Protein AF-A0A937R6Y2-F1 (afdb_monomer_lite)

pLDDT: mean 91.98, std 11.18, range [44.44, 98.88]

Radius of gyration: 22.95 Å; chains: 1; bounding box: 53×54×63 Å

Sequence (402 aa):
MEVAPDSDSGAVQAAIDEAAKLNGERPVVHLPMGGYSIDRTLVVPRNCDVQLVGDSAGETGTRLNWTGPDGGVVLRLEGPSRATLRDLYVHAPNARGLVVEDADQVGGQILADQLNANGPGGEQANGTAALRINGLDRTDVLCRALQGNGNAGRWVEVIGGPAADDAGNQVSVLTGATGSAAGQYDVHGGGRLVVRAVYHERSSGELTGLHLADRGTLSIDATRFSYATAADRPTVATDSFRGLFTLATCMLLPVETQETCRFALRGDGGQTSVLALNNQFWVHLPGTSADTVWRNLAAPPARGGLLGCNINTSNREAAPAGWEYLANVGEDPDPARSGSGAGPLEDRGTVPDDMVLAHLEPLRQARVWPSDEPVPPGATDLRIRRVMLLGGRDATVEVRAQ

Secondary structure (DSSP, 8-state):
-BPPTT-BHHHHHHHHHHHHTTTTS--EEEE-SEEEEE-S-EEE-TT---EEEES-SSTTSEEEEE-S-TT-EEEEEESS---EEEEEEEEETTSEEEEEES---TT-EEEEEEEEEE--SSGGGTT-EEEEEES-SSSEEEEEEEEEE-TTSEEEEEE--TTTTS----EEEEEEEE---SEEEEEETTEEEEEEEEEE---S----SEEE-SEEEEEEES-EEEE---SSS-SEEEES-EEEEEEES-EEEE-S--SPP-EEEES--TTEEEEEES-EEE--STT--HHHHEEE--SSPPEEEEES-EEEES-GGGSPTT------SSSS--GGG-S-EEEEPPPEEE--HHHHHHHHHHHHT---S--SSPPPTTS-EEEEEEEEEEE-SSEEEEEE--

Foldseek 3Di:
DEQDAQEEQVSQLVLLVVQQVVAPPQEEYEHEFHEYEYQAERENEERGRYEYEWPAQDPRTAEDAYPHDAAHEHYEYEPAYNYEYYRYHYHAQRYADYEYEQAADALFEAEAEQEAFEEHPDPQLDQEESEEEEAHQHYEYAYEQYHYESHAHEHYAFAHHPCLVVRPYAYEYEEHEYEAYLEDYHYANAGEYEYEHYEYDYDDQRAAHHEAEHEYYYAYENYEDEHAHDPVDANHEYANYAYAEEDEQYEYHHDPHQQWHAYAYEEAQPRAAYEYYQYETEHRDAPDALCRRYHQHYVVGHAYWYYNYKYKYLHPNRAPPPQQAPDDPDDDDDSVPDRMGMDTHDIDHDQDPVNVCVNCVSVVPDDNDDDPDDRDPRHHNYHYYNHYFDHYDNYNYYYYSD

Structure (mmCIF, N/CA/C/O backbone):
data_AF-A0A937R6Y2-F1
#
_entry.id   AF-A0A937R6Y2-F1
#
loop_
_atom_site.group_PDB
_atom_site.id
_atom_site.type_symbol
_atom_site.label_atom_id
_atom_site.label_alt_id
_atom_site.label_comp_id
_atom_site.label_asym_id
_atom_site.label_entity_id
_atom_site.label_seq_id
_atom_site.pdbx_PDB_ins_code
_atom_site.Cartn_x
_atom_site.Cartn_y
_atom_site.Cartn_z
_atom_site.occupancy
_atom_site.B_iso_or_equiv
_atom_site.auth_seq_id
_atom_site.auth_comp_id
_atom_site.auth_asym_id
_atom_site.auth_atom_id
_atom_site.pdbx_PDB_model_num
ATOM 1 N N . MET A 1 1 ? -18.280 6.638 26.357 1.00 94.94 1 MET A N 1
ATOM 2 C CA . MET A 1 1 ? -17.684 6.441 27.686 1.00 94.94 1 MET A CA 1
ATOM 3 C C . MET A 1 1 ? -16.313 7.064 27.700 1.00 94.94 1 MET A C 1
ATOM 5 O O . MET A 1 1 ? -15.629 7.018 26.685 1.00 94.94 1 MET A O 1
ATOM 9 N N . GLU A 1 2 ? -15.963 7.650 28.835 1.00 96.38 2 GLU A N 1
ATOM 10 C CA . GLU A 1 2 ? -14.678 8.302 29.060 1.00 96.38 2 GLU A CA 1
ATOM 11 C C . GLU A 1 2 ? -13.755 7.335 29.802 1.00 96.38 2 GLU A C 1
ATOM 13 O O . GLU A 1 2 ? -14.155 6.784 30.831 1.00 96.38 2 GLU A O 1
ATOM 18 N N . VAL A 1 3 ? -12.545 7.125 29.288 1.00 97.25 3 VAL A N 1
ATOM 19 C CA . VAL A 1 3 ? -11.484 6.404 30.001 1.00 97.25 3 VAL A CA 1
ATOM 20 C C . VAL A 1 3 ? -10.615 7.427 30.728 1.00 97.25 3 VAL A C 1
ATOM 22 O O . VAL A 1 3 ? -10.299 8.476 30.177 1.00 97.25 3 VAL A O 1
ATOM 25 N N . ALA A 1 4 ? -10.219 7.150 31.971 1.00 96.38 4 ALA A N 1
ATOM 26 C CA . ALA A 1 4 ? -9.303 8.045 32.673 1.00 96.38 4 ALA A CA 1
ATOM 27 C C . ALA A 1 4 ? -7.923 8.063 31.975 1.00 96.38 4 ALA A C 1
ATOM 29 O O . ALA A 1 4 ? -7.469 7.001 31.533 1.00 96.38 4 ALA A O 1
ATOM 30 N N . PRO A 1 5 ? -7.231 9.217 31.898 1.00 95.56 5 PRO A N 1
ATOM 31 C CA . PRO A 1 5 ? -5.874 9.283 31.358 1.00 95.56 5 PRO A CA 1
ATOM 32 C C . PRO A 1 5 ? -4.940 8.264 32.018 1.00 95.56 5 PRO A C 1
ATOM 34 O O . PRO A 1 5 ? -5.075 7.978 33.208 1.00 95.56 5 PRO A O 1
ATOM 37 N N . ASP A 1 6 ? -4.002 7.727 31.237 1.00 94.62 6 ASP A N 1
ATOM 38 C CA . ASP A 1 6 ? -2.965 6.787 31.694 1.00 94.62 6 ASP A CA 1
ATOM 39 C C . ASP A 1 6 ? -3.503 5.482 32.322 1.00 94.62 6 ASP A C 1
ATOM 41 O O . ASP A 1 6 ? -2.797 4.783 33.052 1.00 94.62 6 ASP A O 1
ATOM 45 N N . SER A 1 7 ? -4.761 5.134 32.030 1.00 96.94 7 SER A N 1
ATOM 46 C CA . SER A 1 7 ? -5.375 3.879 32.473 1.00 96.94 7 SER A CA 1
ATOM 47 C C . SER A 1 7 ? -4.670 2.642 31.904 1.00 96.94 7 SER A C 1
ATOM 49 O O . SER A 1 7 ? -4.033 2.679 30.847 1.00 96.94 7 SER A O 1
ATOM 51 N N . ASP A 1 8 ? -4.835 1.512 32.592 1.00 97.56 8 ASP A N 1
ATOM 52 C CA . ASP A 1 8 ? -4.337 0.215 32.136 1.00 97.56 8 ASP A CA 1
ATOM 53 C C . ASP A 1 8 ? -5.238 -0.440 31.070 1.00 97.56 8 ASP A C 1
ATOM 55 O O . ASP A 1 8 ? -6.346 0.014 30.758 1.00 97.56 8 ASP A O 1
ATOM 59 N N . SER A 1 9 ? -4.750 -1.547 30.510 1.00 98.12 9 SER A N 1
ATOM 60 C CA . SER A 1 9 ? -5.467 -2.363 29.526 1.00 98.12 9 SER A CA 1
ATOM 61 C C . SER A 1 9 ? -6.845 -2.840 30.002 1.00 98.12 9 SER A C 1
ATOM 63 O O . SER A 1 9 ? -7.761 -2.954 29.190 1.00 98.12 9 SER A O 1
ATOM 65 N N . GLY A 1 10 ? -7.019 -3.110 31.300 1.00 98.44 10 GLY A N 1
ATOM 66 C CA . GLY A 1 10 ? -8.266 -3.615 31.868 1.00 98.44 10 GLY A CA 1
ATOM 67 C C . GLY A 1 10 ? -9.361 -2.556 31.868 1.00 98.44 10 GLY A C 1
ATOM 68 O O . GLY A 1 10 ? -10.487 -2.836 31.460 1.00 98.44 10 GLY A O 1
ATOM 69 N N . ALA A 1 11 ? -9.023 -1.331 32.266 1.00 98.44 11 ALA A N 1
ATOM 70 C CA . ALA A 1 11 ? -9.942 -0.200 32.227 1.00 98.44 11 ALA A CA 1
ATOM 71 C C . ALA A 1 11 ? -10.337 0.177 30.789 1.00 98.44 11 ALA A C 1
ATOM 73 O O . ALA A 1 11 ? -11.515 0.425 30.520 1.00 98.44 11 ALA A O 1
ATOM 74 N N . VAL A 1 12 ? -9.381 0.162 29.851 1.00 98.69 12 VAL A N 1
ATOM 75 C CA . VAL A 1 12 ? -9.671 0.409 28.428 1.00 98.69 12 VAL A CA 1
ATOM 76 C C . VAL A 1 12 ? -10.578 -0.689 27.861 1.00 98.69 12 VAL A C 1
ATOM 78 O O . VAL A 1 12 ? -11.576 -0.375 27.211 1.00 98.69 12 VAL A O 1
ATOM 81 N N . GLN A 1 13 ? -10.290 -1.966 28.141 1.00 98.75 13 GLN A N 1
ATOM 82 C CA . GLN A 1 13 ? -11.125 -3.078 27.678 1.00 98.75 13 GLN A CA 1
ATOM 83 C C . GLN A 1 13 ? -12.536 -3.017 28.270 1.00 98.75 13 GLN A C 1
ATOM 85 O O . GLN A 1 13 ? -13.501 -3.169 27.531 1.00 98.75 13 GLN A O 1
ATOM 90 N N . ALA A 1 14 ? -12.677 -2.731 29.568 1.00 98.56 14 ALA A N 1
ATOM 91 C CA . ALA A 1 14 ? -13.987 -2.606 30.204 1.00 98.56 14 ALA A CA 1
ATOM 92 C C . ALA A 1 14 ? -14.836 -1.511 29.542 1.00 98.56 14 ALA A C 1
ATOM 94 O O . ALA A 1 14 ? -16.036 -1.693 29.341 1.00 98.56 14 ALA A O 1
ATOM 95 N N . ALA A 1 15 ? -14.219 -0.394 29.142 1.00 98.62 15 ALA A N 1
ATOM 96 C CA . ALA A 1 15 ? -14.912 0.608 28.347 1.00 98.62 15 ALA A CA 1
ATOM 97 C C . ALA A 1 15 ? -15.326 0.038 26.980 1.00 98.62 15 ALA A C 1
ATOM 99 O O . ALA A 1 15 ? -16.485 0.156 26.612 1.00 98.62 15 ALA A O 1
ATOM 100 N N . ILE A 1 16 ? -14.449 -0.638 26.239 1.00 98.56 16 ILE A N 1
ATOM 101 C CA . ILE A 1 16 ? -14.832 -1.261 24.956 1.00 98.56 16 ILE A CA 1
ATOM 102 C C . ILE A 1 16 ? -16.015 -2.231 25.127 1.00 98.56 16 ILE A C 1
ATOM 104 O O . ILE A 1 16 ? -16.979 -2.157 24.361 1.00 98.56 16 ILE A O 1
ATOM 108 N N . ASP A 1 17 ? -15.991 -3.067 26.164 1.00 98.31 17 ASP A N 1
ATOM 109 C CA . ASP A 1 17 ? -17.033 -4.056 26.450 1.00 98.31 17 ASP A CA 1
ATOM 110 C C . ASP A 1 17 ? -18.387 -3.406 26.767 1.00 98.31 17 ASP A C 1
ATOM 112 O O . ASP A 1 17 ? -19.427 -3.882 26.310 1.00 98.31 17 ASP A O 1
ATOM 116 N N . GLU A 1 18 ? -18.406 -2.297 27.513 1.00 98.06 18 GLU A N 1
ATOM 117 C CA . GLU A 1 18 ? -19.639 -1.543 27.761 1.00 98.06 18 GLU A CA 1
ATOM 118 C C . GLU A 1 18 ? -20.180 -0.884 26.479 1.00 98.06 18 GLU A C 1
ATOM 120 O O . GLU A 1 18 ? -21.393 -0.863 26.273 1.00 98.06 18 GLU A O 1
ATOM 125 N N . ALA A 1 19 ? -19.315 -0.397 25.577 1.00 97.94 19 ALA A N 1
ATOM 126 C CA . ALA A 1 19 ? -19.758 0.193 24.306 1.00 97.94 19 ALA A CA 1
ATOM 127 C C . ALA A 1 19 ? -20.323 -0.886 23.394 1.00 97.94 19 ALA A C 1
ATOM 129 O O . ALA A 1 19 ? -21.345 -0.672 22.751 1.00 97.94 19 ALA A O 1
ATOM 130 N N . ALA A 1 20 ? -19.701 -2.062 23.353 1.00 97.00 20 ALA A N 1
ATOM 131 C CA . ALA A 1 20 ? -20.154 -3.157 22.507 1.00 97.00 20 ALA A CA 1
ATOM 132 C C . ALA A 1 20 ? -21.620 -3.559 22.780 1.00 97.00 20 ALA A C 1
ATOM 134 O O . ALA A 1 20 ? -22.303 -4.027 21.868 1.00 97.00 20 ALA A O 1
ATOM 135 N N . LYS A 1 21 ? -22.137 -3.318 23.995 1.00 96.44 21 LYS A N 1
ATOM 136 C CA . LYS A 1 21 ? -23.546 -3.558 24.360 1.00 96.44 21 LYS A CA 1
ATOM 137 C C . LYS A 1 21 ? -24.532 -2.595 23.690 1.00 96.44 21 LYS A C 1
ATOM 139 O O . LYS A 1 21 ? -25.704 -2.936 23.572 1.00 96.44 21 LYS A O 1
ATOM 144 N N . LEU A 1 22 ? -24.074 -1.427 23.237 1.00 96.25 22 LEU A N 1
ATOM 145 C CA . LEU A 1 22 ? -24.875 -0.384 22.580 1.00 96.25 22 LEU A CA 1
ATOM 146 C C . LEU A 1 22 ? -24.770 -0.479 21.045 1.00 96.25 22 LEU A C 1
ATOM 148 O O . LEU A 1 22 ? -24.688 0.525 20.335 1.00 96.25 22 LEU A O 1
ATOM 152 N N . ASN A 1 23 ? -24.696 -1.703 20.518 1.00 92.44 23 ASN A N 1
ATOM 153 C CA . ASN A 1 23 ? -24.550 -1.953 19.087 1.00 92.44 23 ASN A CA 1
ATOM 154 C C . ASN A 1 23 ? -25.665 -1.270 18.268 1.00 92.44 23 ASN A C 1
ATOM 156 O O . ASN A 1 23 ? -26.846 -1.398 18.583 1.00 92.44 23 ASN A O 1
ATOM 160 N N . GLY A 1 24 ? -25.280 -0.576 17.196 1.00 90.81 24 GLY A N 1
ATOM 161 C CA . GLY A 1 24 ? -26.176 0.221 16.351 1.00 90.81 24 GLY A CA 1
ATOM 162 C C . GLY A 1 24 ? -26.389 1.665 16.820 1.00 90.81 24 GLY A C 1
ATOM 163 O O . GLY A 1 24 ? -26.942 2.464 16.066 1.00 90.81 24 GLY A O 1
ATOM 164 N N . GLU A 1 25 ? -25.925 2.034 18.018 1.00 95.31 25 GLU A N 1
ATOM 165 C CA . GLU A 1 25 ? -25.990 3.414 18.529 1.00 95.31 25 GLU A CA 1
ATOM 166 C C . GLU A 1 25 ? -24.701 4.214 18.267 1.00 95.31 25 GLU A C 1
ATOM 168 O O . GLU A 1 25 ? -24.609 5.390 18.623 1.00 95.31 25 GLU A O 1
ATOM 173 N N . ARG A 1 26 ? -23.694 3.594 17.635 1.00 95.31 26 ARG A N 1
ATOM 174 C CA . ARG A 1 26 ? -22.356 4.164 17.396 1.00 95.31 26 ARG A CA 1
ATOM 175 C C . ARG A 1 26 ? -21.673 4.746 18.652 1.00 95.31 26 ARG A C 1
ATOM 177 O O . ARG A 1 26 ? -21.109 5.847 18.564 1.00 95.31 26 ARG A O 1
ATOM 184 N N . PRO A 1 27 ? -21.687 4.069 19.818 1.00 97.88 27 PRO A N 1
ATOM 185 C CA . PRO A 1 27 ? -21.040 4.552 21.038 1.00 97.88 27 PRO A CA 1
ATOM 186 C C . PRO A 1 27 ? -19.561 4.896 20.832 1.00 97.88 27 PRO A C 1
ATOM 188 O O . PRO A 1 27 ? -18.817 4.203 20.135 1.00 97.88 27 PRO A O 1
ATOM 191 N N . VAL A 1 28 ? -19.128 5.968 21.495 1.00 98.56 28 VAL A N 1
ATOM 192 C CA . VAL A 1 28 ? -17.734 6.426 21.496 1.00 98.56 28 VAL A CA 1
ATOM 193 C C . VAL A 1 28 ? -17.059 5.993 22.789 1.00 98.56 28 VAL A C 1
ATOM 195 O O . VAL A 1 28 ? -17.534 6.345 23.865 1.00 98.56 28 VAL A O 1
ATOM 198 N N . VAL A 1 29 ? -15.941 5.283 22.694 1.00 98.62 29 VAL A N 1
ATOM 199 C CA . VAL A 1 29 ? -14.952 5.127 23.763 1.00 98.62 29 VAL A CA 1
ATOM 200 C C . VAL A 1 29 ? -13.876 6.178 23.529 1.00 98.62 29 VAL A C 1
ATOM 202 O O . VAL A 1 29 ? -13.130 6.104 22.551 1.00 98.62 29 VAL A O 1
ATOM 205 N N . HIS A 1 30 ? -13.847 7.179 24.402 1.00 98.62 30 HIS A N 1
ATOM 206 C CA . HIS A 1 30 ? -12.896 8.274 24.330 1.00 98.62 30 HIS A CA 1
ATOM 207 C C . HIS A 1 30 ? -11.705 8.003 25.253 1.00 98.62 30 HIS A C 1
ATOM 209 O O . HIS A 1 30 ? -11.884 7.671 26.428 1.00 98.62 30 HIS A O 1
ATOM 215 N N . LEU A 1 31 ? -10.503 8.118 24.690 1.00 98.50 31 LEU A N 1
ATOM 216 C CA . LEU A 1 31 ? -9.230 7.995 25.383 1.00 98.50 31 LEU A CA 1
ATOM 217 C C . LEU A 1 31 ? -8.530 9.352 25.316 1.00 98.50 31 LEU A C 1
ATOM 219 O O . LEU A 1 31 ? -7.902 9.644 24.293 1.00 98.50 31 LEU A O 1
ATOM 223 N N . PRO A 1 32 ? -8.592 10.168 26.377 1.00 97.81 32 PRO A N 1
ATOM 224 C CA . PRO A 1 32 ? -7.903 11.448 26.391 1.00 97.81 32 PRO A CA 1
ATOM 225 C C . PRO A 1 32 ? -6.392 11.270 26.198 1.00 97.81 32 PRO A C 1
ATOM 227 O O . PRO A 1 32 ? -5.843 10.171 26.365 1.00 97.81 32 PRO A O 1
ATOM 230 N N . MET A 1 33 ? -5.710 12.362 25.863 1.00 97.56 33 MET A N 1
ATOM 231 C CA . MET A 1 33 ? -4.251 12.436 25.807 1.00 97.56 33 MET A CA 1
ATOM 232 C C . MET A 1 33 ? -3.617 11.740 27.025 1.00 97.56 33 MET A C 1
ATOM 234 O O . MET A 1 33 ? -3.964 12.029 28.170 1.00 97.56 33 MET A O 1
ATOM 238 N N . GLY A 1 34 ? -2.670 10.836 26.772 1.00 96.56 34 GLY A N 1
ATOM 239 C CA . GLY A 1 34 ? -2.050 10.020 27.815 1.00 96.56 34 GLY A CA 1
ATOM 240 C C . GLY A 1 34 ? -1.301 8.810 27.261 1.00 96.56 34 GLY A C 1
ATOM 241 O O . GLY A 1 34 ? -1.426 8.457 26.083 1.00 96.56 34 GLY A O 1
ATOM 242 N N . GLY A 1 35 ? -0.503 8.181 28.121 1.00 97.00 35 GLY A N 1
ATOM 243 C CA . GLY A 1 35 ? 0.226 6.949 27.853 1.00 97.00 35 GLY A CA 1
ATOM 244 C C . GLY A 1 35 ? -0.444 5.752 28.516 1.00 97.00 35 GLY A C 1
ATOM 245 O O . GLY A 1 35 ? -0.286 5.526 29.709 1.00 97.00 35 GLY A O 1
ATOM 246 N N . TYR A 1 36 ? -1.128 4.934 27.724 1.00 98.31 36 TYR A N 1
ATOM 247 C CA . TYR A 1 36 ? -1.837 3.747 28.196 1.00 98.31 36 TYR A CA 1
ATOM 248 C C . TYR A 1 36 ? -0.913 2.531 28.105 1.00 98.31 36 TYR A C 1
ATOM 250 O O . TYR A 1 36 ? -0.389 2.224 27.029 1.00 98.31 36 TYR A O 1
ATOM 258 N N . SER A 1 37 ? -0.690 1.851 29.232 1.00 98.00 37 SER A N 1
ATOM 259 C CA . SER A 1 37 ? 0.110 0.620 29.291 1.00 98.00 37 SER A CA 1
ATOM 260 C C . SER A 1 37 ? -0.762 -0.578 28.924 1.00 98.00 37 SER A C 1
ATOM 262 O O . SER A 1 37 ? -1.667 -0.952 29.674 1.00 98.00 37 SER A O 1
ATOM 264 N N . ILE A 1 38 ? -0.498 -1.172 27.761 1.00 98.50 38 ILE A N 1
ATOM 265 C CA . ILE A 1 38 ? -1.292 -2.263 27.200 1.00 98.50 38 ILE A CA 1
ATOM 266 C C . ILE A 1 38 ? -0.530 -3.584 27.342 1.00 98.50 38 ILE A C 1
ATOM 268 O O . ILE A 1 38 ? 0.315 -3.921 26.513 1.00 98.50 38 ILE A O 1
ATOM 272 N N . ASP A 1 39 ? -0.837 -4.331 28.406 1.00 98.12 39 ASP A N 1
ATOM 273 C CA . ASP A 1 39 ? -0.194 -5.615 28.739 1.00 98.12 39 ASP A CA 1
ATOM 274 C C . ASP A 1 39 ? -0.879 -6.846 28.111 1.00 98.12 39 ASP A C 1
ATOM 276 O O . ASP A 1 39 ? -0.352 -7.961 28.155 1.00 98.12 39 ASP A O 1
ATOM 280 N N . ARG A 1 40 ? -2.059 -6.642 27.519 1.00 98.19 40 ARG A N 1
ATOM 281 C CA . ARG A 1 40 ? -2.901 -7.655 26.877 1.00 98.19 40 ARG A CA 1
ATOM 282 C C . ARG A 1 40 ? -3.648 -7.039 25.702 1.00 98.19 40 ARG A C 1
ATOM 284 O O . ARG A 1 40 ? -3.886 -5.835 25.683 1.00 98.19 40 ARG A O 1
ATOM 291 N N . THR A 1 41 ? -4.049 -7.868 24.746 1.00 98.56 41 THR A N 1
ATOM 292 C CA . THR A 1 41 ? -4.789 -7.419 23.563 1.00 98.56 41 THR A CA 1
ATOM 293 C C . THR A 1 41 ? -6.111 -6.765 23.939 1.00 98.56 41 THR A C 1
ATOM 295 O O . THR A 1 41 ? -6.910 -7.354 24.667 1.00 98.56 41 THR A O 1
ATOM 298 N N . LEU A 1 42 ? -6.341 -5.571 23.395 1.00 98.75 42 LEU A N 1
ATOM 299 C CA . LEU A 1 42 ? -7.632 -4.903 23.411 1.00 98.75 42 LEU A CA 1
ATOM 300 C C . LEU A 1 42 ? -8.474 -5.428 22.246 1.00 98.75 42 LEU A C 1
ATOM 302 O O . LEU A 1 42 ? -8.044 -5.377 21.091 1.00 98.75 42 LEU A O 1
ATOM 306 N N . VAL A 1 43 ? -9.662 -5.942 22.544 1.00 98.62 43 VAL A N 1
ATOM 307 C CA . VAL A 1 43 ? -10.528 -6.625 21.580 1.00 98.62 43 VAL A CA 1
ATOM 308 C C . VAL A 1 43 ? -11.785 -5.808 21.335 1.00 98.62 43 VAL A C 1
ATOM 310 O O . VAL A 1 43 ? -12.557 -5.548 22.255 1.00 98.62 43 VAL A O 1
ATOM 313 N N . VAL A 1 44 ? -12.009 -5.458 20.071 1.00 98.12 44 VAL A N 1
ATOM 314 C CA . VAL A 1 44 ? -13.299 -4.993 19.563 1.00 98.12 44 VAL A CA 1
ATOM 315 C C . VAL A 1 44 ? -14.039 -6.227 19.030 1.00 98.12 44 VAL A C 1
ATOM 317 O O . VAL A 1 44 ? -13.602 -6.802 18.026 1.00 98.12 44 VAL A O 1
ATOM 320 N N . PRO A 1 45 ? -15.101 -6.688 19.714 1.00 97.12 45 PRO A N 1
ATOM 321 C CA . PRO A 1 45 ? -15.735 -7.963 19.403 1.00 97.12 45 PRO A CA 1
ATOM 322 C C . PRO A 1 45 ? -16.514 -7.913 18.086 1.00 97.12 45 PRO A C 1
ATOM 324 O O . PRO A 1 45 ? -16.909 -6.852 17.599 1.00 97.12 45 PRO A O 1
ATOM 327 N N . ARG A 1 46 ? -16.809 -9.092 17.533 1.00 96.19 46 ARG A N 1
ATOM 328 C CA . ARG A 1 46 ? -17.705 -9.211 16.377 1.00 96.19 46 ARG A CA 1
ATOM 329 C C . ARG A 1 46 ? -19.086 -8.622 16.666 1.00 96.19 46 ARG A C 1
ATOM 331 O O . ARG A 1 46 ? -19.579 -8.657 17.792 1.00 96.19 46 ARG A O 1
ATOM 338 N N . ASN A 1 47 ? -19.754 -8.181 15.609 1.00 93.94 47 ASN A N 1
ATOM 339 C CA . ASN A 1 47 ? -21.108 -7.632 15.614 1.00 93.94 47 ASN A CA 1
ATOM 340 C C . ASN A 1 47 ? -21.284 -6.411 16.531 1.00 93.94 47 ASN A C 1
ATOM 342 O O . ASN A 1 47 ? -22.345 -6.251 17.130 1.00 93.94 47 ASN A O 1
ATOM 346 N N . CYS A 1 48 ? -20.270 -5.549 16.631 1.00 93.88 48 CYS A N 1
ATOM 347 C CA . CYS A 1 48 ? -20.368 -4.278 17.343 1.00 93.88 48 CYS A CA 1
ATOM 348 C C . CYS A 1 48 ? -20.242 -3.067 16.404 1.00 93.88 48 CYS A C 1
ATOM 350 O O . CYS A 1 48 ? -19.705 -3.176 15.300 1.00 93.88 48 CYS A O 1
ATOM 352 N N . ASP A 1 49 ? -20.644 -1.896 16.895 1.00 94.94 49 ASP A N 1
ATOM 353 C CA . ASP A 1 49 ? -20.565 -0.602 16.207 1.00 94.94 49 ASP A CA 1
ATOM 354 C C . ASP A 1 49 ? -19.914 0.432 17.136 1.00 94.94 49 ASP A C 1
ATOM 356 O O . ASP A 1 49 ? -20.580 1.286 17.711 1.00 94.94 49 ASP A O 1
ATOM 360 N N . VAL A 1 50 ? -18.610 0.281 17.379 1.00 97.50 50 VAL A N 1
ATOM 361 C CA . VAL A 1 50 ? -17.865 1.051 18.391 1.00 97.50 50 VAL A CA 1
ATOM 362 C C . VAL A 1 50 ? -16.894 2.023 17.733 1.00 97.50 50 VAL A C 1
ATOM 364 O O . VAL A 1 50 ? -16.209 1.691 16.766 1.00 97.50 50 VAL A O 1
ATOM 367 N N . GLN A 1 51 ? -16.781 3.224 18.296 1.00 98.44 51 GLN A N 1
ATOM 368 C CA . GLN A 1 51 ? -15.765 4.200 17.913 1.00 98.44 51 GLN A CA 1
ATOM 369 C C . GLN A 1 51 ? -14.718 4.316 19.023 1.00 98.44 51 GLN A C 1
ATOM 371 O O . GLN A 1 51 ? -15.051 4.720 20.132 1.00 98.44 51 GLN A O 1
ATOM 376 N N . LEU A 1 52 ? -13.462 3.994 18.725 1.00 98.44 52 LEU A N 1
ATOM 377 C CA . LEU A 1 52 ? -12.313 4.238 19.592 1.00 98.44 52 LEU A CA 1
ATOM 378 C C . LEU A 1 52 ? -11.639 5.541 19.154 1.00 98.44 52 LEU A C 1
ATOM 380 O O . LEU A 1 52 ? -11.088 5.617 18.051 1.00 98.44 52 LEU A O 1
ATOM 384 N N . VAL A 1 53 ? -11.724 6.570 19.995 1.00 98.62 53 VAL A N 1
ATOM 385 C CA . VAL A 1 53 ? -11.307 7.935 19.652 1.00 98.62 53 VAL A CA 1
ATOM 386 C C . VAL A 1 53 ? -10.293 8.436 20.669 1.00 98.62 53 VAL A C 1
ATOM 388 O O . VAL A 1 53 ? -10.587 8.464 21.861 1.00 98.62 53 VAL A O 1
ATOM 391 N N . GLY A 1 54 ? -9.118 8.831 20.189 1.00 98.25 54 GLY A N 1
ATOM 392 C CA . GLY A 1 54 ? -8.132 9.573 20.965 1.00 98.25 54 GLY A CA 1
ATOM 393 C C . GLY A 1 54 ? -8.128 11.070 20.656 1.00 98.25 54 GLY A C 1
ATOM 394 O O . GLY A 1 54 ? -8.909 11.556 19.837 1.00 98.25 54 GLY A O 1
ATOM 395 N N . ASP A 1 55 ? -7.201 11.791 21.281 1.00 97.12 55 ASP A N 1
ATOM 396 C CA . ASP A 1 55 ? -7.034 13.238 21.118 1.00 97.12 55 ASP A CA 1
ATOM 397 C C . ASP A 1 55 ? -6.047 13.617 19.997 1.00 97.12 55 ASP A C 1
ATOM 399 O O . ASP A 1 55 ? -6.049 14.758 19.529 1.00 97.12 55 ASP A O 1
ATOM 403 N N . SER A 1 56 ? -5.179 12.696 19.552 1.00 94.50 56 SER A N 1
ATOM 404 C CA . SER A 1 56 ? -4.255 12.902 18.424 1.00 94.50 56 SER A CA 1
ATOM 405 C C . SER A 1 56 ? -3.461 11.635 18.088 1.00 94.50 56 SER A C 1
ATOM 407 O O . SER A 1 56 ? -3.047 10.894 18.977 1.00 94.50 56 SER A O 1
ATOM 409 N N . ALA A 1 57 ? -3.147 11.459 16.799 1.00 88.88 57 ALA A N 1
ATOM 410 C CA . ALA A 1 57 ? -2.263 10.410 16.275 1.00 88.88 57 ALA A CA 1
ATOM 411 C C . ALA A 1 57 ? -0.757 10.679 16.471 1.00 88.88 57 ALA A C 1
ATOM 413 O O . ALA A 1 57 ? 0.076 9.891 16.026 1.00 88.88 57 ALA A O 1
ATOM 414 N N . GLY A 1 58 ? -0.400 11.834 17.038 1.00 87.56 58 GLY A N 1
ATOM 415 C CA . GLY A 1 58 ? 0.989 12.227 17.270 1.00 87.56 58 GLY A CA 1
ATOM 416 C C . GLY A 1 58 ? 1.580 11.618 18.542 1.00 87.56 58 GLY A C 1
ATOM 417 O O . GLY A 1 58 ? 0.863 11.190 19.443 1.00 87.56 58 GLY A O 1
ATOM 418 N N . GLU A 1 59 ? 2.906 11.670 18.663 1.00 78.56 59 GLU A N 1
ATOM 419 C CA . GLU A 1 59 ? 3.656 11.133 19.812 1.00 78.56 59 GLU A CA 1
ATOM 420 C C . GLU A 1 59 ? 3.325 11.792 21.162 1.00 78.56 59 GLU A C 1
ATOM 422 O O . GLU A 1 59 ? 3.739 11.293 22.208 1.00 78.56 59 GLU A O 1
ATOM 427 N N . THR A 1 60 ? 2.603 12.913 21.162 1.00 87.38 60 THR A N 1
ATOM 428 C CA . THR A 1 60 ? 2.142 13.623 22.366 1.00 87.38 60 THR A CA 1
ATOM 429 C C . THR A 1 60 ? 0.632 13.499 22.590 1.00 87.38 60 THR A C 1
ATOM 431 O O . THR A 1 60 ? 0.102 14.195 23.447 1.00 87.38 60 THR A O 1
ATOM 434 N N . GLY A 1 61 ? -0.067 12.691 21.785 1.00 93.62 61 GLY A N 1
ATOM 435 C CA . GLY A 1 61 ? -1.513 12.479 21.855 1.00 93.62 61 GLY A CA 1
ATOM 436 C C . GLY A 1 61 ? -1.912 11.284 22.719 1.00 93.62 61 GLY A C 1
ATOM 437 O O . GLY A 1 61 ? -1.345 11.040 23.784 1.00 93.62 61 GLY A O 1
ATOM 438 N N . THR A 1 62 ? -2.893 10.521 22.240 1.00 97.75 62 THR A N 1
ATOM 439 C CA . THR A 1 62 ? -3.340 9.272 22.871 1.00 97.75 62 THR A CA 1
ATOM 440 C C . THR A 1 62 ? -2.439 8.128 22.422 1.00 97.75 62 THR A C 1
ATOM 442 O O . THR A 1 62 ? -2.448 7.753 21.247 1.00 97.75 62 THR A O 1
ATOM 445 N N . ARG A 1 63 ? -1.662 7.559 23.350 1.00 97.75 63 ARG A N 1
ATOM 446 C CA . ARG A 1 63 ? -0.666 6.523 23.049 1.00 97.75 63 ARG A CA 1
ATOM 447 C C . ARG A 1 63 ? -1.029 5.186 23.673 1.00 97.75 63 ARG A C 1
ATOM 449 O O . ARG A 1 63 ? -0.998 5.045 24.892 1.00 97.75 63 ARG A O 1
ATOM 456 N N . LEU A 1 64 ? -1.268 4.185 22.836 1.00 98.12 64 LEU A N 1
ATOM 457 C CA . LEU A 1 64 ? -1.368 2.791 23.255 1.00 98.12 64 LEU A CA 1
ATOM 458 C C . LEU A 1 64 ? 0.027 2.168 23.188 1.00 98.12 64 LEU A C 1
ATOM 460 O O . LEU A 1 64 ? 0.536 1.906 22.097 1.00 98.12 64 LEU A O 1
ATOM 464 N N . ASN A 1 65 ? 0.663 1.972 24.341 1.00 97.38 65 ASN A N 1
ATOM 465 C CA . ASN A 1 65 ? 2.014 1.426 24.421 1.00 97.38 65 ASN A CA 1
ATOM 466 C C . ASN A 1 65 ? 1.947 -0.047 24.815 1.00 97.38 65 ASN A C 1
ATOM 468 O O . ASN A 1 65 ? 1.510 -0.376 25.916 1.00 97.38 65 ASN A O 1
ATOM 472 N N . TRP A 1 66 ? 2.399 -0.929 23.928 1.00 97.38 66 TRP A N 1
ATOM 473 C CA . TRP A 1 66 ? 2.487 -2.350 24.229 1.00 97.38 66 TRP A CA 1
ATOM 474 C C . TRP A 1 66 ? 3.529 -2.610 25.320 1.00 97.38 66 TRP A C 1
ATOM 476 O O . TRP A 1 66 ? 4.694 -2.234 25.186 1.00 97.38 66 TRP A O 1
ATOM 486 N N . THR A 1 67 ? 3.098 -3.271 26.388 1.00 97.12 67 THR A N 1
ATOM 487 C CA . THR A 1 67 ? 3.932 -3.734 27.509 1.00 97.12 67 THR A CA 1
ATOM 488 C C . THR A 1 67 ? 3.760 -5.231 27.771 1.00 97.12 67 THR A C 1
ATOM 490 O O . THR A 1 67 ? 4.348 -5.772 28.708 1.00 97.12 67 THR A O 1
ATOM 493 N N . GLY A 1 68 ? 2.959 -5.904 26.941 1.00 96.06 68 GLY A N 1
ATOM 494 C CA . GLY A 1 68 ? 2.719 -7.337 27.010 1.00 96.06 68 GLY A CA 1
ATOM 495 C C . GLY A 1 68 ? 3.831 -8.181 26.370 1.00 96.06 68 GLY A C 1
ATOM 496 O O . GLY A 1 68 ? 4.887 -7.671 25.983 1.00 96.06 68 GLY A O 1
ATOM 497 N N . PRO A 1 69 ? 3.599 -9.499 26.238 1.00 94.62 69 PRO A N 1
ATOM 498 C CA . PRO A 1 69 ? 4.580 -10.429 25.686 1.00 94.62 69 PRO A CA 1
ATOM 499 C C . PRO A 1 69 ? 4.975 -10.138 24.230 1.00 94.62 69 PRO A C 1
ATOM 501 O O . PRO A 1 69 ? 4.203 -9.579 23.447 1.00 94.62 69 PRO A O 1
ATOM 504 N N . ASP A 1 70 ? 6.167 -10.600 23.856 1.00 92.50 70 ASP A N 1
ATOM 505 C CA . ASP A 1 70 ? 6.653 -10.636 22.475 1.00 92.50 70 ASP A CA 1
ATOM 506 C C . ASP A 1 70 ? 5.676 -11.352 21.529 1.00 92.50 70 ASP A C 1
ATOM 508 O O . ASP A 1 70 ? 5.179 -12.437 21.831 1.00 92.50 70 ASP A O 1
ATOM 512 N N . GLY A 1 71 ? 5.457 -10.781 20.343 1.00 90.38 71 GLY A N 1
ATOM 513 C CA . GLY A 1 71 ? 4.558 -11.329 19.324 1.00 90.38 71 GLY A CA 1
ATOM 514 C C . GLY A 1 71 ? 3.070 -11.162 19.634 1.00 90.38 71 GLY A C 1
ATOM 515 O O . GLY A 1 71 ? 2.246 -11.774 18.959 1.00 90.38 71 GLY A O 1
ATOM 516 N N . GLY A 1 72 ? 2.718 -10.359 20.643 1.00 94.88 72 GLY A N 1
ATOM 517 C CA . GLY A 1 72 ? 1.331 -10.021 20.945 1.00 94.88 72 GLY A CA 1
ATOM 518 C C . GLY A 1 72 ? 0.675 -9.107 19.906 1.00 94.88 72 GLY A C 1
ATOM 519 O O . GLY A 1 72 ? 1.236 -8.798 18.854 1.00 94.88 72 GLY A O 1
ATOM 520 N N . VAL A 1 73 ? -0.536 -8.654 20.229 1.00 96.56 73 VAL A N 1
ATOM 521 C CA . VAL A 1 73 ? -1.334 -7.733 19.411 1.00 96.56 73 VAL A CA 1
ATOM 522 C C . VAL A 1 73 ? -1.886 -6.642 20.319 1.00 96.56 73 VAL A C 1
ATOM 524 O O . VAL A 1 73 ? -2.493 -6.975 21.337 1.00 96.56 73 VAL A O 1
ATOM 527 N N . VAL A 1 74 ? -1.722 -5.366 19.959 1.00 98.00 74 VAL A N 1
ATOM 528 C CA . VAL A 1 74 ? -2.298 -4.257 20.741 1.00 98.00 74 VAL A CA 1
ATOM 529 C C . VAL A 1 74 ? -3.808 -4.190 20.542 1.00 98.00 74 VAL A C 1
ATOM 531 O O . VAL A 1 74 ? -4.553 -4.314 21.510 1.00 98.00 74 VAL A O 1
ATOM 534 N N . LEU A 1 75 ? -4.255 -4.024 19.294 1.00 98.19 75 LEU A N 1
ATOM 535 C CA . LEU A 1 75 ? -5.667 -3.934 18.926 1.00 98.19 75 LEU A CA 1
ATOM 536 C C . LEU A 1 75 ? -6.064 -5.103 18.026 1.00 98.19 75 LEU A C 1
ATOM 538 O O . LEU A 1 75 ? -5.465 -5.310 16.969 1.00 98.19 75 LEU A O 1
ATOM 542 N N . ARG A 1 76 ? -7.114 -5.826 18.415 1.00 98.38 76 ARG A N 1
ATOM 543 C CA . ARG A 1 76 ? -7.753 -6.852 17.590 1.00 98.38 76 ARG A CA 1
ATOM 544 C C . ARG A 1 76 ? -9.200 -6.478 17.312 1.00 98.38 76 ARG A C 1
ATOM 546 O O . ARG A 1 76 ? -9.964 -6.230 18.241 1.00 98.38 76 ARG A O 1
ATOM 553 N N . LEU A 1 77 ? -9.572 -6.459 16.039 1.00 98.25 77 LEU A N 1
ATOM 554 C CA . LEU A 1 77 ? -10.941 -6.247 15.584 1.00 98.25 77 LEU A CA 1
ATOM 555 C C . LEU A 1 77 ? -11.444 -7.551 14.978 1.00 98.25 77 LEU A C 1
ATOM 557 O O . LEU A 1 77 ? -10.879 -8.046 14.005 1.00 98.25 77 LEU A O 1
ATOM 561 N N . GLU A 1 78 ? -12.501 -8.103 15.558 1.00 97.69 78 GLU A N 1
ATOM 562 C CA . GLU A 1 78 ? -13.108 -9.338 15.073 1.00 97.69 78 GLU A CA 1
ATOM 563 C C . GLU A 1 78 ? -14.199 -9.009 14.049 1.00 97.69 78 GLU A C 1
ATOM 565 O O . GLU A 1 78 ? -15.144 -8.264 14.328 1.00 97.69 78 GLU A O 1
ATOM 570 N N . GLY A 1 79 ? -14.056 -9.539 12.838 1.00 95.19 79 GLY A N 1
ATOM 571 C CA . GLY A 1 79 ? -15.043 -9.419 11.779 1.00 95.19 79 GLY A CA 1
ATOM 572 C C . GLY A 1 79 ? -16.222 -10.392 11.957 1.00 95.19 79 GLY A C 1
ATOM 573 O O . GLY A 1 79 ? -16.082 -11.474 12.539 1.00 95.19 79 GLY A O 1
ATOM 574 N N . PRO A 1 80 ? -17.427 -10.030 11.483 1.00 95.56 80 PRO A N 1
ATOM 575 C CA . PRO A 1 80 ? -17.800 -8.710 10.979 1.00 95.56 80 PRO A CA 1
ATOM 576 C C . PRO A 1 80 ? -17.977 -7.702 12.126 1.00 95.56 80 PRO A C 1
ATOM 578 O O . PRO A 1 80 ? -18.645 -7.996 13.113 1.00 95.56 80 PRO A O 1
ATOM 581 N N . SER A 1 81 ? -17.439 -6.489 11.993 1.00 93.62 81 SER A N 1
ATOM 582 C CA . SER A 1 81 ? -17.661 -5.381 12.939 1.00 93.62 81 SER A CA 1
ATOM 583 C C . SER A 1 81 ? -17.710 -4.032 12.219 1.00 93.62 81 SER A C 1
ATOM 585 O O . SER A 1 81 ? -17.193 -3.886 11.112 1.00 93.62 81 SER A O 1
ATOM 587 N N . ARG A 1 82 ? -18.362 -3.039 12.837 1.00 95.31 82 ARG A N 1
ATOM 588 C CA . ARG A 1 82 ? -18.540 -1.674 12.313 1.00 95.31 82 ARG A CA 1
ATOM 589 C C . ARG A 1 82 ? -17.733 -0.656 13.115 1.00 95.31 82 ARG A C 1
ATOM 591 O O . ARG A 1 82 ? -18.272 0.285 13.689 1.00 95.31 82 ARG A O 1
ATOM 598 N N . ALA A 1 83 ? -16.433 -0.895 13.239 1.00 96.62 83 ALA A N 1
ATOM 599 C CA . ALA A 1 83 ? -15.586 -0.113 14.129 1.00 96.62 83 ALA A CA 1
ATOM 600 C C . ALA A 1 83 ? -15.039 1.168 13.475 1.00 96.62 83 ALA A C 1
ATOM 602 O O . ALA A 1 83 ? -14.783 1.233 12.272 1.00 96.62 83 ALA A O 1
ATOM 603 N N . THR A 1 84 ? -14.801 2.200 14.285 1.00 98.06 84 THR A N 1
ATOM 604 C CA . THR A 1 84 ? -14.000 3.367 13.888 1.00 98.06 84 THR A CA 1
ATOM 605 C C . THR A 1 84 ? -12.801 3.520 14.814 1.00 98.06 84 THR A C 1
ATOM 607 O O . THR A 1 84 ? -12.982 3.596 16.022 1.00 98.06 84 THR A O 1
ATOM 610 N N . LEU A 1 85 ? -11.594 3.609 14.256 1.00 98.56 85 LEU A N 1
ATOM 611 C CA . LEU A 1 85 ? -10.372 3.971 14.977 1.00 98.56 85 LEU A CA 1
ATOM 612 C C . LEU A 1 85 ? -9.967 5.382 14.565 1.00 98.56 85 LEU A C 1
ATOM 614 O O . LEU A 1 85 ? -9.845 5.654 13.365 1.00 98.56 85 LEU A O 1
ATOM 618 N N . ARG A 1 86 ? -9.766 6.282 15.529 1.00 98.38 86 ARG A N 1
ATOM 619 C CA . ARG A 1 86 ? -9.469 7.679 15.218 1.00 98.38 86 ARG A CA 1
ATOM 620 C C . ARG A 1 86 ? -8.517 8.347 16.199 1.00 98.38 86 ARG A C 1
ATOM 622 O O . ARG A 1 86 ? -8.737 8.263 17.398 1.00 98.38 86 ARG A O 1
ATOM 629 N N . ASP A 1 87 ? -7.555 9.101 15.662 1.00 98.38 87 ASP A N 1
ATOM 630 C CA . ASP A 1 87 ? -6.675 9.992 16.432 1.00 98.38 87 ASP A CA 1
ATOM 631 C C . ASP A 1 87 ? -5.877 9.233 17.518 1.00 98.38 87 ASP A C 1
ATOM 633 O O . ASP A 1 87 ? -5.825 9.634 18.678 1.00 98.38 87 ASP A O 1
ATOM 637 N N . LEU A 1 88 ? -5.250 8.117 17.119 1.00 97.88 88 LEU A N 1
ATOM 638 C CA . LEU A 1 88 ? -4.496 7.209 17.995 1.00 97.88 88 LEU A CA 1
ATOM 639 C C . LEU A 1 88 ? -3.051 7.027 17.521 1.00 97.88 88 LEU A C 1
ATOM 641 O O . LEU A 1 88 ? -2.793 6.889 16.322 1.00 97.88 88 LEU A O 1
ATOM 645 N N . TYR A 1 89 ? -2.128 6.943 18.474 1.00 98.00 89 TYR A N 1
ATOM 646 C CA . TYR A 1 89 ? -0.770 6.451 18.268 1.00 98.00 89 TYR A CA 1
ATOM 647 C C . TYR A 1 89 ? -0.623 5.071 18.922 1.00 98.00 89 TYR A C 1
ATOM 649 O O . TYR A 1 89 ? -0.844 4.917 20.122 1.00 98.00 89 TYR A O 1
ATOM 657 N N . VAL A 1 90 ? -0.244 4.058 18.147 1.00 97.31 90 VAL A N 1
ATOM 658 C CA . VAL A 1 90 ? -0.028 2.683 18.612 1.00 97.31 90 VAL A CA 1
ATOM 659 C C . VAL A 1 90 ? 1.454 2.353 18.526 1.00 97.31 90 VAL A C 1
ATOM 661 O O . VAL A 1 90 ? 2.037 2.336 17.442 1.00 97.31 90 VAL A O 1
ATOM 664 N N . HIS A 1 91 ? 2.054 2.070 19.677 1.00 95.56 91 HIS A N 1
ATOM 665 C CA . HIS A 1 91 ? 3.463 1.727 19.815 1.00 95.56 91 HIS A CA 1
ATOM 666 C C . HIS A 1 91 ? 3.616 0.265 20.225 1.00 95.56 91 HIS A C 1
ATOM 668 O O . HIS A 1 91 ? 3.397 -0.089 21.383 1.00 95.56 91 HIS A O 1
ATOM 674 N N . ALA A 1 92 ? 4.002 -0.581 19.277 1.00 93.44 92 ALA A N 1
ATOM 675 C CA . ALA A 1 92 ? 4.074 -2.029 19.417 1.00 93.44 92 ALA A CA 1
ATOM 676 C C . ALA A 1 92 ? 5.445 -2.572 18.956 1.00 93.44 92 ALA A C 1
ATOM 678 O O . ALA A 1 92 ? 5.512 -3.360 18.023 1.00 93.44 92 ALA A O 1
ATOM 679 N N . PRO A 1 93 ? 6.573 -2.170 19.568 1.00 88.31 93 PRO A N 1
ATOM 680 C CA . PRO A 1 93 ? 7.918 -2.446 19.034 1.00 88.31 93 PRO A CA 1
ATOM 681 C C . PRO A 1 93 ? 8.243 -3.941 18.846 1.00 88.31 93 PRO A C 1
ATOM 683 O O . PRO A 1 93 ? 9.066 -4.297 18.007 1.00 88.31 93 PRO A O 1
ATOM 686 N N . ASN A 1 94 ? 7.596 -4.815 19.614 1.00 89.25 94 ASN A N 1
ATOM 687 C CA . ASN A 1 94 ? 7.748 -6.272 19.613 1.00 89.25 94 ASN A CA 1
ATOM 688 C C . ASN A 1 94 ? 6.413 -7.010 19.378 1.00 89.25 94 ASN A C 1
ATOM 690 O O . ASN A 1 94 ? 6.325 -8.205 19.663 1.00 89.25 94 ASN A O 1
ATOM 694 N N . ALA A 1 95 ? 5.378 -6.312 18.905 1.00 92.94 95 ALA A N 1
ATOM 695 C CA . ALA A 1 95 ? 4.026 -6.833 18.705 1.00 92.94 95 ALA A CA 1
ATOM 696 C C . ALA A 1 95 ? 3.372 -6.261 17.436 1.00 92.94 95 ALA A C 1
ATOM 698 O O . ALA A 1 95 ? 3.828 -5.273 16.857 1.00 92.94 95 ALA A O 1
ATOM 699 N N . ARG A 1 96 ? 2.242 -6.838 17.021 1.00 94.56 96 ARG A N 1
ATOM 700 C CA . ARG A 1 96 ? 1.413 -6.241 15.965 1.00 94.56 96 ARG A CA 1
ATOM 701 C C . ARG A 1 96 ? 0.595 -5.095 16.549 1.00 94.56 96 ARG A C 1
ATOM 703 O O . ARG A 1 96 ? 0.019 -5.216 17.631 1.00 94.56 96 ARG A O 1
ATOM 710 N N . GLY A 1 97 ? 0.519 -3.980 15.832 1.00 95.94 97 GLY A N 1
ATOM 711 C CA . GLY A 1 97 ? -0.267 -2.825 16.259 1.00 95.94 97 GLY A CA 1
ATOM 712 C C . GLY A 1 97 ? -1.768 -3.059 16.085 1.00 95.94 97 GLY A C 1
ATOM 713 O O . GLY A 1 97 ? -2.546 -2.787 16.998 1.00 95.94 97 GLY A O 1
ATOM 714 N N . LEU A 1 98 ? -2.168 -3.591 14.929 1.00 97.69 98 LEU A N 1
ATOM 715 C CA . LEU A 1 98 ? -3.568 -3.832 14.583 1.00 97.69 98 LEU A CA 1
ATOM 716 C C . LEU A 1 98 ? -3.722 -5.141 13.810 1.00 97.69 98 LEU A C 1
ATOM 718 O O . LEU A 1 98 ? -3.050 -5.341 12.800 1.00 97.69 98 LEU A O 1
ATOM 722 N N . VAL A 1 99 ? -4.654 -5.985 14.248 1.00 97.81 99 VAL A N 1
ATOM 723 C CA . VAL A 1 99 ? -5.121 -7.150 13.491 1.00 97.81 99 VAL A CA 1
ATOM 724 C C . VAL A 1 99 ? -6.632 -7.058 13.287 1.00 97.81 99 VAL A C 1
ATOM 726 O O . VAL A 1 99 ? -7.377 -6.853 14.244 1.00 97.81 99 VAL A O 1
ATOM 729 N N . VAL A 1 100 ? -7.078 -7.226 12.044 1.00 98.25 100 VAL A N 1
ATOM 730 C CA . VAL A 1 100 ? -8.489 -7.389 11.676 1.00 98.25 100 VAL A CA 1
ATOM 731 C C . VAL A 1 100 ? -8.675 -8.824 11.192 1.00 98.25 100 VAL A C 1
ATOM 733 O O . VAL A 1 100 ? -8.098 -9.205 10.173 1.00 98.25 100 VAL A O 1
ATOM 736 N N . GLU A 1 101 ? -9.426 -9.615 11.949 1.00 97.81 101 GLU A N 1
ATOM 737 C CA . GLU A 1 101 ? -9.665 -11.043 11.692 1.00 97.81 101 GLU A CA 1
ATOM 738 C C . GLU A 1 101 ? -11.047 -11.259 11.086 1.00 97.81 101 GLU A C 1
ATOM 740 O O . GLU A 1 101 ? -11.921 -10.403 11.235 1.00 97.81 101 GLU A O 1
ATOM 745 N N . ASP A 1 102 ? -11.257 -12.409 10.440 1.00 97.12 102 ASP A N 1
ATOM 746 C CA . ASP A 1 102 ? -12.545 -12.772 9.840 1.00 97.12 102 ASP A CA 1
ATOM 747 C C . ASP A 1 102 ? -13.099 -11.631 8.963 1.00 97.12 102 ASP A C 1
ATOM 749 O O . ASP A 1 102 ? -14.266 -11.267 9.085 1.00 97.12 102 ASP A O 1
ATOM 753 N N . ALA A 1 103 ? -12.272 -10.986 8.131 1.00 96.69 103 ALA A N 1
ATOM 754 C CA . ALA A 1 103 ? -12.649 -9.731 7.471 1.00 96.69 103 ALA A CA 1
ATOM 755 C C . ALA A 1 103 ? -13.225 -9.894 6.053 1.00 96.69 103 ALA A C 1
ATOM 757 O O . ALA A 1 103 ? -13.654 -8.900 5.471 1.00 96.69 103 ALA A O 1
ATOM 758 N N . ASP A 1 104 ? -13.242 -11.102 5.474 1.00 97.12 104 ASP A N 1
ATOM 759 C CA . ASP A 1 104 ? -13.690 -11.333 4.090 1.00 97.12 104 ASP A CA 1
ATOM 760 C C . ASP A 1 104 ? -15.192 -11.659 3.989 1.00 97.12 104 ASP A C 1
ATOM 762 O O . ASP A 1 104 ? -15.611 -12.820 4.035 1.00 97.12 104 ASP A O 1
ATOM 766 N N . GLN A 1 105 ? -16.028 -10.631 3.832 1.00 95.50 105 GLN A N 1
ATOM 767 C CA . GLN A 1 105 ? -17.469 -10.761 3.604 1.00 95.50 105 GLN A CA 1
ATOM 768 C C . GLN A 1 105 ? -17.870 -10.038 2.327 1.00 95.50 105 GLN A C 1
ATOM 770 O O . GLN A 1 105 ? -17.297 -9.014 1.975 1.00 95.50 105 GLN A O 1
ATOM 775 N N . VAL A 1 106 ? -18.918 -10.528 1.664 1.00 94.25 106 VAL A N 1
ATOM 776 C CA . VAL A 1 106 ? -19.501 -9.843 0.503 1.00 94.25 106 VAL A CA 1
ATOM 777 C C . VAL A 1 106 ? -19.924 -8.426 0.891 1.00 94.25 106 VAL A C 1
ATOM 779 O O . VAL A 1 106 ? -20.739 -8.242 1.795 1.00 94.25 106 VAL A O 1
ATOM 782 N N . GLY A 1 107 ? -19.377 -7.434 0.186 1.00 92.88 107 GLY A N 1
ATOM 783 C CA . GLY A 1 107 ? -19.676 -6.020 0.413 1.00 92.88 107 GLY A CA 1
ATOM 784 C C . GLY A 1 107 ? -18.982 -5.420 1.638 1.00 92.88 107 GLY A C 1
ATOM 785 O O . GLY A 1 107 ? -19.302 -4.290 2.004 1.00 92.88 107 GLY A O 1
ATOM 786 N N . GLY A 1 108 ? -18.058 -6.149 2.275 1.00 95.44 108 GLY A N 1
ATOM 787 C CA . GLY A 1 108 ? -17.238 -5.621 3.360 1.00 95.44 108 GLY A CA 1
ATOM 788 C C . GLY A 1 108 ? -16.345 -4.475 2.888 1.00 95.44 108 GLY A C 1
ATOM 789 O O . GLY A 1 108 ? -15.900 -4.437 1.739 1.00 95.44 108 GLY A O 1
ATOM 790 N N . GLN A 1 109 ? -16.069 -3.534 3.787 1.00 95.88 109 GLN A N 1
ATOM 791 C CA . GLN A 1 109 ? -15.227 -2.376 3.523 1.00 95.88 109 GLN A CA 1
ATOM 792 C C . GLN A 1 109 ? -14.316 -2.055 4.705 1.00 95.88 109 GLN A C 1
ATOM 794 O O . GLN A 1 109 ? -14.749 -1.929 5.852 1.00 95.88 109 GLN A O 1
ATOM 799 N N . ILE A 1 110 ? -13.050 -1.809 4.392 1.00 96.81 110 ILE A N 1
ATOM 800 C CA . ILE A 1 110 ? -12.051 -1.258 5.298 1.00 96.81 110 ILE A CA 1
ATOM 801 C C . ILE A 1 110 ? -11.501 0.005 4.649 1.00 96.81 110 ILE A C 1
ATOM 803 O O . ILE A 1 110 ? -10.865 -0.042 3.597 1.00 96.81 110 ILE A O 1
ATOM 807 N N . LEU A 1 111 ? -11.748 1.153 5.273 1.00 96.56 111 LEU A N 1
ATOM 808 C CA . LEU A 1 111 ? -11.250 2.438 4.797 1.00 96.56 111 LEU A CA 1
ATOM 809 C C . LEU A 1 111 ? -10.218 2.980 5.753 1.00 96.56 111 LEU A C 1
ATOM 811 O O . LEU A 1 111 ? -10.501 3.149 6.937 1.00 96.56 111 LEU A O 1
ATOM 815 N N . ALA A 1 112 ? -9.062 3.336 5.220 1.00 97.50 112 ALA A N 1
ATOM 816 C CA . ALA A 1 112 ? -7.999 3.954 5.985 1.00 97.50 112 ALA A CA 1
ATOM 817 C C . ALA A 1 112 ? -7.682 5.333 5.409 1.00 97.50 112 ALA A C 1
ATOM 819 O O . ALA A 1 112 ? -7.133 5.430 4.321 1.00 97.50 112 ALA A O 1
ATOM 820 N N . ASP A 1 113 ? -8.023 6.396 6.131 1.00 96.62 113 ASP A N 1
ATOM 821 C CA . ASP A 1 113 ? -7.677 7.776 5.789 1.00 96.62 113 ASP A CA 1
ATOM 822 C C . ASP A 1 113 ? -6.580 8.276 6.725 1.00 96.62 113 ASP A C 1
ATOM 824 O O . ASP A 1 113 ? -6.766 8.308 7.944 1.00 96.62 113 ASP A O 1
ATOM 828 N N . GLN A 1 114 ? -5.438 8.682 6.174 1.00 96.56 114 GLN A N 1
ATOM 829 C CA . GLN A 1 114 ? -4.291 9.135 6.969 1.00 96.56 114 GLN A CA 1
ATOM 830 C C . GLN A 1 114 ? -3.816 8.071 7.979 1.00 96.56 114 GLN A C 1
ATOM 832 O O . GLN A 1 114 ? -3.449 8.384 9.114 1.00 96.56 114 GLN A O 1
ATOM 837 N N . LEU A 1 115 ? -3.846 6.798 7.574 1.00 97.62 115 LEU A N 1
ATOM 838 C CA . LEU A 1 115 ? -3.146 5.726 8.276 1.00 97.62 115 LEU A CA 1
ATOM 839 C C . LEU A 1 115 ? -1.642 5.891 8.040 1.00 97.62 115 LEU A C 1
ATOM 841 O O . LEU A 1 115 ? -1.206 5.992 6.897 1.00 97.62 115 LEU A O 1
ATOM 845 N N . ASN A 1 116 ? -0.852 5.903 9.106 1.00 97.50 116 ASN A N 1
ATOM 846 C CA . ASN A 1 116 ? 0.601 5.860 9.043 1.00 97.50 116 ASN A CA 1
ATOM 847 C C . ASN A 1 116 ? 1.075 4.523 9.629 1.00 97.50 116 ASN A C 1
ATOM 849 O O . ASN A 1 116 ? 0.965 4.318 10.834 1.00 97.50 116 ASN A O 1
ATOM 853 N N . ALA A 1 117 ? 1.547 3.607 8.785 1.00 96.12 117 ALA A N 1
ATOM 854 C CA . ALA A 1 117 ? 1.982 2.272 9.187 1.00 96.12 117 ALA A CA 1
ATOM 855 C C . ALA A 1 117 ? 3.474 2.093 8.893 1.00 96.12 117 ALA A C 1
ATOM 857 O O . ALA A 1 117 ? 3.906 2.204 7.744 1.00 96.12 117 ALA A O 1
ATOM 858 N N . ASN A 1 118 ? 4.255 1.799 9.933 1.00 93.19 118 ASN A N 1
ATOM 859 C CA . ASN A 1 118 ? 5.698 1.592 9.827 1.00 93.19 118 ASN A CA 1
ATOM 860 C C . ASN A 1 118 ? 6.059 0.165 10.232 1.00 93.19 118 ASN A C 1
ATOM 862 O O . ASN A 1 118 ? 5.619 -0.301 11.286 1.00 93.19 118 ASN A O 1
ATOM 866 N N . GLY A 1 119 ? 6.859 -0.515 9.408 1.00 85.88 119 GLY A N 1
ATOM 867 C CA . GLY A 1 119 ? 7.451 -1.812 9.750 1.00 85.88 119 GLY A CA 1
ATOM 868 C C . GLY A 1 119 ? 8.477 -1.703 10.894 1.00 85.88 119 GLY A C 1
ATOM 869 O O . GLY A 1 119 ? 8.811 -0.594 11.316 1.00 85.88 119 GLY A O 1
ATOM 870 N N . PRO A 1 120 ? 9.030 -2.820 11.393 1.00 79.75 120 PRO A N 1
ATOM 871 C CA . PRO A 1 120 ? 10.030 -2.802 12.458 1.00 79.75 120 PRO A CA 1
ATOM 872 C C . PRO A 1 120 ? 11.360 -2.199 11.996 1.00 79.75 120 PRO A C 1
ATOM 874 O O . PRO A 1 120 ? 11.794 -2.413 10.864 1.00 79.75 120 PRO A O 1
ATOM 877 N N . GLY A 1 121 ? 12.057 -1.509 12.901 1.00 66.19 121 GLY A N 1
ATOM 878 C CA . GLY A 1 121 ? 13.473 -1.178 12.725 1.00 66.19 121 GLY A CA 1
ATOM 879 C C . GLY A 1 121 ? 14.364 -2.316 13.238 1.00 66.19 121 GLY A C 1
ATOM 880 O O . GLY A 1 121 ? 14.265 -2.672 14.408 1.00 66.19 121 GLY A O 1
ATOM 881 N N . GLY A 1 122 ? 15.233 -2.894 12.397 1.00 62.69 122 GLY A N 1
ATOM 882 C CA . GLY A 1 122 ? 16.246 -3.889 12.807 1.00 62.69 122 GLY A CA 1
ATOM 883 C C . GLY A 1 122 ? 16.309 -5.166 11.951 1.00 62.69 122 GLY A C 1
ATOM 884 O O . GLY A 1 122 ? 15.582 -5.310 10.976 1.00 62.69 122 GLY A O 1
ATOM 885 N N . GLU A 1 123 ? 17.183 -6.112 12.322 1.00 53.19 123 GLU A N 1
ATOM 886 C CA . GLU A 1 123 ? 17.508 -7.340 11.555 1.00 53.19 123 GLU A CA 1
ATOM 887 C C . GLU A 1 123 ? 16.351 -8.354 11.409 1.00 53.19 123 GLU A C 1
ATOM 889 O O . GLU A 1 123 ? 16.424 -9.265 10.588 1.00 53.19 123 GLU A O 1
ATOM 894 N N . GLN A 1 124 ? 15.249 -8.193 12.153 1.00 56.47 124 GLN A N 1
ATOM 895 C CA . GLN A 1 124 ? 14.044 -9.042 12.052 1.00 56.47 124 GLN A CA 1
ATOM 896 C C . GLN A 1 124 ? 13.172 -8.737 10.814 1.00 56.47 124 GLN A C 1
ATOM 898 O O . GLN A 1 124 ? 12.047 -9.222 10.698 1.00 56.47 124 GLN A O 1
ATOM 903 N N . ALA A 1 125 ? 13.657 -7.904 9.895 1.00 58.22 125 ALA A N 1
ATOM 904 C CA . ALA A 1 125 ? 12.839 -7.305 8.850 1.00 58.22 125 ALA A CA 1
ATOM 905 C C . ALA A 1 125 ? 12.546 -8.206 7.638 1.00 58.22 125 ALA A C 1
ATOM 907 O O . ALA A 1 125 ? 11.586 -7.943 6.909 1.00 58.22 125 ALA A O 1
ATOM 908 N N . ASN A 1 126 ? 13.297 -9.296 7.448 1.00 62.62 126 ASN A N 1
ATOM 909 C CA . ASN A 1 126 ? 13.040 -10.237 6.357 1.00 62.62 126 ASN A CA 1
ATOM 910 C C . ASN A 1 126 ? 11.671 -10.911 6.544 1.00 62.62 126 ASN A C 1
ATOM 912 O O . ASN A 1 126 ? 11.504 -11.783 7.392 1.00 62.62 126 ASN A O 1
ATOM 916 N N . GLY A 1 127 ? 10.694 -10.505 5.732 1.00 74.69 127 GLY A N 1
ATOM 917 C CA . GLY A 1 127 ? 9.339 -11.063 5.723 1.00 74.69 127 GLY A CA 1
ATOM 918 C C . GLY A 1 127 ? 8.295 -10.284 6.531 1.00 74.69 127 GLY A C 1
ATOM 919 O O . GLY A 1 127 ? 7.121 -10.658 6.499 1.00 74.69 127 GLY A O 1
ATOM 920 N N . THR A 1 128 ? 8.681 -9.200 7.216 1.00 88.00 128 THR A N 1
ATOM 921 C CA . THR A 1 128 ? 7.720 -8.350 7.937 1.00 88.00 128 THR A CA 1
ATOM 922 C C . THR A 1 128 ? 7.104 -7.300 7.008 1.00 88.00 128 THR A C 1
ATOM 924 O O . THR A 1 128 ? 7.818 -6.727 6.188 1.00 88.00 128 THR A O 1
ATOM 927 N N . ALA A 1 129 ? 5.804 -7.020 7.139 1.00 93.25 129 ALA A N 1
ATOM 928 C CA . ALA A 1 129 ? 5.109 -5.971 6.384 1.00 93.25 129 ALA A CA 1
ATOM 929 C C . ALA A 1 129 ? 4.602 -4.828 7.282 1.00 93.25 129 ALA A C 1
ATOM 931 O O . ALA A 1 129 ? 4.139 -5.058 8.394 1.00 93.25 129 ALA A O 1
ATOM 932 N N . ALA A 1 130 ? 4.624 -3.580 6.819 1.00 95.44 130 ALA A N 1
ATOM 933 C CA . ALA A 1 130 ? 3.964 -2.499 7.552 1.00 95.44 130 ALA A CA 1
ATOM 934 C C . ALA A 1 130 ? 2.433 -2.645 7.482 1.00 95.44 130 ALA A C 1
ATOM 936 O O . ALA A 1 130 ? 1.750 -2.556 8.502 1.00 95.44 130 ALA A O 1
ATOM 937 N N . LEU A 1 131 ? 1.909 -2.934 6.291 1.00 97.62 131 LEU A N 1
ATOM 938 C CA . LEU A 1 131 ? 0.512 -3.269 6.042 1.00 97.62 131 LEU A CA 1
ATOM 939 C C . LEU A 1 131 ? 0.433 -4.571 5.241 1.00 97.62 131 LEU A C 1
ATOM 941 O O . LEU A 1 131 ? 0.889 -4.629 4.101 1.00 97.62 131 LEU A O 1
ATOM 945 N N . ARG A 1 132 ? -0.180 -5.598 5.828 1.00 97.75 132 ARG A N 1
ATOM 946 C CA . ARG A 1 132 ? -0.485 -6.872 5.175 1.00 97.75 132 ARG A CA 1
ATOM 947 C C . ARG A 1 132 ? -1.990 -7.018 4.985 1.00 97.75 132 ARG A C 1
ATOM 949 O O . ARG A 1 132 ? -2.739 -6.964 5.956 1.00 97.75 132 ARG A O 1
ATOM 956 N N . ILE A 1 133 ? -2.415 -7.259 3.750 1.00 98.44 133 ILE A N 1
ATOM 957 C CA . ILE A 1 133 ? -3.775 -7.676 3.402 1.00 98.44 133 ILE A CA 1
ATOM 958 C C . ILE A 1 133 ? -3.712 -9.118 2.912 1.00 98.44 133 ILE A C 1
ATOM 960 O O . ILE A 1 133 ? -3.044 -9.405 1.922 1.00 98.44 133 ILE A O 1
ATOM 964 N N . ASN A 1 134 ? -4.382 -10.027 3.616 1.00 97.94 134 ASN A N 1
ATOM 965 C CA . ASN A 1 134 ? -4.232 -11.460 3.420 1.00 97.94 134 ASN A CA 1
ATOM 966 C C . ASN A 1 134 ? -5.575 -12.166 3.208 1.00 97.94 134 ASN A C 1
ATOM 968 O O . ASN A 1 134 ? -6.381 -12.314 4.127 1.00 97.94 134 ASN A O 1
ATOM 972 N N . GLY A 1 135 ? -5.786 -12.646 1.987 1.00 97.75 135 GLY A N 1
ATOM 973 C CA . GLY A 1 135 ? -6.878 -13.549 1.656 1.00 97.75 135 GLY A CA 1
ATOM 974 C C . GLY A 1 135 ? -8.235 -12.885 1.439 1.00 97.75 135 GLY A C 1
ATOM 975 O O . GLY A 1 135 ? -9.245 -13.582 1.450 1.00 97.75 135 GLY A O 1
ATOM 976 N N . LEU A 1 136 ? -8.281 -11.559 1.281 1.00 97.25 136 LEU A N 1
ATOM 977 C CA . LEU A 1 136 ? -9.528 -10.850 1.005 1.00 97.25 136 LEU A CA 1
ATOM 978 C C . LEU A 1 136 ? -9.835 -10.887 -0.494 1.00 97.25 136 LEU A C 1
ATOM 980 O O . LEU A 1 136 ? -9.085 -10.306 -1.277 1.00 97.25 136 LEU A O 1
ATOM 984 N N . ASP A 1 137 ? -10.957 -11.503 -0.859 1.00 96.69 137 ASP A N 1
ATOM 985 C CA . ASP A 1 137 ? -11.456 -11.600 -2.241 1.00 96.69 137 ASP A CA 1
ATOM 986 C C . ASP A 1 137 ? -12.795 -10.854 -2.426 1.00 96.69 137 ASP A C 1
ATOM 988 O O . ASP A 1 137 ? -13.244 -10.603 -3.550 1.00 96.69 137 ASP A O 1
ATOM 992 N N . ARG A 1 138 ? -13.466 -10.502 -1.319 1.00 96.25 138 ARG A N 1
ATOM 993 C CA . ARG A 1 138 ? -14.839 -9.962 -1.282 1.00 96.25 138 ARG A CA 1
ATOM 994 C C . ARG A 1 138 ? -14.990 -8.686 -0.449 1.00 96.25 138 ARG A C 1
ATOM 996 O O . ARG A 1 138 ? -16.024 -8.026 -0.564 1.00 96.25 138 ARG A O 1
ATOM 1003 N N . THR A 1 139 ? -13.968 -8.336 0.333 1.00 96.25 139 THR A N 1
ATOM 1004 C CA . THR A 1 139 ? -13.890 -7.098 1.124 1.00 96.25 139 THR A CA 1
ATOM 1005 C C . THR A 1 139 ? -12.913 -6.101 0.511 1.00 96.25 139 THR A C 1
ATOM 1007 O O . THR A 1 139 ? -11.746 -6.424 0.268 1.00 96.25 139 THR A O 1
ATOM 1010 N N . ASP A 1 140 ? -13.375 -4.867 0.323 1.00 96.69 140 ASP A N 1
ATOM 1011 C CA . ASP A 1 140 ? -12.545 -3.758 -0.144 1.00 96.69 140 ASP A CA 1
ATOM 1012 C C . ASP A 1 140 ? -11.624 -3.234 0.959 1.00 96.69 140 ASP A C 1
ATOM 1014 O O . ASP A 1 140 ? -12.048 -3.040 2.099 1.00 96.69 140 ASP A O 1
ATOM 1018 N N . VAL A 1 141 ? -10.380 -2.915 0.596 1.00 97.62 141 VAL A N 1
ATOM 1019 C CA . VAL A 1 141 ? -9.426 -2.195 1.447 1.00 97.62 141 VAL A CA 1
ATOM 1020 C C . VAL A 1 141 ? -8.949 -0.949 0.710 1.00 97.62 141 VAL A C 1
ATOM 1022 O O . VAL A 1 141 ? -8.104 -1.014 -0.184 1.00 97.62 141 VAL A O 1
ATOM 1025 N N . LEU A 1 142 ? -9.498 0.209 1.075 1.00 97.50 142 LEU A N 1
ATOM 1026 C CA . LEU A 1 142 ? -9.215 1.477 0.404 1.00 97.50 142 LEU A CA 1
ATOM 1027 C C . LEU A 1 142 ? -8.434 2.401 1.341 1.00 97.50 142 LEU A C 1
ATOM 1029 O O . LEU A 1 142 ? -8.964 2.925 2.323 1.00 97.50 142 LEU A O 1
ATOM 1033 N N . CYS A 1 143 ? -7.162 2.616 1.027 1.00 98.06 143 CYS A N 1
ATOM 1034 C CA . CYS A 1 143 ? -6.284 3.511 1.762 1.00 98.06 143 CYS A CA 1
ATOM 1035 C C . CYS A 1 143 ? -6.145 4.847 1.025 1.00 98.06 143 CYS A C 1
ATOM 1037 O O . CYS A 1 143 ? -5.767 4.882 -0.145 1.00 98.06 143 CYS A O 1
ATOM 1039 N N . ARG A 1 144 ? -6.385 5.956 1.726 1.00 96.56 144 ARG A N 1
ATOM 1040 C CA . ARG A 1 144 ? -6.135 7.320 1.261 1.00 96.56 144 ARG A CA 1
ATOM 1041 C C . ARG A 1 144 ? -5.134 8.015 2.164 1.00 96.56 144 ARG A C 1
ATOM 1043 O O . ARG A 1 144 ? -5.206 7.902 3.387 1.00 96.56 144 ARG A O 1
ATOM 1050 N N . ALA A 1 145 ? -4.216 8.755 1.549 1.00 96.94 145 ALA A N 1
ATOM 1051 C CA . ALA A 1 145 ? -3.146 9.453 2.251 1.00 96.94 145 ALA A CA 1
ATOM 1052 C C . ALA A 1 145 ? -2.366 8.503 3.181 1.00 96.94 145 ALA A C 1
ATOM 1054 O O . ALA A 1 145 ? -2.031 8.869 4.310 1.00 96.94 145 ALA A O 1
ATOM 1055 N N . LEU A 1 146 ? -2.117 7.274 2.704 1.00 97.94 146 LEU A N 1
ATOM 1056 C CA . LEU A 1 146 ? -1.364 6.262 3.440 1.00 97.94 146 LEU A CA 1
ATOM 1057 C C . LEU A 1 146 ? 0.075 6.743 3.612 1.00 97.94 146 LEU A C 1
ATOM 1059 O O . LEU A 1 146 ? 0.712 7.191 2.657 1.00 97.94 146 LEU A O 1
ATOM 1063 N N . GLN A 1 147 ? 0.582 6.650 4.832 1.00 96.81 147 GLN A N 1
ATOM 1064 C CA . GLN A 1 147 ? 1.931 7.060 5.175 1.00 96.81 147 GLN A CA 1
ATOM 1065 C C . GLN A 1 147 ? 2.725 5.934 5.830 1.00 96.81 147 GLN A C 1
ATOM 1067 O O . GLN A 1 147 ? 2.163 4.934 6.278 1.00 96.81 147 GLN A O 1
ATOM 1072 N N . GLY A 1 148 ? 4.038 6.119 5.893 1.00 94.56 148 GLY A N 1
ATOM 1073 C CA . GLY A 1 148 ? 4.952 5.261 6.640 1.00 94.56 148 GLY A CA 1
ATOM 1074 C C . GLY A 1 148 ? 5.989 4.601 5.744 1.00 94.56 148 GLY A C 1
ATOM 1075 O O . GLY A 1 148 ? 6.313 5.102 4.670 1.00 94.56 148 GLY A O 1
ATOM 1076 N N . ASN A 1 149 ? 6.564 3.492 6.178 1.00 91.31 149 ASN A N 1
ATOM 1077 C CA . ASN A 1 149 ? 7.611 2.801 5.432 1.00 91.31 149 ASN A CA 1
ATOM 1078 C C . ASN A 1 149 ? 7.654 1.316 5.806 1.00 91.31 149 ASN A C 1
ATOM 1080 O O . ASN A 1 149 ? 7.117 0.900 6.834 1.00 91.31 149 ASN A O 1
ATOM 1084 N N . GLY A 1 150 ? 8.303 0.510 4.969 1.00 88.19 150 GLY A N 1
ATOM 1085 C CA . GLY A 1 150 ? 8.566 -0.896 5.279 1.00 88.19 150 GLY A CA 1
ATOM 1086 C C . GLY A 1 150 ? 9.812 -1.115 6.137 1.00 88.19 150 GLY A C 1
ATOM 1087 O O . GLY A 1 150 ? 10.049 -2.241 6.568 1.00 88.19 150 GLY A O 1
ATOM 1088 N N . ASN A 1 151 ? 10.611 -0.070 6.386 1.00 84.50 151 ASN A N 1
ATOM 1089 C CA . ASN A 1 151 ? 11.977 -0.169 6.898 1.00 84.50 151 ASN A CA 1
ATOM 1090 C C . ASN A 1 151 ? 12.780 -1.198 6.076 1.00 84.50 151 ASN A C 1
ATOM 1092 O O . ASN A 1 151 ? 12.867 -1.069 4.858 1.00 84.50 151 ASN A O 1
ATOM 1096 N N . ALA A 1 152 ? 13.348 -2.227 6.702 1.00 79.62 152 ALA A N 1
ATOM 1097 C CA . ALA A 1 152 ? 14.059 -3.296 5.993 1.00 79.62 152 ALA A CA 1
ATOM 1098 C C . ALA A 1 152 ? 13.126 -4.430 5.496 1.00 79.62 152 ALA A C 1
ATOM 1100 O O . ALA A 1 152 ? 13.594 -5.450 5.002 1.00 79.62 152 ALA A O 1
ATOM 1101 N N . GLY A 1 153 ? 11.808 -4.279 5.663 1.00 88.25 153 GLY A N 1
ATOM 1102 C CA . GLY A 1 153 ? 10.783 -5.231 5.239 1.00 88.25 153 GLY A CA 1
ATOM 1103 C C . GLY A 1 153 ? 9.934 -4.698 4.086 1.00 88.25 153 GLY A C 1
ATOM 1104 O O . GLY A 1 153 ? 10.392 -3.917 3.250 1.00 88.25 153 GLY A O 1
ATOM 1105 N N . ARG A 1 154 ? 8.672 -5.127 4.036 1.00 92.25 154 ARG A N 1
ATOM 1106 C CA . ARG A 1 154 ? 7.681 -4.687 3.047 1.00 92.25 154 ARG A CA 1
ATOM 1107 C C . ARG A 1 154 ? 6.884 -3.504 3.570 1.00 92.25 154 ARG A C 1
ATOM 1109 O O . ARG A 1 154 ? 6.558 -3.462 4.755 1.00 92.25 154 ARG A O 1
ATOM 1116 N N . TRP A 1 155 ? 6.513 -2.565 2.706 1.00 94.81 155 TRP A N 1
ATOM 1117 C CA . TRP A 1 155 ? 5.562 -1.526 3.100 1.00 94.81 155 TRP A CA 1
ATOM 1118 C C . TRP A 1 155 ? 4.126 -2.028 2.959 1.00 94.81 155 TRP A C 1
ATOM 1120 O O . TRP A 1 155 ? 3.448 -2.193 3.972 1.00 94.81 155 TRP A O 1
ATOM 1130 N N . VAL A 1 156 ? 3.687 -2.350 1.740 1.00 97.69 156 VAL A N 1
ATOM 1131 C CA . VAL A 1 156 ? 2.360 -2.931 1.491 1.00 97.69 156 VAL A CA 1
ATOM 1132 C C . VAL A 1 156 ? 2.512 -4.318 0.884 1.00 97.69 156 VAL A C 1
ATOM 1134 O O . VAL A 1 156 ? 3.146 -4.470 -0.156 1.00 97.69 156 VAL A O 1
ATOM 1137 N N . GLU A 1 157 ? 1.910 -5.317 1.521 1.00 97.56 157 GLU A N 1
ATOM 1138 C CA . GLU A 1 157 ? 1.848 -6.698 1.043 1.00 97.56 157 GLU A CA 1
ATOM 1139 C C . GLU A 1 157 ? 0.389 -7.108 0.823 1.00 97.56 157 GLU A C 1
ATOM 1141 O O . GLU A 1 157 ? -0.439 -6.973 1.727 1.00 97.56 157 GLU A O 1
ATOM 1146 N N . VAL A 1 158 ? 0.078 -7.621 -0.369 1.00 98.50 158 VAL A N 1
ATOM 1147 C CA . VAL A 1 158 ? -1.261 -8.095 -0.737 1.00 98.50 158 VAL A CA 1
ATOM 1148 C C . VAL A 1 158 ? -1.194 -9.543 -1.206 1.00 98.50 158 VAL A C 1
ATOM 1150 O O . VAL A 1 158 ? -0.557 -9.857 -2.212 1.00 98.50 158 VAL A O 1
ATOM 1153 N N . ILE A 1 159 ? -1.902 -10.410 -0.486 1.00 98.19 159 ILE A N 1
ATOM 1154 C CA . ILE A 1 159 ? -1.974 -11.851 -0.724 1.00 98.19 159 ILE A CA 1
ATOM 1155 C C . ILE A 1 159 ? -3.405 -12.193 -1.133 1.00 98.19 159 ILE A C 1
ATOM 1157 O O . ILE A 1 159 ? -4.342 -11.920 -0.378 1.00 98.19 159 ILE A O 1
ATOM 1161 N N . GLY A 1 160 ? -3.574 -12.764 -2.327 1.00 97.88 160 GLY A N 1
ATOM 1162 C CA . GLY A 1 160 ? -4.883 -13.211 -2.818 1.00 97.88 160 GLY A CA 1
ATOM 1163 C C . GLY A 1 160 ? -5.478 -14.331 -1.960 1.00 97.88 160 GLY A C 1
ATOM 1164 O O . GLY A 1 160 ? -4.741 -15.106 -1.345 1.00 97.88 160 GLY A O 1
ATOM 1165 N N . GLY A 1 161 ? -6.807 -14.408 -1.897 1.00 97.00 161 GLY A N 1
ATOM 1166 C CA . GLY A 1 161 ? -7.508 -15.459 -1.171 1.00 97.00 161 GLY A CA 1
ATOM 1167 C C . GLY A 1 161 ? -7.817 -16.697 -2.014 1.00 97.00 161 GLY A C 1
ATOM 1168 O O . GLY A 1 161 ? -7.345 -16.846 -3.147 1.00 97.00 161 GLY A O 1
ATOM 1169 N N . PRO A 1 162 ? -8.594 -17.641 -1.454 1.00 95.50 162 PRO A N 1
ATOM 1170 C CA . PRO A 1 162 ? -8.962 -18.882 -2.133 1.00 95.50 162 PRO A CA 1
ATOM 1171 C C . PRO A 1 162 ? -9.727 -18.682 -3.450 1.00 95.50 162 PRO A C 1
ATOM 1173 O O . PRO A 1 162 ? -9.729 -19.586 -4.282 1.00 95.50 162 PRO A O 1
ATOM 1176 N N . ALA A 1 163 ? -10.370 -17.528 -3.636 1.00 95.88 163 ALA A N 1
ATOM 1177 C CA . ALA A 1 163 ? -11.141 -17.154 -4.817 1.00 95.88 163 ALA A CA 1
ATOM 1178 C C . ALA A 1 163 ? -10.493 -15.987 -5.592 1.00 95.88 163 ALA A C 1
ATOM 1180 O O . ALA A 1 163 ? -11.191 -15.260 -6.294 1.00 95.88 163 ALA A O 1
ATOM 1181 N N . ALA A 1 164 ? -9.167 -15.812 -5.498 1.00 95.75 164 ALA A N 1
ATOM 1182 C CA . ALA A 1 164 ? -8.434 -14.684 -6.089 1.00 95.75 164 ALA A CA 1
ATOM 1183 C C . ALA A 1 164 ? -8.678 -14.458 -7.597 1.00 95.75 164 ALA A C 1
ATOM 1185 O O . ALA A 1 164 ? -8.603 -13.323 -8.077 1.00 95.75 164 ALA A O 1
ATOM 1186 N N . ASP A 1 165 ? -8.972 -15.511 -8.361 1.00 93.19 165 ASP A N 1
ATOM 1187 C CA . ASP A 1 165 ? -9.251 -15.403 -9.800 1.00 93.19 165 ASP A CA 1
ATOM 1188 C C . ASP A 1 165 ? -10.618 -14.739 -10.065 1.00 93.19 165 ASP A C 1
ATOM 1190 O O . ASP A 1 165 ? -10.738 -13.906 -10.967 1.00 93.19 165 ASP A O 1
ATOM 1194 N N . ASP A 1 166 ? -11.598 -14.994 -9.194 1.00 94.44 166 ASP A N 1
ATOM 1195 C CA . ASP A 1 166 ? -12.963 -14.452 -9.241 1.00 94.44 166 ASP A CA 1
ATOM 1196 C C . ASP A 1 166 ? -13.174 -13.278 -8.265 1.00 94.44 166 ASP A C 1
ATOM 1198 O O . ASP A 1 166 ? -14.304 -12.835 -8.037 1.00 94.44 166 ASP A O 1
ATOM 1202 N N . ALA A 1 167 ? -12.090 -12.774 -7.666 1.00 93.75 167 ALA A N 1
ATOM 1203 C CA . ALA A 1 167 ? -12.140 -11.727 -6.658 1.00 93.75 167 ALA A CA 1
ATOM 1204 C C . ALA A 1 167 ? -12.816 -10.456 -7.197 1.00 93.75 167 ALA A C 1
ATOM 1206 O O . ALA A 1 167 ? -12.440 -9.918 -8.246 1.00 93.75 167 ALA A O 1
ATOM 1207 N N . GLY A 1 168 ? -13.817 -9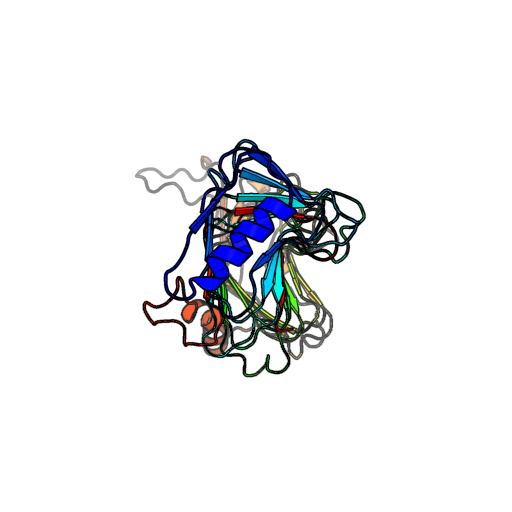.980 -6.451 1.00 90.00 168 GLY A N 1
ATOM 1208 C CA . GLY A 1 168 ? -14.578 -8.763 -6.750 1.00 90.00 168 GLY A CA 1
ATOM 1209 C C . GLY A 1 168 ? -14.138 -7.553 -5.924 1.00 90.00 168 GLY A C 1
ATOM 1210 O O . GLY A 1 168 ? -14.619 -6.437 -6.145 1.00 90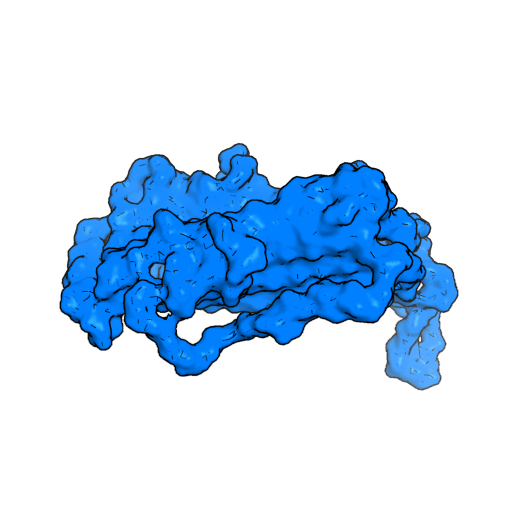.00 168 GLY A O 1
ATOM 1211 N N . ASN A 1 169 ? -13.238 -7.761 -4.965 1.00 93.69 169 ASN A N 1
ATOM 1212 C CA . ASN A 1 169 ? -12.730 -6.695 -4.123 1.00 93.69 169 ASN A CA 1
ATOM 1213 C C . ASN A 1 169 ? -11.701 -5.803 -4.829 1.00 93.69 169 ASN A C 1
ATOM 1215 O O . ASN A 1 169 ? -11.167 -6.104 -5.897 1.00 93.69 169 ASN A O 1
ATOM 1219 N N . GLN A 1 170 ? -11.402 -4.687 -4.177 1.00 95.25 170 GLN A N 1
ATOM 1220 C CA . GLN A 1 170 ? -10.306 -3.798 -4.505 1.00 95.25 170 GLN A CA 1
ATOM 1221 C C . GLN A 1 170 ? -9.436 -3.572 -3.277 1.00 95.25 170 GLN A C 1
ATOM 1223 O O . GLN A 1 170 ? -9.924 -3.214 -2.206 1.00 95.25 170 GLN A O 1
ATOM 1228 N N . VAL A 1 171 ? -8.126 -3.667 -3.481 1.00 98.12 171 VAL A N 1
ATOM 1229 C CA . VAL A 1 171 ? -7.132 -3.104 -2.572 1.00 98.12 171 VAL A CA 1
ATOM 1230 C C . VAL A 1 171 ? -6.467 -1.927 -3.273 1.00 98.12 171 VAL A C 1
ATOM 1232 O O . VAL A 1 171 ? -5.964 -2.066 -4.393 1.00 98.12 171 VAL A O 1
ATOM 1235 N N . SER A 1 172 ? -6.475 -0.750 -2.645 1.00 97.94 172 SER A N 1
ATOM 1236 C CA . SER A 1 172 ? -5.860 0.435 -3.247 1.00 97.94 172 SER A CA 1
ATOM 1237 C C . SER A 1 172 ? -5.198 1.382 -2.261 1.00 97.94 172 SER A C 1
ATOM 1239 O O . SER A 1 172 ? -5.712 1.603 -1.168 1.00 97.94 172 SER A O 1
ATOM 1241 N N . VAL A 1 173 ? -4.122 2.026 -2.712 1.00 98.31 173 VAL A N 1
ATOM 1242 C CA . VAL A 1 173 ? -3.442 3.132 -2.032 1.00 98.31 173 VAL A CA 1
ATOM 1243 C C . VAL A 1 173 ? -3.522 4.380 -2.902 1.00 98.31 173 VAL A C 1
ATOM 1245 O O . VAL A 1 173 ? -2.982 4.413 -4.005 1.00 98.31 173 VAL A O 1
ATOM 1248 N N . LEU A 1 174 ? -4.192 5.418 -2.411 1.00 97.06 174 LEU A N 1
ATOM 1249 C CA . LEU A 1 174 ? -4.449 6.647 -3.155 1.00 97.06 174 LEU A CA 1
ATOM 1250 C C . LEU A 1 174 ? -3.899 7.847 -2.401 1.00 97.06 174 LEU A C 1
ATOM 1252 O O . LEU A 1 174 ? -4.405 8.215 -1.341 1.00 97.06 174 LEU A O 1
ATOM 1256 N N . THR A 1 175 ? -2.910 8.511 -2.986 1.00 97.12 175 THR A N 1
ATOM 1257 C CA . THR A 1 175 ? -2.120 9.575 -2.358 1.00 97.12 175 THR A CA 1
ATOM 1258 C C . THR A 1 175 ? -1.376 9.105 -1.104 1.00 97.12 175 THR A C 1
ATOM 1260 O O . THR A 1 175 ? -1.574 7.994 -0.607 1.00 97.12 175 THR A O 1
ATOM 1263 N N . GLY A 1 176 ? -0.521 9.970 -0.568 1.00 97.00 176 GLY A N 1
ATOM 1264 C CA . GLY A 1 176 ? 0.262 9.690 0.630 1.00 97.00 176 GLY A CA 1
ATOM 1265 C C . GLY A 1 176 ? 1.755 9.778 0.368 1.00 97.00 176 GLY A C 1
ATOM 1266 O O . GLY A 1 176 ? 2.187 10.258 -0.682 1.00 97.00 176 GLY A O 1
ATOM 1267 N N . ALA A 1 177 ? 2.539 9.347 1.349 1.00 97.06 177 ALA A N 1
ATOM 1268 C CA . ALA A 1 177 ? 3.986 9.479 1.306 1.00 97.06 177 ALA A CA 1
ATOM 1269 C C . ALA A 1 177 ? 4.666 8.315 2.010 1.00 97.06 177 ALA A C 1
ATOM 1271 O O . ALA A 1 177 ? 4.198 7.849 3.045 1.00 97.06 177 ALA A O 1
ATOM 1272 N N . THR A 1 178 ? 5.788 7.863 1.474 1.00 96.06 178 THR A N 1
ATOM 1273 C CA . THR A 1 178 ? 6.463 6.692 2.009 1.00 96.06 178 THR A CA 1
ATOM 1274 C C . THR A 1 178 ? 7.973 6.788 1.931 1.00 96.06 178 THR A C 1
ATOM 1276 O O . THR A 1 178 ? 8.517 7.443 1.044 1.00 96.06 178 THR A O 1
ATOM 1279 N N . GLY A 1 179 ? 8.632 6.154 2.897 1.00 93.25 179 GLY A N 1
ATOM 1280 C CA . GLY A 1 179 ? 10.055 5.854 2.830 1.00 93.25 179 GLY A CA 1
ATOM 1281 C C . GLY A 1 179 ? 10.325 4.546 2.085 1.00 93.25 179 GLY A C 1
ATOM 1282 O O . GLY A 1 179 ? 9.407 3.811 1.718 1.00 93.25 179 GLY A O 1
ATOM 1283 N N . SER A 1 180 ? 11.603 4.231 1.926 1.00 89.56 180 SER A N 1
ATOM 1284 C CA . SER A 1 180 ? 12.058 3.010 1.267 1.00 89.56 180 SER A CA 1
ATOM 1285 C C . SER A 1 180 ? 11.723 1.744 2.050 1.00 89.56 180 SER A C 1
ATOM 1287 O O . SER A 1 180 ? 11.707 1.727 3.282 1.00 89.56 180 SER A O 1
ATOM 1289 N N . ALA A 1 181 ? 11.480 0.679 1.294 1.00 90.12 181 ALA A N 1
ATOM 1290 C CA . ALA A 1 181 ? 11.215 -0.670 1.765 1.00 90.12 181 ALA A CA 1
ATOM 1291 C C . ALA A 1 181 ? 11.897 -1.680 0.832 1.00 90.12 181 ALA A C 1
ATOM 1293 O O . ALA A 1 181 ? 12.047 -1.407 -0.360 1.00 90.12 181 ALA A O 1
ATOM 1294 N N . ALA A 1 182 ? 12.260 -2.854 1.355 1.00 85.44 182 ALA A N 1
ATOM 1295 C CA . ALA A 1 182 ? 12.787 -3.961 0.551 1.00 85.44 182 ALA A CA 1
ATOM 1296 C C . ALA A 1 182 ? 11.720 -4.529 -0.406 1.00 85.44 182 ALA A C 1
ATOM 1298 O O . ALA A 1 182 ? 12.038 -5.058 -1.468 1.00 85.44 182 ALA A O 1
ATOM 1299 N N . GLY A 1 183 ? 10.442 -4.388 -0.039 1.00 89.75 183 GLY A N 1
ATOM 1300 C CA . GLY A 1 183 ? 9.300 -4.580 -0.931 1.00 89.75 183 GLY A CA 1
ATOM 1301 C C . GLY A 1 183 ? 8.323 -3.420 -0.790 1.00 89.75 183 GLY A C 1
ATOM 1302 O O . GLY A 1 183 ? 7.527 -3.394 0.149 1.00 89.75 183 GLY A O 1
ATOM 1303 N N . GLN A 1 184 ? 8.382 -2.440 -1.695 1.00 94.44 184 GLN A N 1
ATOM 1304 C CA . GLN A 1 184 ? 7.514 -1.260 -1.605 1.00 94.44 184 GLN A CA 1
ATOM 1305 C C . GLN A 1 184 ? 6.038 -1.628 -1.743 1.00 94.44 184 GLN A C 1
ATOM 1307 O O . GLN A 1 184 ? 5.204 -1.233 -0.929 1.00 94.44 184 GLN A O 1
ATOM 1312 N N . TYR A 1 185 ? 5.748 -2.424 -2.767 1.00 97.19 185 TYR A N 1
ATOM 1313 C CA . TYR A 1 185 ? 4.447 -3.008 -3.036 1.00 97.19 185 TYR A CA 1
ATOM 1314 C C . TYR A 1 185 ? 4.690 -4.455 -3.442 1.00 97.19 185 TYR A C 1
ATOM 1316 O O . TYR A 1 185 ? 5.216 -4.708 -4.526 1.00 97.19 185 TYR A O 1
ATOM 1324 N N . ASP A 1 186 ? 4.360 -5.386 -2.555 1.00 95.88 186 ASP A N 1
ATOM 1325 C CA . ASP A 1 186 ? 4.492 -6.817 -2.803 1.00 95.88 186 ASP A CA 1
ATOM 1326 C C . ASP A 1 186 ? 3.110 -7.426 -3.047 1.00 95.88 186 ASP A C 1
ATOM 1328 O O . ASP A 1 186 ? 2.167 -7.200 -2.285 1.00 95.88 186 ASP A O 1
ATOM 1332 N N . VAL A 1 187 ? 2.986 -8.170 -4.141 1.00 97.69 187 VAL A N 1
ATOM 1333 C CA . VAL A 1 187 ? 1.736 -8.782 -4.588 1.00 97.69 187 VAL A CA 1
ATOM 1334 C C . VAL A 1 187 ? 2.010 -10.228 -4.967 1.00 97.69 187 VAL A C 1
ATOM 1336 O O . VAL A 1 187 ? 2.791 -10.507 -5.880 1.00 97.69 187 VAL A O 1
ATOM 1339 N N . HIS A 1 188 ? 1.326 -11.151 -4.295 1.00 96.56 188 HIS A N 1
ATOM 1340 C CA . HIS A 1 188 ? 1.453 -12.584 -4.552 1.00 96.56 188 HIS A CA 1
ATOM 1341 C C . HIS A 1 188 ? 0.156 -13.343 -4.249 1.00 96.56 188 HIS A C 1
ATOM 1343 O O . HIS A 1 188 ? -0.854 -12.763 -3.844 1.00 96.56 188 HIS A O 1
ATOM 1349 N N . GLY A 1 189 ? 0.124 -14.641 -4.553 1.00 97.25 189 GLY A N 1
ATOM 1350 C CA . GLY A 1 189 ? -1.051 -15.484 -4.332 1.00 97.25 189 GLY A CA 1
ATOM 1351 C C . GLY A 1 189 ? -2.275 -15.116 -5.179 1.00 97.25 189 GLY A C 1
ATOM 1352 O O . GLY A 1 189 ? -3.366 -15.593 -4.892 1.00 97.25 189 GLY A O 1
ATOM 1353 N N . GLY A 1 190 ? -2.124 -14.292 -6.222 1.00 97.75 190 GLY A N 1
ATOM 1354 C CA . GLY A 1 190 ? -3.246 -13.752 -7.001 1.00 97.75 190 GLY A CA 1
ATOM 1355 C C . GLY A 1 190 ? -3.784 -12.423 -6.466 1.00 97.75 190 GLY A C 1
ATOM 1356 O O . GLY A 1 190 ? -4.823 -11.960 -6.930 1.00 97.75 190 GLY A O 1
ATOM 1357 N N . GLY A 1 191 ? -3.078 -11.797 -5.518 1.00 98.00 191 GLY A N 1
ATOM 1358 C CA . GLY A 1 191 ? -3.426 -10.486 -4.982 1.00 98.00 191 GLY A CA 1
ATOM 1359 C C . GLY A 1 191 ? -3.531 -9.410 -6.066 1.00 98.00 191 GLY A C 1
ATOM 1360 O O . GLY A 1 191 ? -2.958 -9.521 -7.157 1.00 98.00 191 GLY A O 1
ATOM 1361 N N . ARG A 1 192 ? -4.281 -8.348 -5.765 1.00 97.88 192 ARG A N 1
ATOM 1362 C CA . ARG A 1 192 ? -4.539 -7.235 -6.686 1.00 97.88 192 ARG A CA 1
ATOM 1363 C C . ARG A 1 192 ? -4.351 -5.920 -5.950 1.00 97.88 192 ARG A C 1
ATOM 1365 O O . ARG A 1 192 ? -4.983 -5.720 -4.921 1.00 97.88 192 ARG A O 1
ATOM 1372 N N . LEU A 1 193 ? -3.510 -5.031 -6.469 1.00 98.75 193 LEU A N 1
ATOM 1373 C CA . LEU A 1 193 ? -3.221 -3.741 -5.849 1.00 98.75 193 LEU A CA 1
ATOM 1374 C C . LEU A 1 193 ? -3.204 -2.614 -6.884 1.00 98.75 193 LEU A C 1
ATOM 1376 O O . LEU A 1 193 ? -2.499 -2.684 -7.893 1.00 98.75 193 LEU A O 1
ATOM 1380 N N . VAL A 1 194 ? -3.941 -1.545 -6.581 1.00 98.56 194 VAL A N 1
ATOM 1381 C CA . VAL A 1 194 ? -3.882 -0.271 -7.304 1.00 98.56 194 VAL A CA 1
ATOM 1382 C C . VAL A 1 194 ? -3.196 0.790 -6.446 1.00 98.56 194 VAL A C 1
ATOM 1384 O O . VAL A 1 194 ? -3.599 1.033 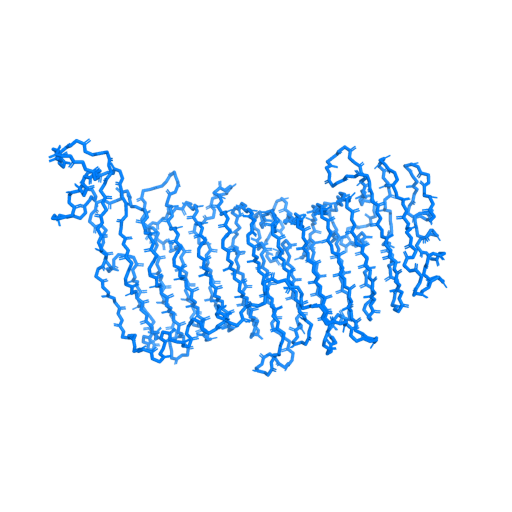-5.314 1.00 98.56 194 VAL A O 1
ATOM 1387 N N . VAL A 1 195 ? -2.198 1.477 -6.989 1.00 98.69 195 VAL A N 1
ATOM 1388 C CA . VAL A 1 195 ? -1.492 2.572 -6.312 1.00 98.69 195 VAL A CA 1
ATOM 1389 C C . VAL A 1 195 ? -1.567 3.831 -7.162 1.00 98.69 195 VAL A C 1
ATOM 1391 O O . VAL A 1 195 ? -1.326 3.773 -8.366 1.00 98.69 195 VAL A O 1
ATOM 1394 N N . ARG A 1 196 ? -1.873 4.980 -6.553 1.00 97.81 196 ARG A N 1
ATOM 1395 C CA . ARG A 1 196 ? -1.870 6.272 -7.247 1.00 97.81 196 ARG A CA 1
ATOM 1396 C C . ARG A 1 196 ? -1.293 7.407 -6.439 1.00 97.81 196 ARG A C 1
ATOM 1398 O O . ARG A 1 196 ? -1.626 7.543 -5.266 1.00 97.81 196 ARG A O 1
ATOM 1405 N N . ALA A 1 197 ? -0.580 8.302 -7.118 1.00 97.19 197 ALA A N 1
ATOM 1406 C CA . ALA A 1 197 ? -0.218 9.617 -6.592 1.00 97.19 197 ALA A CA 1
ATOM 1407 C C . ALA A 1 197 ? 0.561 9.566 -5.265 1.00 97.19 197 ALA A C 1
ATOM 1409 O O . ALA A 1 197 ? 0.405 10.445 -4.416 1.00 97.19 197 ALA A O 1
ATOM 1410 N N . VAL A 1 198 ? 1.374 8.525 -5.061 1.00 98.06 198 VAL A N 1
ATOM 1411 C CA . VAL A 1 198 ? 2.188 8.380 -3.849 1.00 98.06 198 VAL A CA 1
ATOM 1412 C C . VAL A 1 198 ? 3.537 9.075 -4.039 1.00 98.06 198 VAL A C 1
ATOM 1414 O O . VAL A 1 198 ? 4.183 8.964 -5.083 1.00 98.06 198 VAL A O 1
ATOM 1417 N N . TYR A 1 199 ? 3.974 9.790 -3.006 1.00 97.81 199 TYR A N 1
ATOM 1418 C CA . TYR A 1 199 ? 5.320 10.341 -2.922 1.00 97.81 199 TYR A CA 1
ATOM 1419 C C . TYR A 1 199 ? 6.251 9.348 -2.209 1.00 97.81 199 TYR A C 1
ATOM 1421 O O . TYR A 1 199 ? 6.190 9.238 -0.987 1.00 97.81 199 TYR A O 1
ATOM 1429 N N . HIS A 1 200 ? 7.103 8.613 -2.931 1.00 96.00 200 HIS A N 1
ATOM 1430 C CA . HIS A 1 200 ? 8.161 7.812 -2.302 1.00 96.00 200 HIS A CA 1
ATOM 1431 C C . HIS A 1 200 ? 9.483 8.587 -2.253 1.00 96.00 200 HIS A C 1
ATOM 1433 O O . HIS A 1 200 ? 10.006 9.012 -3.290 1.00 96.00 200 HIS A O 1
ATOM 1439 N N . GLU A 1 201 ? 10.038 8.714 -1.047 1.00 92.56 201 GLU A N 1
ATOM 1440 C CA . GLU A 1 201 ? 11.351 9.294 -0.778 1.00 92.56 201 GLU A CA 1
ATOM 1441 C C . GLU A 1 201 ? 12.346 8.217 -0.352 1.00 92.56 201 GLU A C 1
ATOM 1443 O O . GLU A 1 201 ? 12.013 7.308 0.413 1.00 92.56 201 GLU A O 1
ATOM 1448 N N . ARG A 1 202 ? 13.601 8.351 -0.792 1.00 89.94 202 ARG A N 1
ATOM 1449 C CA . ARG A 1 202 ? 14.650 7.441 -0.342 1.00 89.94 202 ARG A CA 1
ATOM 1450 C C . ARG A 1 202 ? 14.897 7.631 1.155 1.00 89.94 202 ARG A C 1
ATOM 1452 O O . ARG A 1 202 ? 15.282 8.716 1.581 1.00 89.94 202 ARG A O 1
ATOM 1459 N N . SER A 1 203 ? 14.776 6.556 1.930 1.00 84.19 203 SER A N 1
ATOM 1460 C CA . SER A 1 203 ? 15.101 6.550 3.367 1.00 84.19 203 SER A CA 1
ATOM 1461 C C . SER A 1 203 ? 15.976 5.372 3.805 1.00 84.19 203 SER A C 1
ATOM 1463 O O . SER A 1 203 ? 16.297 5.256 4.985 1.00 84.19 203 SER A O 1
ATOM 1465 N N . SER A 1 204 ? 16.364 4.489 2.881 1.00 81.25 204 SER A N 1
ATOM 1466 C CA . SER A 1 204 ? 17.255 3.356 3.147 1.00 81.25 204 SER A CA 1
ATOM 1467 C C . SER A 1 204 ? 18.159 3.051 1.942 1.00 81.25 204 SER A C 1
ATOM 1469 O O . SER A 1 204 ? 18.113 3.731 0.912 1.00 81.25 204 SER A O 1
ATOM 1471 N N . GLY A 1 205 ? 19.022 2.042 2.089 1.00 79.94 205 GLY A N 1
ATOM 1472 C CA . GLY A 1 205 ? 19.914 1.552 1.034 1.00 79.94 205 GLY A CA 1
ATOM 1473 C C . GLY A 1 205 ? 19.269 0.554 0.069 1.00 79.94 205 GLY A C 1
ATOM 1474 O O . GLY A 1 205 ? 19.997 -0.067 -0.700 1.00 79.94 205 GLY A O 1
ATOM 1475 N N . GLU A 1 206 ? 17.948 0.362 0.118 1.00 81.81 206 GLU A N 1
ATOM 1476 C CA . GLU A 1 206 ? 17.258 -0.572 -0.774 1.00 81.81 206 GLU A CA 1
ATOM 1477 C C . GLU A 1 206 ? 17.389 -0.145 -2.240 1.00 81.81 206 GLU A C 1
ATOM 1479 O O . GLU A 1 206 ? 17.176 1.016 -2.598 1.00 81.81 206 GLU A O 1
ATOM 1484 N N . LEU A 1 207 ? 17.774 -1.108 -3.082 1.00 81.62 207 LEU A N 1
ATOM 1485 C CA . LEU A 1 207 ? 18.125 -0.879 -4.491 1.00 81.62 207 LEU A CA 1
ATOM 1486 C C . LEU A 1 207 ? 17.044 -1.364 -5.460 1.00 81.62 207 LEU A C 1
ATOM 1488 O O . LEU A 1 207 ? 16.931 -0.868 -6.580 1.00 81.62 207 LEU A O 1
ATOM 1492 N N . THR A 1 208 ? 16.262 -2.357 -5.038 1.00 83.50 208 THR A N 1
ATOM 1493 C CA . THR A 1 208 ? 15.142 -2.898 -5.807 1.00 83.50 208 THR A CA 1
ATOM 1494 C C . THR A 1 208 ? 13.864 -2.431 -5.136 1.00 83.50 208 THR A C 1
ATOM 1496 O O . THR A 1 208 ? 13.506 -2.941 -4.084 1.00 83.50 208 THR A O 1
ATOM 1499 N N . GLY A 1 209 ? 13.199 -1.440 -5.727 1.00 84.81 209 GLY A N 1
ATOM 1500 C CA . GLY A 1 209 ? 11.962 -0.893 -5.174 1.00 84.81 209 GLY A CA 1
ATOM 1501 C C . GLY A 1 209 ? 10.762 -1.808 -5.393 1.00 84.81 209 GLY A C 1
ATOM 1502 O O . GLY A 1 209 ? 9.930 -1.976 -4.503 1.00 84.81 209 GLY A O 1
ATOM 1503 N N . LEU A 1 210 ? 10.687 -2.421 -6.578 1.00 95.31 210 LEU A N 1
ATOM 1504 C CA . LEU A 1 210 ? 9.604 -3.323 -6.963 1.00 95.31 210 LEU A CA 1
ATOM 1505 C C . LEU A 1 210 ? 10.180 -4.667 -7.391 1.00 95.31 210 LEU A C 1
ATOM 1507 O O . LEU A 1 210 ? 10.976 -4.737 -8.330 1.00 95.31 210 LEU A O 1
ATOM 1511 N N . HIS A 1 211 ? 9.740 -5.734 -6.732 1.00 95.56 211 HIS A N 1
ATOM 1512 C CA . HIS A 1 211 ? 10.091 -7.103 -7.086 1.00 95.56 211 HIS A CA 1
ATOM 1513 C C . HIS A 1 211 ? 8.829 -7.953 -7.154 1.00 95.56 211 HIS A C 1
ATOM 1515 O O . HIS A 1 211 ? 8.135 -8.110 -6.158 1.00 95.56 211 HIS A O 1
ATOM 1521 N N . LEU A 1 212 ? 8.532 -8.486 -8.338 1.00 97.44 212 LEU A N 1
ATOM 1522 C CA . LEU A 1 212 ? 7.380 -9.348 -8.570 1.00 97.44 212 LEU A CA 1
ATOM 1523 C C . LEU A 1 212 ? 7.866 -10.750 -8.956 1.00 97.44 212 LEU A C 1
ATOM 1525 O O . LEU A 1 212 ? 8.528 -10.906 -9.982 1.00 97.44 212 LEU A O 1
ATOM 1529 N N . ALA A 1 213 ? 7.543 -11.768 -8.156 1.00 95.88 213 ALA A N 1
ATOM 1530 C CA . ALA A 1 213 ? 8.092 -13.121 -8.341 1.00 95.88 213 ALA A CA 1
ATOM 1531 C C . ALA A 1 213 ? 7.057 -14.265 -8.342 1.00 95.88 213 ALA A C 1
ATOM 1533 O O . ALA A 1 213 ? 7.398 -15.401 -8.662 1.00 95.88 213 ALA A O 1
ATOM 1534 N N . ASP A 1 214 ? 5.796 -13.997 -7.988 1.00 97.44 214 ASP A N 1
ATOM 1535 C CA . ASP A 1 214 ? 4.731 -15.011 -7.979 1.00 97.44 214 ASP A CA 1
ATOM 1536 C C . ASP A 1 214 ? 3.636 -14.691 -9.001 1.00 97.44 214 ASP A C 1
ATOM 1538 O O . ASP A 1 214 ? 3.869 -14.807 -10.204 1.00 97.44 214 ASP A O 1
ATOM 1542 N N . ARG A 1 215 ? 2.433 -14.314 -8.555 1.00 98.19 215 ARG A N 1
ATOM 1543 C CA . ARG A 1 215 ? 1.298 -14.046 -9.429 1.00 98.19 215 ARG A CA 1
ATOM 1544 C C . ARG A 1 215 ? 0.370 -12.993 -8.846 1.00 98.19 215 ARG A C 1
ATOM 1546 O O . ARG A 1 215 ? 0.164 -12.962 -7.633 1.00 98.19 215 ARG A O 1
ATOM 1553 N N . GLY A 1 216 ? -0.246 -12.195 -9.710 1.00 98.06 216 GLY A N 1
ATOM 1554 C CA . GLY A 1 216 ? -1.238 -11.204 -9.304 1.00 98.06 216 GLY A CA 1
ATOM 1555 C C . GLY A 1 216 ? -1.379 -10.041 -10.279 1.00 98.06 216 GLY A C 1
ATOM 1556 O O . GLY A 1 216 ? -1.000 -10.131 -11.448 1.00 98.06 216 GLY A O 1
ATOM 1557 N N . THR A 1 217 ? -1.942 -8.942 -9.782 1.00 98.38 217 THR A N 1
ATOM 1558 C CA . THR A 1 217 ? -2.081 -7.681 -10.519 1.00 98.38 217 THR A CA 1
ATOM 1559 C C . THR A 1 217 ? -1.552 -6.518 -9.691 1.00 98.38 217 THR A C 1
ATOM 1561 O O . THR A 1 217 ? -2.054 -6.255 -8.602 1.00 98.38 217 THR A O 1
ATOM 1564 N N . LEU A 1 218 ? -0.579 -5.782 -10.222 1.00 98.75 218 LEU A N 1
ATOM 1565 C CA . LEU A 1 218 ? -0.085 -4.540 -9.629 1.00 98.75 218 LEU A CA 1
ATOM 1566 C C . LEU A 1 218 ? -0.206 -3.416 -10.655 1.00 98.75 218 LEU A C 1
ATOM 1568 O O . LEU A 1 218 ? 0.349 -3.501 -11.745 1.00 98.75 218 LEU A O 1
ATOM 1572 N N . SER A 1 219 ? -0.945 -2.361 -10.334 1.00 98.69 219 SER A N 1
ATOM 1573 C CA . SER A 1 219 ? -1.110 -1.203 -11.217 1.00 98.69 219 SER A CA 1
ATOM 1574 C C . SER A 1 219 ? -0.805 0.080 -10.467 1.00 98.69 219 SER A C 1
ATOM 1576 O O . SER A 1 219 ? -1.494 0.422 -9.511 1.00 98.69 219 SER A O 1
ATOM 1578 N N . ILE A 1 220 ? 0.230 0.787 -10.902 1.00 98.75 220 ILE A N 1
ATOM 1579 C CA . ILE A 1 220 ? 0.751 1.980 -10.242 1.00 98.75 220 ILE A CA 1
ATOM 1580 C C . ILE A 1 220 ? 0.691 3.151 -11.220 1.00 98.75 220 ILE A C 1
ATOM 1582 O O . ILE A 1 220 ? 1.136 3.026 -12.359 1.00 98.75 220 ILE A O 1
ATOM 1586 N N . ASP A 1 221 ? 0.157 4.280 -10.764 1.00 98.19 221 ASP A N 1
ATOM 1587 C CA . ASP A 1 221 ? 0.006 5.500 -11.554 1.00 98.19 221 ASP A CA 1
ATOM 1588 C C . ASP A 1 221 ? 0.460 6.753 -10.786 1.00 98.19 221 ASP A C 1
ATOM 1590 O O . ASP A 1 221 ? 0.369 6.811 -9.554 1.00 98.19 221 ASP A O 1
ATOM 1594 N N . ALA A 1 222 ? 0.967 7.760 -11.502 1.00 97.62 222 ALA A N 1
ATOM 1595 C CA . ALA A 1 222 ? 1.303 9.091 -10.985 1.00 97.62 222 ALA A CA 1
ATOM 1596 C C . ALA A 1 222 ? 2.196 9.089 -9.726 1.00 97.62 222 ALA A C 1
ATOM 1598 O O . ALA A 1 222 ? 2.111 9.980 -8.882 1.00 97.62 222 ALA A O 1
ATOM 1599 N N . THR A 1 223 ? 3.025 8.059 -9.558 1.00 97.19 223 THR A N 1
ATOM 1600 C CA . THR A 1 223 ? 3.821 7.836 -8.347 1.00 97.19 223 THR A CA 1
ATOM 1601 C C . THR A 1 223 ? 5.275 8.217 -8.596 1.00 97.19 223 THR A C 1
ATOM 1603 O O . THR A 1 223 ? 5.858 7.899 -9.635 1.00 97.19 223 THR A O 1
ATOM 1606 N N . ARG A 1 224 ? 5.883 8.920 -7.642 1.00 96.25 224 ARG A N 1
ATOM 1607 C CA . ARG A 1 224 ? 7.321 9.212 -7.669 1.00 96.25 224 ARG A CA 1
ATOM 1608 C C . ARG A 1 224 ? 8.058 8.124 -6.909 1.00 96.25 224 ARG A C 1
ATOM 1610 O O . ARG A 1 224 ? 7.685 7.855 -5.778 1.00 96.25 224 ARG A O 1
ATOM 1617 N N . PHE A 1 225 ? 9.139 7.603 -7.482 1.00 95.88 225 PHE A N 1
ATOM 1618 C CA . PHE A 1 225 ? 10.069 6.662 -6.867 1.00 95.88 225 PHE A CA 1
ATOM 1619 C C . PHE A 1 225 ? 11.484 7.248 -6.795 1.00 95.88 225 PHE A C 1
ATOM 1621 O O . PHE A 1 225 ? 12.234 7.179 -7.767 1.00 95.88 225 PHE A O 1
ATOM 1628 N N . SER A 1 226 ? 11.857 7.796 -5.637 1.00 93.75 226 SER A N 1
ATOM 1629 C CA . SER A 1 226 ? 13.247 8.143 -5.298 1.00 93.75 226 SER A CA 1
ATOM 1630 C C . SER A 1 226 ? 14.013 6.927 -4.734 1.00 93.75 226 SER A C 1
ATOM 1632 O O . SER A 1 226 ? 13.772 6.582 -3.585 1.00 93.75 226 SER A O 1
ATOM 1634 N N . TYR A 1 227 ? 14.946 6.291 -5.453 1.00 91.31 227 TYR A N 1
ATOM 1635 C CA . TYR A 1 227 ? 15.732 5.143 -4.934 1.00 91.31 227 TYR A CA 1
ATOM 1636 C C . TYR A 1 227 ? 17.240 5.312 -5.099 1.00 91.31 227 TYR A C 1
ATOM 1638 O O . TYR A 1 227 ? 17.706 6.024 -5.986 1.00 91.31 227 TYR A O 1
ATOM 1646 N N . ALA A 1 228 ? 18.013 4.590 -4.284 1.00 91.00 228 ALA A N 1
ATOM 1647 C CA . ALA A 1 228 ? 19.395 4.295 -4.637 1.00 91.00 228 ALA A CA 1
ATOM 1648 C C . ALA A 1 228 ? 19.404 3.246 -5.758 1.00 91.00 228 ALA A C 1
ATOM 1650 O O . ALA A 1 228 ? 18.558 2.357 -5.808 1.00 91.00 228 ALA A O 1
ATOM 1651 N N . THR A 1 229 ? 20.360 3.350 -6.670 1.00 93.12 229 THR A N 1
ATOM 1652 C CA . THR A 1 229 ? 20.463 2.501 -7.862 1.00 93.12 229 THR A CA 1
ATOM 1653 C C . THR A 1 229 ? 21.848 1.869 -7.962 1.00 93.12 229 THR A C 1
ATOM 1655 O O . THR A 1 229 ? 22.818 2.380 -7.398 1.00 93.12 229 THR A O 1
ATOM 1658 N N . ALA A 1 230 ? 21.948 0.738 -8.667 1.00 93.19 230 ALA A N 1
ATOM 1659 C CA . ALA A 1 230 ? 23.202 0.010 -8.849 1.00 93.19 230 ALA A CA 1
ATOM 1660 C C . ALA A 1 230 ? 23.281 -0.689 -10.216 1.00 93.19 230 ALA A C 1
ATOM 1662 O O . ALA A 1 230 ? 22.270 -1.062 -10.815 1.00 93.19 230 ALA A O 1
ATOM 1663 N N . ALA A 1 231 ? 24.498 -0.916 -10.713 1.00 91.81 231 ALA A N 1
ATOM 1664 C CA . ALA A 1 231 ? 24.737 -1.514 -12.028 1.00 91.81 231 ALA A CA 1
ATOM 1665 C C . ALA A 1 231 ? 24.310 -2.993 -12.108 1.00 91.81 231 ALA A C 1
ATOM 1667 O O . ALA A 1 231 ? 23.922 -3.480 -13.169 1.00 91.81 231 ALA A O 1
ATOM 1668 N N . ASP A 1 232 ? 24.320 -3.707 -10.983 1.00 92.06 232 ASP A N 1
ATOM 1669 C CA . ASP A 1 232 ? 24.032 -5.142 -10.868 1.00 92.06 232 ASP A CA 1
ATOM 1670 C C . ASP A 1 232 ? 22.589 -5.440 -10.418 1.00 92.06 232 ASP A C 1
ATOM 1672 O O . ASP A 1 232 ? 22.026 -6.478 -10.774 1.00 92.06 232 ASP A O 1
ATOM 1676 N N . ARG A 1 233 ? 21.927 -4.496 -9.735 1.00 92.50 233 ARG A N 1
ATOM 1677 C CA . ARG A 1 233 ? 20.538 -4.637 -9.267 1.00 92.50 233 ARG A CA 1
ATOM 1678 C C . ARG A 1 233 ? 19.556 -3.688 -9.967 1.00 92.50 233 ARG A C 1
ATOM 1680 O O . ARG A 1 233 ? 19.795 -2.486 -10.005 1.00 92.50 233 ARG A O 1
ATOM 1687 N N . PRO A 1 234 ? 18.458 -4.201 -10.551 1.00 95.56 234 PRO A N 1
ATOM 1688 C CA . PRO A 1 234 ? 17.427 -3.362 -11.150 1.00 95.56 234 PRO A CA 1
ATOM 1689 C C . PRO A 1 234 ? 16.555 -2.710 -10.069 1.00 95.56 234 PRO A C 1
ATOM 1691 O O . PRO A 1 234 ? 16.369 -3.271 -8.986 1.00 95.56 234 PRO A O 1
ATOM 1694 N N . THR A 1 235 ? 15.966 -1.565 -10.409 1.00 95.38 235 THR A N 1
ATOM 1695 C CA . THR A 1 235 ? 14.971 -0.877 -9.570 1.00 95.38 235 THR A CA 1
ATOM 1696 C C . THR A 1 235 ? 13.631 -1.599 -9.605 1.00 95.38 235 THR A C 1
ATOM 1698 O O . THR A 1 235 ? 12.937 -1.667 -8.593 1.00 95.38 235 THR A O 1
ATOM 1701 N N . VAL A 1 236 ? 13.286 -2.151 -10.769 1.00 97.38 236 VAL A N 1
ATOM 1702 C CA . VAL A 1 236 ? 12.057 -2.903 -11.001 1.00 97.38 236 VAL A CA 1
ATOM 1703 C C . VAL A 1 236 ? 12.418 -4.264 -11.584 1.00 97.38 236 VAL A C 1
ATOM 1705 O O . VAL A 1 236 ? 13.060 -4.348 -12.633 1.00 97.38 236 VAL A O 1
ATOM 1708 N N . ALA A 1 237 ? 12.019 -5.333 -10.906 1.00 97.31 237 ALA A N 1
ATOM 1709 C CA . ALA A 1 237 ? 12.294 -6.703 -11.312 1.00 97.31 237 ALA A CA 1
ATOM 1710 C C . ALA A 1 237 ? 11.009 -7.519 -11.425 1.00 97.31 237 ALA A C 1
ATOM 1712 O O . ALA A 1 237 ? 10.149 -7.460 -10.546 1.00 97.31 237 ALA A O 1
ATOM 1713 N N . THR A 1 238 ? 10.930 -8.336 -12.474 1.00 97.94 238 THR A N 1
ATOM 1714 C CA . THR A 1 238 ? 10.030 -9.493 -12.496 1.00 97.94 238 THR A CA 1
ATOM 1715 C C . THR A 1 238 ? 10.855 -10.761 -12.665 1.00 97.94 238 THR A C 1
ATOM 1717 O O . THR A 1 238 ? 11.764 -10.787 -13.495 1.00 97.94 238 THR A O 1
ATOM 1720 N N . ASP A 1 239 ? 10.556 -11.794 -11.883 1.00 97.62 239 ASP A N 1
ATOM 1721 C CA . ASP A 1 239 ? 11.231 -13.092 -11.937 1.00 97.62 239 ASP A CA 1
ATOM 1722 C C . ASP A 1 239 ? 10.171 -14.199 -12.032 1.00 97.62 239 ASP A C 1
ATOM 1724 O O . ASP A 1 239 ? 9.595 -14.602 -11.027 1.00 97.62 239 ASP A O 1
ATOM 1728 N N . SER A 1 240 ? 9.877 -14.668 -13.250 1.00 98.25 240 SER A N 1
ATOM 1729 C CA . SER A 1 240 ? 8.813 -15.657 -13.521 1.00 98.25 240 SER A CA 1
ATOM 1730 C C . SER A 1 240 ? 7.417 -15.256 -13.002 1.00 98.25 240 SER A C 1
ATOM 1732 O O . SER A 1 240 ? 6.600 -16.115 -12.647 1.00 98.25 240 SER A O 1
ATOM 1734 N N . PHE A 1 241 ? 7.138 -13.949 -12.950 1.00 98.50 241 PHE A N 1
ATOM 1735 C CA . PHE A 1 241 ? 5.859 -13.408 -12.494 1.00 98.50 241 PHE A CA 1
ATOM 1736 C C . PHE A 1 241 ? 4.712 -13.777 -13.444 1.00 98.50 241 PHE A C 1
ATOM 1738 O O . PHE A 1 241 ? 4.839 -13.662 -14.660 1.00 98.50 241 PHE A O 1
ATOM 1745 N N . ARG A 1 242 ? 3.554 -14.155 -12.908 1.00 98.44 242 ARG A N 1
ATOM 1746 C CA . ARG A 1 242 ? 2.360 -14.508 -13.688 1.00 98.44 242 ARG A CA 1
ATOM 1747 C C . ARG A 1 242 ? 1.257 -13.484 -13.454 1.00 98.44 242 ARG A C 1
ATOM 1749 O O . ARG A 1 242 ? 0.720 -13.383 -12.356 1.00 98.44 242 ARG A O 1
ATOM 1756 N N . GLY A 1 243 ? 0.884 -12.746 -14.489 1.00 97.94 243 GLY A N 1
ATOM 1757 C CA . GLY A 1 243 ? -0.168 -11.740 -14.398 1.00 97.94 243 GLY A CA 1
ATOM 1758 C C . GLY A 1 243 ? 0.264 -10.392 -14.946 1.00 97.94 243 GLY A C 1
ATOM 1759 O O . GLY A 1 243 ? 1.049 -10.321 -15.895 1.00 97.94 243 GLY A O 1
ATOM 1760 N N . LEU A 1 244 ? -0.299 -9.330 -14.374 1.00 98.25 244 LEU A N 1
ATOM 1761 C CA . LEU A 1 244 ? -0.272 -7.992 -14.950 1.00 98.25 244 LEU A CA 1
ATOM 1762 C C . LEU A 1 244 ? 0.454 -7.009 -14.034 1.00 98.25 244 LEU A C 1
ATOM 1764 O O . LEU A 1 244 ? 0.092 -6.840 -12.871 1.00 98.25 244 LEU A O 1
ATOM 1768 N N . PHE A 1 245 ? 1.453 -6.324 -14.581 1.00 98.81 245 PHE A N 1
ATOM 1769 C CA . PHE A 1 245 ? 2.122 -5.218 -13.911 1.00 98.81 245 PHE A CA 1
ATOM 1770 C C . PHE A 1 245 ? 2.116 -3.964 -14.790 1.00 98.81 245 PHE A C 1
ATOM 1772 O O . PHE A 1 245 ? 2.648 -3.965 -15.899 1.00 98.81 245 PHE A O 1
ATOM 1779 N N . THR A 1 246 ? 1.511 -2.889 -14.291 1.00 98.88 246 THR A N 1
ATOM 1780 C CA . THR A 1 246 ? 1.480 -1.577 -14.946 1.00 98.88 246 THR A CA 1
ATOM 1781 C C . THR A 1 246 ? 2.211 -0.560 -14.084 1.00 98.88 246 THR A C 1
ATOM 1783 O O . THR A 1 246 ? 1.871 -0.381 -12.915 1.00 98.88 246 THR A O 1
ATOM 1786 N N . LEU A 1 247 ? 3.168 0.146 -14.680 1.00 98.75 247 LEU A N 1
ATOM 1787 C CA . LEU A 1 247 ? 3.748 1.371 -14.140 1.00 98.75 247 LEU A CA 1
ATOM 1788 C C . LEU A 1 247 ? 3.447 2.496 -15.131 1.00 98.75 247 LEU A C 1
ATOM 1790 O O . LEU A 1 247 ? 3.995 2.493 -16.233 1.00 98.75 247 LEU A O 1
ATOM 1794 N N . ALA A 1 248 ? 2.560 3.417 -14.771 1.00 98.56 248 ALA A N 1
ATOM 1795 C CA . ALA A 1 248 ? 2.097 4.483 -15.651 1.00 98.56 248 ALA A CA 1
ATOM 1796 C C . ALA A 1 248 ? 2.371 5.868 -15.059 1.00 98.56 248 ALA A C 1
ATOM 1798 O O . ALA A 1 248 ? 2.216 6.069 -13.860 1.00 98.56 248 ALA A O 1
ATOM 1799 N N . THR A 1 249 ? 2.775 6.828 -15.892 1.00 98.06 249 THR A N 1
ATOM 1800 C CA . THR A 1 249 ? 2.957 8.248 -15.522 1.00 98.06 249 THR A CA 1
ATOM 1801 C C . THR A 1 249 ? 3.819 8.490 -14.271 1.00 98.06 249 THR A C 1
ATOM 1803 O O . THR A 1 249 ? 3.724 9.520 -13.601 1.00 98.06 249 THR A O 1
ATOM 1806 N N . CYS A 1 250 ? 4.686 7.535 -13.936 1.00 98.31 250 CYS A N 1
ATOM 1807 C CA . CYS A 1 250 ? 5.528 7.584 -12.754 1.00 98.31 250 CYS A CA 1
ATOM 1808 C C . CYS A 1 250 ? 6.830 8.330 -13.039 1.00 98.31 250 CYS A C 1
ATOM 1810 O O . CYS A 1 250 ? 7.330 8.350 -14.163 1.00 98.31 250 CYS A O 1
ATOM 1812 N N . MET A 1 251 ? 7.419 8.893 -11.987 1.00 97.19 251 MET A N 1
ATOM 1813 C CA . MET A 1 251 ? 8.767 9.455 -12.026 1.00 97.19 251 MET A CA 1
ATOM 1814 C C . MET A 1 251 ? 9.724 8.488 -11.337 1.00 97.19 251 MET A C 1
ATOM 1816 O O . MET A 1 251 ? 9.567 8.225 -10.148 1.00 97.19 251 MET A O 1
ATOM 1820 N N . LEU A 1 252 ? 10.726 7.986 -12.053 1.00 97.25 252 LEU A N 1
ATOM 1821 C CA . LEU A 1 252 ? 11.790 7.157 -11.493 1.00 97.25 252 LEU A CA 1
ATOM 1822 C C . LEU A 1 252 ? 13.049 8.006 -11.338 1.00 97.25 252 LEU A C 1
ATOM 1824 O O . LEU A 1 252 ? 13.616 8.455 -12.331 1.00 97.25 252 LEU A O 1
ATOM 1828 N N . LEU A 1 253 ? 13.477 8.223 -10.098 1.00 95.19 253 LEU A N 1
ATOM 1829 C CA . LEU A 1 253 ? 14.560 9.134 -9.749 1.00 95.19 253 LEU A CA 1
ATOM 1830 C C . LEU A 1 253 ? 15.659 8.406 -8.962 1.00 95.19 253 LEU A C 1
ATOM 1832 O O . LEU A 1 253 ? 15.436 8.042 -7.804 1.00 95.19 253 LEU A O 1
ATOM 1836 N N . PRO A 1 254 ? 16.857 8.234 -9.541 1.00 93.94 254 PRO A N 1
ATOM 1837 C CA . PRO A 1 254 ? 18.043 7.885 -8.777 1.00 93.94 254 PRO A CA 1
ATOM 1838 C C . PRO A 1 254 ? 18.376 8.997 -7.773 1.00 93.94 254 PRO A C 1
ATOM 1840 O O . PRO A 1 254 ? 18.409 10.176 -8.120 1.00 93.94 254 PRO A O 1
ATOM 1843 N N . VAL A 1 255 ? 18.630 8.628 -6.521 1.00 93.06 255 VAL A N 1
ATOM 1844 C CA . VAL A 1 255 ? 19.047 9.540 -5.447 1.00 93.06 255 VAL A CA 1
ATOM 1845 C C . VAL A 1 255 ? 20.373 9.050 -4.880 1.00 93.06 255 VAL A C 1
ATOM 1847 O O . VAL A 1 255 ? 20.544 7.854 -4.641 1.00 93.06 255 VAL A O 1
ATOM 1850 N N . GLU A 1 256 ? 21.329 9.971 -4.711 1.00 91.88 256 GLU A N 1
ATOM 1851 C CA . GLU A 1 256 ? 22.706 9.714 -4.231 1.00 91.88 256 GLU A CA 1
ATOM 1852 C C . GLU A 1 256 ? 23.512 8.683 -5.043 1.00 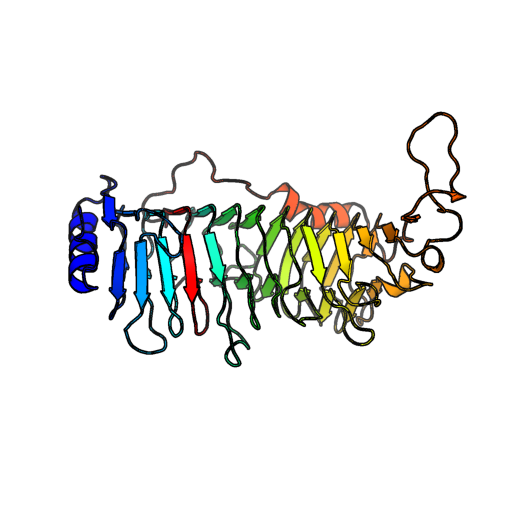91.88 256 GLU A C 1
ATOM 1854 O O . GLU A 1 256 ? 24.608 8.281 -4.659 1.00 91.88 256 GLU A O 1
ATOM 1859 N N . THR A 1 257 ? 22.993 8.265 -6.191 1.00 92.31 257 THR A N 1
ATOM 1860 C CA . THR A 1 257 ? 23.570 7.248 -7.068 1.00 92.31 257 THR A CA 1
ATOM 1861 C C . THR A 1 257 ? 23.450 7.720 -8.510 1.00 92.31 257 THR A C 1
ATOM 1863 O O . THR A 1 257 ? 22.630 8.581 -8.823 1.00 92.31 257 THR A O 1
ATOM 1866 N N . GLN A 1 258 ? 24.325 7.217 -9.377 1.00 92.06 258 GLN A N 1
ATOM 1867 C CA . GLN A 1 258 ? 24.403 7.670 -10.770 1.00 92.06 258 GLN A CA 1
ATOM 1868 C C . GLN A 1 258 ? 23.722 6.707 -11.743 1.00 92.06 258 GLN A C 1
ATOM 1870 O O . GLN A 1 258 ? 23.351 7.116 -12.841 1.00 92.06 258 GLN A O 1
ATOM 1875 N N . GLU A 1 259 ? 23.576 5.442 -11.347 1.00 94.56 259 GLU A N 1
ATOM 1876 C CA . GLU A 1 259 ? 22.986 4.400 -12.178 1.00 94.56 259 GLU A CA 1
ATOM 1877 C C . GLU A 1 259 ? 21.530 4.728 -12.523 1.00 94.56 259 GLU A C 1
ATOM 1879 O O . GLU A 1 259 ? 20.799 5.380 -11.779 1.00 94.56 259 GLU A O 1
ATOM 1884 N N . THR A 1 260 ? 21.095 4.287 -13.697 1.00 94.06 260 THR A N 1
ATOM 1885 C CA . THR A 1 260 ? 19.739 4.579 -14.157 1.00 94.06 260 THR A CA 1
ATOM 1886 C C . THR A 1 260 ? 18.748 3.577 -13.569 1.00 94.06 260 THR A C 1
ATOM 1888 O O . THR A 1 260 ? 18.990 2.364 -13.574 1.00 94.06 260 THR A O 1
ATOM 1891 N N . CYS A 1 261 ? 17.588 4.072 -13.126 1.00 96.00 261 CYS A N 1
ATOM 1892 C CA . CYS A 1 261 ? 16.461 3.216 -12.777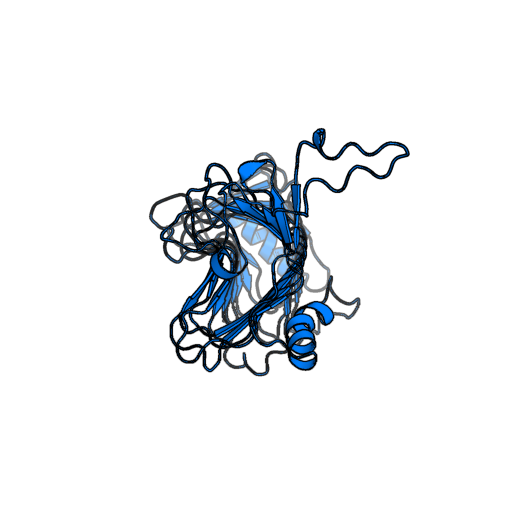 1.00 96.00 261 CYS A CA 1
ATOM 1893 C C . CYS A 1 261 ? 16.068 2.339 -13.971 1.00 96.00 261 CYS A C 1
ATOM 1895 O O . CYS A 1 261 ? 15.775 2.848 -15.052 1.00 96.00 261 CYS A O 1
ATOM 1897 N N . ARG A 1 262 ? 16.032 1.019 -13.783 1.00 96.69 262 ARG A N 1
ATOM 1898 C CA . ARG A 1 262 ? 15.762 0.078 -14.878 1.00 96.69 262 ARG A CA 1
ATOM 1899 C C . ARG A 1 262 ? 14.807 -1.037 -14.496 1.00 96.69 262 ARG A C 1
ATOM 1901 O O . ARG A 1 262 ? 14.761 -1.470 -13.342 1.00 96.69 262 ARG A O 1
ATOM 1908 N N . PHE A 1 263 ? 14.128 -1.532 -15.519 1.00 98.19 263 PHE A N 1
ATOM 1909 C CA . PHE A 1 263 ? 13.342 -2.750 -15.532 1.00 98.19 263 PHE A CA 1
ATOM 1910 C C . PHE A 1 263 ? 14.223 -3.922 -15.957 1.00 98.19 263 PHE A C 1
ATOM 1912 O O . PHE A 1 263 ? 14.942 -3.845 -16.956 1.00 98.19 263 PHE A O 1
ATOM 1919 N N . ALA A 1 264 ? 14.129 -5.028 -15.225 1.00 98.06 264 ALA A N 1
ATOM 1920 C CA . ALA A 1 264 ? 14.647 -6.318 -15.653 1.00 98.06 264 ALA A CA 1
ATOM 1921 C C . ALA A 1 264 ? 13.549 -7.377 -15.533 1.00 98.06 264 ALA A C 1
ATOM 1923 O O . ALA A 1 264 ? 13.091 -7.683 -14.434 1.00 98.06 264 ALA A O 1
ATOM 1924 N N . LEU A 1 265 ? 13.136 -7.933 -16.668 1.00 98.38 265 LEU A N 1
ATOM 1925 C CA . LEU A 1 265 ? 12.177 -9.033 -16.737 1.00 98.38 265 LEU A CA 1
ATOM 1926 C C . LEU A 1 265 ? 12.957 -10.322 -16.953 1.00 98.38 265 LEU A C 1
ATOM 1928 O O . LEU A 1 265 ? 13.776 -10.378 -17.865 1.00 98.38 265 LEU A O 1
ATOM 1932 N N . ARG A 1 266 ? 12.780 -11.320 -16.094 1.00 98.19 266 ARG A N 1
ATOM 1933 C CA . ARG A 1 266 ? 13.636 -12.512 -16.023 1.00 98.19 266 ARG A CA 1
ATOM 1934 C C . ARG A 1 266 ? 12.799 -13.768 -15.802 1.00 98.19 266 ARG A C 1
ATOM 1936 O O . ARG A 1 266 ? 11.635 -13.696 -15.413 1.00 98.19 266 ARG A O 1
ATOM 1943 N N . GLY A 1 267 ? 13.428 -14.926 -15.994 1.00 98.19 267 GLY A N 1
ATOM 1944 C CA . GLY A 1 267 ? 12.780 -16.222 -15.793 1.00 98.19 267 GLY A CA 1
ATOM 1945 C C . GLY A 1 267 ? 11.815 -16.561 -16.926 1.00 98.19 267 GLY A C 1
ATOM 1946 O O . GLY A 1 267 ? 12.102 -16.258 -18.082 1.00 98.19 267 GLY A O 1
ATOM 1947 N N . ASP A 1 268 ? 10.697 -17.201 -16.601 1.00 98.31 268 ASP A N 1
ATOM 1948 C CA . ASP A 1 268 ? 9.659 -17.559 -17.574 1.00 98.31 268 ASP A CA 1
ATOM 1949 C C . ASP A 1 268 ? 8.683 -16.393 -17.784 1.00 98.31 268 ASP A C 1
ATOM 1951 O O . ASP A 1 268 ? 7.922 -16.038 -16.884 1.00 98.31 268 ASP A O 1
ATOM 1955 N N . GLY A 1 269 ? 8.701 -15.803 -18.982 1.00 97.94 269 GLY A N 1
ATOM 1956 C CA . GLY A 1 269 ? 7.836 -14.686 -19.357 1.00 97.94 269 GLY A CA 1
ATOM 1957 C C . GLY A 1 269 ? 6.487 -15.095 -19.953 1.00 97.94 269 GLY A C 1
ATOM 1958 O O . GLY A 1 269 ? 5.682 -14.223 -20.281 1.00 97.94 269 GLY A O 1
ATOM 1959 N N . GLY A 1 270 ? 6.203 -16.393 -20.107 1.00 98.06 270 GLY A N 1
ATOM 1960 C CA . GLY A 1 270 ? 5.052 -16.893 -20.871 1.00 98.06 270 GLY A CA 1
ATOM 1961 C C . GLY A 1 270 ? 3.686 -16.438 -20.348 1.00 98.06 270 GLY A C 1
ATOM 1962 O O . GLY A 1 270 ? 2.717 -16.373 -21.105 1.00 98.06 270 GLY A O 1
ATOM 1963 N N . GLN A 1 271 ? 3.607 -16.075 -19.066 1.00 97.94 271 GLN A N 1
ATOM 1964 C CA . GLN A 1 271 ? 2.402 -15.536 -18.426 1.00 97.94 271 GLN A CA 1
ATOM 1965 C C . GLN A 1 271 ? 2.610 -14.140 -17.825 1.00 97.94 271 GLN A C 1
ATOM 1967 O O . GLN A 1 271 ? 1.713 -13.611 -17.169 1.00 97.94 271 GLN A O 1
ATOM 1972 N N . THR A 1 272 ? 3.764 -13.521 -18.059 1.00 98.50 272 THR A N 1
ATOM 1973 C CA . THR A 1 272 ? 4.073 -12.173 -17.580 1.00 98.50 272 THR A CA 1
ATOM 1974 C C . THR A 1 272 ? 3.577 -11.139 -18.589 1.00 98.50 272 THR A C 1
ATOM 1976 O O . THR A 1 272 ? 3.845 -11.259 -19.787 1.00 98.50 272 THR A O 1
ATOM 1979 N N . SER A 1 273 ? 2.882 -10.103 -18.119 1.00 98.50 273 SER A N 1
ATOM 1980 C CA . SER A 1 273 ? 2.570 -8.902 -18.900 1.00 98.50 273 SER A CA 1
ATOM 1981 C C . SER A 1 273 ? 3.010 -7.663 -18.127 1.00 98.50 273 SER A C 1
ATOM 1983 O O . SER A 1 273 ? 2.505 -7.416 -17.030 1.00 98.50 273 SER A O 1
ATOM 1985 N N . VAL A 1 274 ? 3.953 -6.890 -18.673 1.00 98.69 274 VAL A N 1
ATOM 1986 C CA . VAL A 1 274 ? 4.485 -5.673 -18.038 1.00 98.69 274 VAL A CA 1
ATOM 1987 C C . VAL A 1 274 ? 4.369 -4.482 -18.975 1.00 98.69 274 VAL A C 1
ATOM 1989 O O . VAL A 1 274 ? 4.893 -4.520 -20.083 1.00 98.69 274 VAL A O 1
ATOM 1992 N N . LEU A 1 275 ? 3.750 -3.399 -18.511 1.00 98.81 275 LEU A N 1
ATOM 1993 C CA . LEU A 1 275 ? 3.660 -2.144 -19.250 1.00 98.81 275 LEU A CA 1
ATOM 1994 C C . LEU A 1 275 ? 4.278 -1.004 -18.443 1.00 98.81 275 LEU A C 1
ATOM 1996 O O . LEU A 1 275 ? 3.802 -0.670 -17.358 1.00 98.81 275 LEU A O 1
ATOM 2000 N N . ALA A 1 276 ? 5.310 -0.382 -19.006 1.00 98.69 276 ALA A N 1
ATOM 2001 C CA . ALA A 1 276 ? 5.823 0.908 -18.576 1.00 98.69 276 ALA A CA 1
ATOM 2002 C C . ALA A 1 276 ? 5.283 1.983 -19.533 1.00 98.69 276 ALA A C 1
ATOM 2004 O O . ALA A 1 276 ? 5.718 2.056 -20.680 1.00 98.69 276 ALA A O 1
ATOM 2005 N N . LEU A 1 277 ? 4.323 2.790 -19.078 1.00 98.56 277 LEU A N 1
ATOM 2006 C CA . LEU A 1 277 ? 3.582 3.740 -19.912 1.00 98.56 277 LEU A CA 1
ATOM 2007 C C . LEU A 1 277 ? 3.823 5.185 -19.471 1.00 98.56 277 LEU A C 1
ATOM 2009 O O . LEU A 1 277 ? 3.493 5.548 -18.347 1.00 98.56 277 LEU A O 1
ATOM 2013 N N . ASN A 1 278 ? 4.325 6.038 -20.362 1.00 97.94 278 ASN A N 1
ATOM 2014 C CA . ASN A 1 278 ? 4.513 7.474 -20.113 1.00 97.94 278 ASN A CA 1
ATOM 2015 C C . ASN A 1 278 ? 5.283 7.792 -18.819 1.00 97.94 278 ASN A C 1
ATOM 2017 O O . ASN A 1 278 ? 5.028 8.800 -18.162 1.00 97.94 278 ASN A O 1
ATOM 2021 N N . ASN A 1 279 ? 6.203 6.913 -18.423 1.00 98.31 279 ASN A N 1
ATOM 2022 C CA . ASN A 1 279 ? 7.048 7.143 -17.263 1.00 98.31 279 ASN A CA 1
ATOM 2023 C C . ASN A 1 279 ? 8.187 8.097 -17.616 1.00 98.31 279 ASN A C 1
ATOM 2025 O O . ASN A 1 279 ? 8.771 8.034 -18.701 1.00 98.31 279 ASN A O 1
ATOM 2029 N N . GLN A 1 280 ? 8.548 8.920 -16.643 1.00 96.38 280 GLN A N 1
ATOM 2030 C CA . GLN A 1 280 ? 9.707 9.786 -16.698 1.00 96.38 280 GLN A CA 1
ATOM 2031 C C . GLN A 1 280 ? 10.865 9.146 -15.933 1.00 96.38 280 GLN A C 1
ATOM 2033 O O . GLN A 1 280 ? 10.767 8.893 -14.733 1.00 96.38 280 GLN A O 1
ATOM 2038 N N . PHE A 1 281 ? 11.984 8.937 -16.614 1.00 96.25 281 PHE A N 1
ATOM 2039 C CA . PHE A 1 281 ? 13.229 8.456 -16.027 1.00 96.25 281 PHE A CA 1
ATOM 2040 C C . PHE A 1 281 ? 14.166 9.638 -15.818 1.00 96.25 281 PHE A C 1
ATOM 2042 O O . PHE A 1 281 ? 14.624 10.252 -16.780 1.00 96.25 281 PHE A O 1
ATOM 2049 N N . TRP A 1 282 ? 14.472 9.965 -14.567 1.00 94.69 282 TRP A N 1
ATOM 2050 C CA . TRP A 1 282 ? 15.561 10.885 -14.286 1.00 94.69 282 TRP A CA 1
ATOM 2051 C C . TRP A 1 282 ? 16.894 10.154 -14.446 1.00 94.69 282 TRP A C 1
ATOM 2053 O O . TRP A 1 282 ? 17.082 9.063 -13.908 1.00 94.69 282 TRP A O 1
ATOM 2063 N N . VAL A 1 283 ? 17.818 10.742 -15.193 1.00 93.25 283 VAL A N 1
ATOM 2064 C CA . VAL A 1 283 ? 19.083 10.113 -15.572 1.00 93.25 283 VAL A CA 1
ATOM 2065 C C . VAL A 1 283 ? 20.242 10.996 -15.151 1.00 93.25 283 VAL A C 1
ATOM 2067 O O . VAL A 1 283 ? 20.220 12.207 -15.347 1.00 93.25 283 VAL A O 1
ATOM 2070 N N . HIS A 1 284 ? 21.287 10.370 -14.619 1.00 92.00 284 HIS A N 1
ATOM 2071 C CA . HIS A 1 284 ? 22.580 11.018 -14.414 1.00 92.00 284 HIS A CA 1
ATOM 2072 C C . HIS A 1 284 ? 23.679 10.426 -15.301 1.00 92.00 284 HIS A C 1
ATOM 2074 O O . HIS A 1 284 ? 24.578 11.159 -15.714 1.00 92.00 284 HIS A O 1
ATOM 2080 N N . LEU A 1 285 ? 23.584 9.131 -15.624 1.00 91.38 285 LEU A N 1
ATOM 2081 C CA . LEU A 1 285 ? 24.570 8.386 -16.402 1.00 91.38 285 LEU A CA 1
ATOM 2082 C C . LEU A 1 285 ? 24.469 8.669 -17.916 1.00 91.38 285 LEU A C 1
ATOM 2084 O O . LEU A 1 285 ? 23.430 8.365 -18.524 1.00 91.38 285 LEU A O 1
ATOM 2088 N N . PRO A 1 286 ? 25.543 9.183 -18.552 1.00 88.94 286 PRO A N 1
ATOM 2089 C CA . PRO A 1 286 ? 25.608 9.329 -20.002 1.00 88.94 286 PRO A CA 1
ATOM 2090 C C . PRO A 1 286 ? 25.396 8.017 -20.758 1.00 88.94 286 PRO A C 1
ATOM 2092 O O . PRO A 1 286 ? 25.797 6.948 -20.305 1.00 88.94 286 PRO A O 1
ATOM 2095 N N . GLY A 1 287 ? 24.769 8.100 -21.934 1.00 88.12 287 GLY A N 1
ATOM 2096 C CA . GLY A 1 287 ? 24.501 6.932 -22.782 1.00 88.12 287 GLY A CA 1
ATOM 2097 C C . GLY A 1 287 ? 23.304 6.077 -22.351 1.00 88.12 287 GLY A C 1
ATOM 2098 O O . GLY A 1 287 ? 23.108 4.985 -22.883 1.00 88.12 287 GLY A O 1
ATOM 2099 N N . THR A 1 288 ? 22.481 6.548 -21.410 1.00 91.38 288 THR A N 1
ATOM 2100 C CA . THR A 1 288 ? 21.211 5.883 -21.094 1.00 91.38 288 THR A CA 1
ATOM 2101 C C . THR A 1 288 ? 20.287 5.887 -22.314 1.00 91.38 288 THR A C 1
ATOM 2103 O O . THR A 1 288 ? 19.986 6.939 -22.871 1.00 91.38 288 THR A O 1
ATOM 2106 N N . SER A 1 289 ? 19.803 4.705 -22.693 1.00 92.81 289 SER A N 1
ATOM 2107 C CA . SER A 1 289 ? 18.867 4.488 -23.797 1.00 92.81 289 SER A CA 1
ATOM 2108 C C . SER A 1 289 ? 17.687 3.615 -23.358 1.00 92.81 289 SER A C 1
ATOM 2110 O O . SER A 1 289 ? 17.653 3.112 -22.230 1.00 92.81 289 SER A O 1
ATOM 2112 N N . ALA A 1 290 ? 16.745 3.382 -24.276 1.00 95.00 290 ALA A N 1
ATOM 2113 C CA . ALA A 1 290 ? 15.638 2.449 -24.077 1.00 95.00 290 ALA A CA 1
ATOM 2114 C C . ALA A 1 290 ? 16.120 1.035 -23.688 1.00 95.00 290 ALA A C 1
ATOM 2116 O O . ALA A 1 290 ? 15.554 0.418 -22.791 1.00 95.00 290 ALA A O 1
ATOM 2117 N N . ASP A 1 291 ? 17.224 0.558 -24.273 1.00 95.25 291 ASP A N 1
ATOM 2118 C CA . ASP A 1 291 ? 17.802 -0.764 -23.975 1.00 95.25 291 ASP A CA 1
ATOM 2119 C C . ASP A 1 291 ? 18.502 -0.818 -22.604 1.00 95.25 291 ASP A C 1
ATOM 2121 O O . ASP A 1 291 ? 18.653 -1.882 -21.992 1.00 95.25 291 ASP A O 1
ATOM 2125 N N . THR A 1 292 ? 18.914 0.339 -22.079 1.00 94.38 292 THR A N 1
ATOM 2126 C CA . THR A 1 292 ? 19.440 0.448 -20.714 1.00 94.38 292 THR A CA 1
ATOM 2127 C C . THR A 1 292 ? 18.316 0.359 -19.685 1.00 94.38 292 THR A C 1
ATOM 2129 O O . THR A 1 292 ? 18.466 -0.355 -18.690 1.00 94.38 292 THR A O 1
ATOM 2132 N N . VAL A 1 293 ? 17.198 1.059 -19.922 1.00 96.25 293 VAL A N 1
ATOM 2133 C CA . VAL A 1 293 ? 16.069 1.130 -18.978 1.00 96.25 293 VAL A CA 1
ATOM 2134 C C . VAL A 1 293 ? 15.144 -0.081 -19.051 1.00 96.25 293 VAL A C 1
ATOM 2136 O O . VAL A 1 293 ? 14.549 -0.434 -18.037 1.00 96.25 293 VAL A O 1
ATOM 2139 N N . TRP A 1 294 ? 15.020 -0.730 -20.211 1.00 98.12 294 TRP A N 1
ATOM 2140 C CA . TRP A 1 294 ? 14.094 -1.837 -20.436 1.00 98.12 294 TRP A CA 1
ATOM 2141 C C . TRP A 1 294 ? 14.833 -3.094 -20.887 1.00 98.12 294 TRP A C 1
ATOM 2143 O O . TRP A 1 294 ? 15.237 -3.225 -22.041 1.00 98.12 294 TRP A O 1
ATOM 2153 N N . ARG A 1 295 ? 14.982 -4.059 -19.972 1.00 97.75 295 ARG A N 1
ATOM 2154 C CA . ARG A 1 295 ? 15.652 -5.335 -20.251 1.00 97.75 295 ARG A CA 1
ATOM 2155 C C . ARG A 1 295 ? 14.682 -6.498 -20.104 1.00 97.75 295 ARG A C 1
ATOM 2157 O O . ARG A 1 295 ? 14.451 -6.977 -18.996 1.00 97.75 295 ARG A O 1
ATOM 2164 N N . ASN A 1 296 ? 14.143 -6.978 -21.221 1.00 98.06 296 ASN A N 1
ATOM 2165 C CA . ASN A 1 296 ? 13.364 -8.215 -21.258 1.00 98.06 296 ASN A CA 1
ATOM 2166 C C . ASN A 1 296 ? 14.302 -9.406 -21.499 1.00 98.06 296 ASN A C 1
ATOM 2168 O O . ASN A 1 296 ? 14.676 -9.698 -22.630 1.00 98.06 296 ASN A O 1
ATOM 2172 N N . LEU A 1 297 ? 14.732 -10.035 -20.409 1.00 97.81 297 LEU A N 1
ATOM 2173 C CA . LEU A 1 297 ? 15.655 -11.173 -20.368 1.00 97.81 297 LEU A CA 1
ATOM 2174 C C . LEU A 1 297 ? 14.921 -12.504 -20.132 1.00 97.81 297 LEU A C 1
ATOM 2176 O O . LEU A 1 297 ? 15.566 -13.529 -19.912 1.00 97.81 297 LEU A O 1
ATOM 2180 N N . ALA A 1 298 ? 13.588 -12.485 -20.105 1.00 98.25 298 ALA A N 1
ATOM 2181 C CA . ALA A 1 298 ? 12.775 -13.664 -19.866 1.00 98.25 298 ALA A CA 1
ATOM 2182 C C . ALA A 1 298 ? 12.781 -14.607 -21.082 1.00 98.25 298 ALA A C 1
ATOM 2184 O O . ALA A 1 298 ? 12.949 -14.179 -22.227 1.00 98.25 298 ALA A O 1
ATOM 2185 N N . ALA A 1 299 ? 12.582 -15.899 -20.828 1.00 97.88 299 ALA A N 1
ATOM 2186 C CA . ALA A 1 299 ? 12.532 -16.948 -21.837 1.00 97.88 299 ALA A CA 1
ATOM 2187 C C . ALA A 1 299 ? 11.325 -17.883 -21.588 1.00 97.88 299 ALA A C 1
ATOM 2189 O O . ALA A 1 299 ? 11.367 -18.658 -20.632 1.00 97.88 299 ALA A O 1
ATOM 2190 N N . PRO A 1 300 ? 10.275 -17.852 -22.442 1.00 97.56 300 PRO A N 1
ATOM 2191 C CA . PRO A 1 300 ? 10.064 -16.896 -23.537 1.00 97.56 300 PRO A CA 1
ATOM 2192 C C . PRO A 1 300 ? 9.958 -15.443 -23.029 1.00 97.56 300 PRO A C 1
ATOM 2194 O O . PRO A 1 300 ? 9.715 -15.241 -21.838 1.00 97.56 300 PRO A O 1
ATOM 2197 N N . PRO A 1 301 ? 10.134 -14.429 -23.900 1.00 97.75 301 PRO A N 1
ATOM 2198 C CA . PRO A 1 301 ? 10.028 -13.030 -23.496 1.00 97.75 301 PRO A CA 1
ATOM 2199 C C . PRO A 1 301 ? 8.675 -12.708 -22.857 1.00 97.75 301 PRO A C 1
ATOM 2201 O O . PRO A 1 301 ? 7.633 -13.155 -23.338 1.00 97.75 301 PRO A O 1
ATOM 2204 N N . ALA A 1 302 ? 8.692 -11.882 -21.809 1.00 97.94 302 ALA A N 1
ATOM 2205 C CA . ALA A 1 302 ? 7.472 -11.340 -21.217 1.00 97.94 302 ALA A CA 1
ATOM 2206 C C . ALA A 1 302 ? 6.713 -10.470 -22.231 1.00 97.94 302 ALA A C 1
ATOM 2208 O O . ALA A 1 302 ? 7.330 -9.826 -23.086 1.00 97.94 302 ALA A O 1
ATOM 2209 N N . ARG A 1 303 ? 5.383 -10.423 -22.122 1.00 98.19 303 ARG A N 1
ATOM 2210 C CA . ARG A 1 303 ? 4.533 -9.551 -22.946 1.00 98.19 303 ARG A CA 1
ATOM 2211 C C . ARG A 1 303 ? 4.546 -8.114 -22.422 1.00 98.19 303 ARG A C 1
ATOM 2213 O O . ARG A 1 303 ? 4.828 -7.878 -21.247 1.00 98.19 303 ARG A O 1
ATOM 2220 N N . GLY A 1 304 ? 4.197 -7.171 -23.293 1.00 97.00 304 GLY A N 1
ATOM 2221 C CA . GLY A 1 304 ? 4.169 -5.746 -22.980 1.00 97.00 304 GLY A CA 1
ATOM 2222 C C . GLY A 1 304 ? 5.439 -5.017 -23.408 1.00 97.00 304 GLY A C 1
ATOM 2223 O O . GLY A 1 304 ? 6.124 -5.444 -24.344 1.00 97.00 304 GLY A O 1
ATOM 2224 N N . GLY A 1 305 ? 5.716 -3.875 -22.784 1.00 97.75 305 GLY A N 1
ATOM 2225 C CA . GLY A 1 305 ? 6.706 -2.950 -23.315 1.00 97.75 305 GLY A CA 1
ATOM 2226 C C . GLY A 1 305 ? 6.899 -1.647 -22.550 1.00 97.75 305 GLY A C 1
ATOM 2227 O O . GLY A 1 305 ? 6.232 -1.366 -21.554 1.00 97.75 305 GLY A O 1
ATOM 2228 N N . LEU A 1 306 ? 7.830 -0.857 -23.080 1.00 98.31 306 LEU A N 1
ATOM 2229 C CA . LEU A 1 306 ? 8.070 0.543 -22.754 1.00 98.31 306 LEU A CA 1
ATOM 2230 C C . LEU A 1 306 ? 7.379 1.384 -23.832 1.00 98.31 306 LEU A C 1
ATOM 2232 O O . LEU A 1 306 ? 7.711 1.226 -25.005 1.00 98.31 306 LEU A O 1
ATOM 2236 N N . LEU A 1 307 ? 6.430 2.237 -23.446 1.00 98.00 307 LEU A N 1
ATOM 2237 C CA . LEU A 1 307 ? 5.630 3.038 -24.375 1.00 98.00 307 LEU A CA 1
ATOM 2238 C C . LEU A 1 307 ? 5.554 4.499 -23.918 1.00 98.00 307 LEU A C 1
ATOM 2240 O O . LEU A 1 307 ? 5.178 4.771 -22.775 1.00 98.00 307 LEU A O 1
ATOM 2244 N N . GLY A 1 308 ? 5.913 5.436 -24.798 1.00 95.62 308 GLY A N 1
ATOM 2245 C CA . GLY A 1 308 ? 5.764 6.883 -24.586 1.00 95.62 308 GLY A CA 1
ATOM 2246 C C . GLY A 1 308 ? 6.573 7.447 -23.412 1.00 95.62 308 GLY A C 1
ATOM 2247 O O . GLY A 1 308 ? 6.263 8.515 -22.888 1.00 95.62 308 GLY A O 1
ATOM 2248 N N . CYS A 1 309 ? 7.586 6.716 -22.951 1.00 97.00 309 CYS A N 1
ATOM 2249 C CA . CYS A 1 309 ? 8.416 7.116 -21.818 1.00 97.00 309 CYS A CA 1
ATOM 2250 C C . CYS A 1 309 ? 9.474 8.142 -22.237 1.00 97.00 309 CYS A C 1
ATOM 2252 O O . CYS A 1 309 ? 9.830 8.255 -23.408 1.00 97.00 309 CYS A O 1
ATOM 2254 N N . ASN A 1 310 ? 10.013 8.883 -21.272 1.00 93.25 310 ASN A N 1
ATOM 2255 C CA . ASN A 1 310 ? 11.001 9.921 -21.544 1.00 93.25 310 ASN A CA 1
ATOM 2256 C C . ASN A 1 310 ? 12.131 9.927 -20.510 1.00 93.25 310 ASN A C 1
ATOM 2258 O O . ASN A 1 310 ? 11.972 9.462 -19.383 1.00 93.25 310 ASN A O 1
ATOM 2262 N N . ILE A 1 311 ? 13.269 10.490 -20.899 1.00 91.69 311 ILE A N 1
ATOM 2263 C CA . ILE A 1 311 ? 14.378 10.834 -20.011 1.00 91.69 311 ILE A CA 1
ATOM 2264 C C . ILE A 1 311 ? 14.257 12.305 -19.615 1.00 91.69 311 ILE A C 1
ATOM 2266 O O . ILE A 1 311 ? 13.941 13.141 -20.461 1.00 91.69 311 ILE A O 1
ATOM 2270 N N . ASN A 1 312 ? 14.585 12.609 -18.360 1.00 90.19 312 ASN A N 1
ATOM 2271 C CA . ASN A 1 312 ? 14.932 13.939 -17.866 1.00 90.19 312 ASN A CA 1
ATOM 2272 C C . ASN A 1 312 ? 16.319 13.902 -17.218 1.00 90.19 312 ASN A C 1
ATOM 2274 O O . ASN A 1 312 ? 16.692 12.913 -16.596 1.00 90.19 312 ASN A O 1
ATOM 2278 N N . THR A 1 313 ? 17.089 14.979 -17.324 1.00 87.19 313 THR A N 1
ATOM 2279 C CA . THR A 1 313 ? 18.426 15.051 -16.723 1.00 87.19 313 THR A CA 1
ATOM 2280 C C . THR A 1 313 ? 18.865 16.492 -16.498 1.00 87.19 313 THR A C 1
ATOM 2282 O O . THR A 1 313 ? 18.531 17.381 -17.275 1.00 87.19 313 THR A O 1
ATOM 2285 N N . SER A 1 314 ? 19.655 16.737 -15.455 1.00 84.12 314 SER A N 1
ATOM 2286 C CA . SER A 1 314 ? 20.435 17.975 -15.294 1.00 84.12 314 SER A CA 1
ATOM 2287 C C . SER A 1 314 ? 21.886 17.838 -15.780 1.00 84.12 314 SER A C 1
ATOM 2289 O O . SER A 1 314 ? 22.608 18.830 -15.866 1.00 84.12 314 SER A O 1
ATOM 2291 N N . ASN A 1 315 ? 22.326 16.624 -16.123 1.00 84.75 315 ASN A N 1
ATOM 2292 C CA . ASN A 1 315 ? 23.644 16.359 -16.686 1.00 84.75 315 ASN A CA 1
ATOM 2293 C C . ASN A 1 315 ? 23.607 16.525 -18.213 1.00 84.75 315 ASN A C 1
ATOM 2295 O O . ASN A 1 315 ? 22.986 15.727 -18.916 1.00 84.75 315 ASN A O 1
ATOM 2299 N N . ARG A 1 316 ? 24.315 17.543 -18.719 1.00 78.12 316 ARG A N 1
ATOM 2300 C CA . ARG A 1 316 ? 24.382 17.866 -20.153 1.00 78.12 316 ARG A CA 1
ATOM 2301 C C . ARG A 1 316 ? 24.936 16.721 -20.997 1.00 78.12 316 ARG A C 1
ATOM 2303 O O . ARG A 1 316 ? 24.469 16.511 -22.107 1.00 78.12 316 ARG A O 1
ATOM 2310 N N . GLU A 1 317 ? 25.895 15.968 -20.465 1.00 81.31 317 GLU A N 1
ATOM 2311 C CA . GLU A 1 317 ? 26.509 14.833 -21.166 1.00 81.31 317 GLU A CA 1
ATOM 2312 C C . GLU A 1 317 ? 25.572 13.620 -21.242 1.00 81.31 317 GLU A C 1
ATOM 2314 O O . GLU A 1 317 ? 25.743 12.754 -22.096 1.00 81.31 317 GLU A O 1
ATOM 2319 N N . ALA A 1 318 ? 24.572 13.557 -20.357 1.00 81.38 318 ALA A N 1
ATOM 2320 C CA . ALA A 1 318 ? 23.558 12.508 -20.353 1.00 81.38 318 ALA A CA 1
ATOM 2321 C C . ALA A 1 318 ? 22.275 12.887 -21.100 1.00 81.38 318 ALA A C 1
ATOM 2323 O O . ALA A 1 318 ? 21.377 12.053 -21.222 1.00 81.38 318 ALA A O 1
ATOM 2324 N N . ALA A 1 319 ? 22.162 14.128 -21.578 1.00 74.25 319 ALA A N 1
ATOM 2325 C CA . ALA A 1 319 ? 21.007 14.560 -22.348 1.00 74.25 319 ALA A CA 1
ATOM 2326 C C . ALA A 1 319 ? 20.972 13.835 -23.709 1.00 74.25 319 ALA A C 1
ATOM 2328 O O . ALA A 1 319 ? 22.014 13.724 -24.361 1.00 74.25 319 ALA A O 1
ATOM 2329 N N . PRO A 1 320 ? 19.803 13.348 -24.168 1.00 68.12 320 PRO A N 1
ATOM 2330 C CA . PRO A 1 320 ? 19.678 12.788 -25.508 1.00 68.12 320 PRO A CA 1
ATOM 2331 C C . PRO A 1 320 ? 20.049 13.833 -26.570 1.00 68.12 320 PRO A C 1
ATOM 2333 O O . PRO A 1 320 ? 19.529 14.951 -26.555 1.00 68.12 320 PRO A O 1
ATOM 2336 N N . ALA A 1 321 ? 20.930 13.464 -27.504 1.00 63.59 321 ALA A N 1
ATOM 2337 C CA . ALA A 1 321 ? 21.325 14.334 -28.611 1.00 63.59 321 ALA A CA 1
ATOM 2338 C C . ALA A 1 321 ? 20.100 14.734 -29.454 1.00 63.59 321 ALA A C 1
ATOM 2340 O O . ALA A 1 321 ? 19.234 13.901 -29.734 1.00 63.59 321 ALA A O 1
ATOM 2341 N N . GLY A 1 322 ? 20.009 16.006 -29.851 1.00 56.03 322 GLY A N 1
ATOM 2342 C CA . GLY A 1 322 ? 18.875 16.524 -30.632 1.00 56.03 322 GLY A CA 1
ATOM 2343 C C . GLY A 1 322 ? 17.601 16.826 -29.829 1.00 56.03 322 GLY A C 1
ATOM 2344 O O . GLY A 1 322 ? 16.663 17.396 -30.383 1.00 56.03 322 GLY A O 1
ATOM 2345 N N . TRP A 1 323 ? 17.584 16.519 -28.529 1.00 54.38 323 TRP A N 1
ATOM 2346 C CA . TRP A 1 323 ? 16.564 16.964 -27.565 1.00 54.38 323 TRP A CA 1
ATOM 2347 C C . TRP A 1 323 ? 17.161 17.905 -26.513 1.00 54.38 323 TRP A C 1
ATOM 2349 O O . TRP A 1 323 ? 16.699 18.025 -25.376 1.00 54.38 323 TRP A O 1
ATOM 2359 N N . GLU A 1 324 ? 18.228 18.580 -26.923 1.00 53.41 324 GLU A N 1
ATOM 2360 C CA . GLU A 1 324 ? 18.875 19.658 -26.203 1.00 53.41 324 GLU A CA 1
ATOM 2361 C C . GLU A 1 324 ? 17.844 20.754 -25.926 1.00 53.41 324 GLU A C 1
ATOM 2363 O O . GLU A 1 324 ? 17.530 21.576 -26.780 1.00 53.41 324 GLU A O 1
ATOM 2368 N N . TYR A 1 325 ? 17.332 20.752 -24.696 1.00 54.44 325 TYR A N 1
ATOM 2369 C CA . TYR A 1 325 ? 16.767 21.927 -24.054 1.00 54.44 325 TYR A CA 1
ATOM 2370 C C . TYR A 1 325 ? 15.636 22.597 -24.849 1.00 54.44 325 TYR A C 1
ATOM 2372 O O . TYR A 1 325 ? 15.802 23.696 -25.380 1.00 54.44 325 TYR A O 1
ATOM 2380 N N . LEU A 1 326 ? 14.447 21.976 -24.860 1.00 45.81 326 LEU A N 1
ATOM 2381 C CA . LEU A 1 326 ? 13.208 22.704 -25.152 1.00 45.81 326 LEU A CA 1
ATOM 2382 C C . LEU A 1 326 ? 13.142 23.897 -24.189 1.00 45.81 326 LEU A C 1
ATOM 2384 O O . LEU A 1 326 ? 12.935 23.733 -22.986 1.00 45.81 326 LEU A O 1
ATOM 2388 N N . ALA A 1 327 ? 13.426 25.091 -24.696 1.00 47.47 327 ALA A N 1
ATOM 2389 C CA . ALA A 1 327 ? 13.429 26.288 -23.883 1.00 47.47 327 ALA A CA 1
ATOM 2390 C C . ALA A 1 327 ? 12.022 26.560 -23.339 1.00 47.47 327 ALA A C 1
ATOM 2392 O O . ALA A 1 327 ? 11.011 26.278 -23.985 1.00 47.47 327 ALA A O 1
ATOM 2393 N N . ASN A 1 328 ? 12.004 27.165 -22.151 1.00 48.44 328 ASN A N 1
ATOM 2394 C CA . ASN A 1 328 ? 10.889 27.940 -21.627 1.00 48.44 328 ASN A CA 1
ATOM 2395 C C . ASN A 1 328 ? 10.141 28.650 -22.763 1.00 48.44 328 ASN A C 1
ATOM 2397 O O . ASN A 1 328 ? 10.756 29.347 -23.568 1.00 48.44 328 ASN A O 1
ATOM 2401 N N . VAL A 1 329 ? 8.822 28.478 -22.805 1.00 44.44 329 VAL A N 1
ATOM 2402 C CA . VAL A 1 329 ? 7.935 29.166 -23.747 1.00 44.44 329 VAL A CA 1
ATOM 2403 C C . VAL A 1 329 ? 8.147 30.684 -23.589 1.00 44.44 329 VAL A C 1
ATOM 2405 O O . VAL A 1 329 ? 7.784 31.248 -22.559 1.00 44.44 329 VAL A O 1
ATOM 2408 N N . GLY A 1 330 ? 8.792 31.334 -24.564 1.00 56.38 330 GLY A N 1
ATOM 2409 C CA . GLY A 1 330 ? 9.170 32.755 -24.544 1.00 56.38 330 GLY A CA 1
ATOM 2410 C C . GLY A 1 330 ? 9.732 33.225 -25.894 1.00 56.38 330 GLY A C 1
ATOM 2411 O O . GLY A 1 330 ? 9.978 32.398 -26.769 1.00 56.38 330 GLY A O 1
ATOM 2412 N N . GLU A 1 331 ? 9.898 34.542 -26.078 1.00 54.69 331 GLU A N 1
ATOM 2413 C CA . GLU A 1 331 ? 10.155 35.148 -27.403 1.00 54.69 331 GLU A CA 1
ATOM 2414 C C . GLU A 1 331 ? 11.576 34.923 -27.964 1.00 54.69 331 GLU A C 1
ATOM 2416 O O . GLU A 1 331 ? 11.725 34.925 -29.180 1.00 54.69 331 GLU A O 1
ATOM 2421 N N . ASP A 1 332 ? 12.581 34.630 -27.125 1.00 56.78 332 ASP A N 1
ATOM 2422 C CA . ASP A 1 332 ? 13.973 34.372 -27.547 1.00 56.78 332 ASP A CA 1
ATOM 2423 C C . ASP A 1 332 ? 14.571 33.133 -26.843 1.00 56.78 332 ASP A C 1
ATOM 2425 O O . ASP A 1 332 ? 15.331 33.251 -25.872 1.00 56.78 332 ASP A O 1
ATOM 2429 N N . PRO A 1 333 ? 14.217 31.912 -27.276 1.00 55.06 333 PRO A N 1
ATOM 2430 C CA . PRO A 1 333 ? 14.751 30.696 -26.680 1.00 55.06 333 PRO A CA 1
ATOM 2431 C C . PRO A 1 333 ? 16.240 30.505 -27.026 1.00 55.06 333 PRO A C 1
ATOM 2433 O O . PRO A 1 333 ? 16.601 30.381 -28.194 1.00 55.06 333 PRO A O 1
ATOM 2436 N N . ASP A 1 334 ? 17.102 30.416 -26.005 1.00 55.53 334 ASP A N 1
ATOM 2437 C CA . ASP A 1 334 ? 18.503 29.971 -26.122 1.00 55.53 334 ASP A CA 1
ATOM 2438 C C . ASP A 1 334 ? 18.670 28.601 -25.427 1.00 55.53 334 ASP A C 1
ATOM 2440 O O . ASP A 1 334 ? 18.866 28.543 -24.204 1.00 55.53 334 ASP A O 1
ATOM 2444 N N . PRO A 1 335 ? 18.586 27.486 -26.181 1.00 50.31 335 PRO A N 1
ATOM 2445 C CA . PRO A 1 335 ? 18.750 26.127 -25.662 1.00 50.31 335 PRO A CA 1
ATOM 2446 C C . PRO A 1 335 ? 20.052 25.919 -24.870 1.00 50.31 335 PRO A C 1
ATOM 2448 O O . PRO A 1 335 ? 20.076 25.138 -23.920 1.00 50.31 335 PRO A O 1
ATOM 2451 N N . ALA A 1 336 ? 21.126 26.668 -25.160 1.00 52.34 336 ALA A N 1
ATOM 2452 C CA . ALA A 1 336 ? 22.410 26.530 -24.467 1.00 52.34 336 ALA A CA 1
ATOM 2453 C C . ALA A 1 336 ? 22.376 26.989 -22.989 1.00 52.34 336 ALA A C 1
ATOM 2455 O O . ALA A 1 336 ? 23.302 26.690 -22.217 1.00 52.34 336 ALA A O 1
ATOM 2456 N N . ARG A 1 337 ? 21.316 27.696 -22.566 1.00 53.59 337 ARG A N 1
ATOM 2457 C CA . ARG A 1 337 ? 21.161 28.256 -21.209 1.00 53.59 337 ARG A CA 1
ATOM 2458 C C . ARG A 1 337 ? 20.297 27.434 -20.261 1.00 53.59 337 ARG A C 1
ATOM 2460 O O . ARG A 1 337 ? 20.302 27.726 -19.067 1.00 53.59 337 ARG A O 1
ATOM 2467 N N . SER A 1 338 ? 19.567 26.426 -20.734 1.00 53.47 338 SER A N 1
ATOM 2468 C CA . SER A 1 338 ? 18.767 25.601 -19.825 1.00 53.47 338 SER A CA 1
ATOM 2469 C C . SER A 1 338 ? 19.668 24.695 -18.969 1.00 53.47 338 SER A C 1
ATOM 2471 O O . SER A 1 338 ? 20.719 24.204 -19.399 1.00 53.47 338 SER A O 1
ATOM 2473 N N . GLY A 1 339 ? 19.280 24.529 -17.703 1.00 59.44 339 GLY A N 1
ATOM 2474 C CA . GLY A 1 339 ? 19.983 23.694 -16.727 1.00 59.44 339 GLY A CA 1
ATOM 2475 C C . GLY A 1 339 ? 19.596 22.213 -16.786 1.00 59.44 339 GLY A C 1
ATOM 2476 O O . GLY A 1 339 ? 20.233 21.406 -16.115 1.00 59.44 339 GLY A O 1
ATOM 2477 N N . SER A 1 340 ? 18.573 21.844 -17.567 1.00 63.09 340 SER A N 1
ATOM 2478 C CA . SER A 1 340 ? 18.034 20.477 -17.635 1.00 63.09 340 SER A CA 1
ATOM 2479 C C . SER A 1 340 ? 17.565 20.082 -19.039 1.00 63.09 340 SER A C 1
ATOM 2481 O O . SER A 1 340 ? 16.819 20.835 -19.662 1.00 63.09 340 SER A O 1
ATOM 2483 N N . GLY A 1 341 ? 17.980 18.907 -19.517 1.00 72.56 341 GLY A N 1
ATOM 2484 C CA . GLY A 1 341 ? 17.561 18.304 -20.785 1.00 72.56 341 GLY A CA 1
ATOM 2485 C C . GLY A 1 341 ? 16.459 17.258 -20.594 1.00 72.56 341 GLY A C 1
ATOM 2486 O O . GLY A 1 341 ? 16.345 16.652 -19.527 1.00 72.56 341 GLY A O 1
ATOM 2487 N N . ALA A 1 342 ? 15.651 17.043 -21.630 1.00 80.69 342 ALA A N 1
ATOM 2488 C CA . ALA A 1 342 ? 14.590 16.041 -21.644 1.00 80.69 342 ALA A CA 1
ATOM 2489 C C . ALA A 1 342 ? 14.370 15.531 -23.069 1.00 80.69 342 ALA A C 1
ATOM 2491 O O . ALA A 1 342 ? 14.441 16.324 -23.998 1.00 80.69 342 ALA A O 1
ATOM 2492 N N . GLY A 1 343 ? 14.066 14.246 -23.244 1.00 82.56 343 GLY A N 1
ATOM 2493 C CA . GLY A 1 343 ? 13.796 13.667 -24.563 1.00 82.56 343 GLY A CA 1
ATOM 2494 C C . GLY A 1 343 ? 13.073 12.322 -24.476 1.00 82.56 343 GLY A C 1
ATOM 2495 O O . GLY A 1 343 ? 13.121 11.677 -23.426 1.00 82.56 343 GLY A O 1
ATOM 2496 N N . PRO A 1 344 ? 12.375 11.893 -25.538 1.00 87.62 344 PRO A N 1
ATOM 2497 C CA . PRO A 1 344 ? 11.675 10.621 -25.560 1.00 87.62 344 PRO A CA 1
ATOM 2498 C C . PRO A 1 344 ? 12.663 9.454 -25.521 1.00 87.62 344 PRO A C 1
ATOM 2500 O O . PRO A 1 344 ? 13.771 9.522 -26.057 1.00 87.62 344 PRO A O 1
ATOM 2503 N N . LEU A 1 345 ? 12.231 8.365 -24.900 1.00 90.06 345 LEU A N 1
ATOM 2504 C CA . LEU A 1 345 ? 12.823 7.050 -25.077 1.00 90.06 345 LEU A CA 1
ATOM 2505 C C . LEU A 1 345 ? 12.151 6.380 -26.269 1.00 90.06 345 LEU A C 1
ATOM 2507 O O . LEU A 1 345 ? 10.948 6.520 -26.469 1.00 90.06 345 LEU A O 1
ATOM 2511 N N . GLU A 1 346 ? 12.926 5.633 -27.048 1.00 94.06 346 GLU A N 1
ATOM 2512 C CA . GLU A 1 346 ? 12.341 4.759 -28.057 1.00 94.06 346 GLU A CA 1
ATOM 2513 C C . GLU A 1 346 ? 11.462 3.698 -27.390 1.00 94.06 346 GLU A C 1
ATOM 2515 O O . GLU A 1 346 ? 11.859 3.083 -26.395 1.00 94.06 346 GLU A O 1
ATOM 2520 N N . ASP A 1 347 ? 10.300 3.437 -27.978 1.00 97.06 347 ASP A N 1
ATOM 2521 C CA . ASP A 1 347 ? 9.424 2.374 -27.508 1.00 97.06 347 ASP A CA 1
ATOM 2522 C C . ASP A 1 347 ? 10.103 0.997 -27.647 1.00 97.06 347 ASP A C 1
ATOM 2524 O O . ASP A 1 347 ? 10.953 0.757 -28.520 1.00 97.06 347 ASP A O 1
ATOM 2528 N N . ARG A 1 348 ? 9.739 0.068 -26.759 1.00 97.44 348 ARG A N 1
ATOM 2529 C CA . ARG A 1 348 ? 10.247 -1.312 -26.743 1.00 97.44 348 ARG A CA 1
ATOM 2530 C C . ARG A 1 348 ? 9.122 -2.301 -26.495 1.00 97.44 348 ARG A C 1
ATOM 2532 O O . ARG A 1 348 ? 8.218 -2.032 -25.714 1.00 97.44 348 ARG A O 1
ATOM 2539 N N . GLY A 1 349 ? 9.244 -3.487 -27.088 1.00 93.81 349 GLY A N 1
ATOM 2540 C CA . GLY A 1 349 ? 8.231 -4.540 -27.006 1.00 93.81 349 GLY A CA 1
ATOM 2541 C C . GLY A 1 349 ? 7.131 -4.389 -28.058 1.00 93.81 349 GLY A C 1
ATOM 2542 O O . GLY A 1 349 ? 7.216 -3.562 -28.961 1.00 93.81 349 GLY A O 1
ATOM 2543 N N . THR A 1 350 ? 6.104 -5.230 -27.966 1.00 92.44 350 THR A N 1
ATOM 2544 C CA . THR A 1 350 ? 4.926 -5.176 -28.842 1.00 92.44 350 THR A CA 1
ATOM 2545 C C . THR A 1 350 ? 3.701 -5.003 -27.963 1.00 92.44 350 THR A C 1
ATOM 2547 O O . THR A 1 350 ? 3.328 -5.920 -27.233 1.00 92.44 350 THR A O 1
ATOM 2550 N N . VAL A 1 351 ? 3.107 -3.812 -28.024 1.00 95.88 351 VAL A N 1
ATOM 2551 C CA . VAL A 1 351 ? 1.995 -3.406 -27.161 1.00 95.88 351 VAL A CA 1
ATOM 2552 C C . VAL A 1 351 ? 0.816 -2.986 -28.044 1.00 95.88 351 VAL A C 1
ATOM 2554 O O . VAL A 1 351 ? 0.734 -1.824 -28.430 1.00 95.88 351 VAL A O 1
ATOM 2557 N N . PRO A 1 352 ? -0.060 -3.922 -28.442 1.00 96.50 352 PRO A N 1
ATOM 2558 C CA . PRO A 1 352 ? -1.280 -3.579 -29.168 1.00 96.50 352 PRO A CA 1
ATOM 2559 C C . PRO A 1 352 ? -2.282 -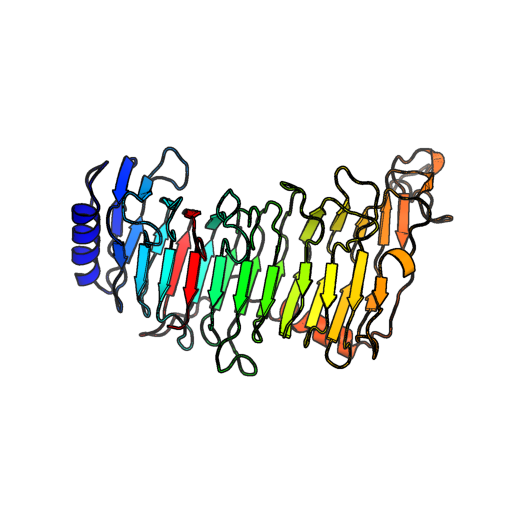2.832 -28.268 1.00 96.50 352 PRO A C 1
ATOM 2561 O O . PRO A 1 352 ? -2.210 -2.905 -27.039 1.00 96.50 352 PRO A O 1
ATOM 2564 N N . ASP A 1 353 ? -3.233 -2.119 -28.875 1.00 97.38 353 ASP A N 1
ATOM 2565 C CA . ASP A 1 353 ? -4.200 -1.274 -28.155 1.00 97.38 353 ASP A CA 1
ATOM 2566 C C . ASP A 1 353 ? -5.027 -2.047 -27.116 1.00 97.38 353 ASP A C 1
ATOM 2568 O O . ASP A 1 353 ? -5.286 -1.545 -26.023 1.00 97.38 353 ASP A O 1
ATOM 2572 N N . ASP A 1 354 ? -5.419 -3.285 -27.419 1.00 97.62 354 ASP A N 1
ATOM 2573 C CA . ASP A 1 354 ? -6.156 -4.155 -26.496 1.00 97.62 354 ASP A CA 1
ATOM 2574 C C . ASP A 1 354 ? -5.337 -4.496 -25.242 1.00 97.62 354 ASP A C 1
ATOM 2576 O O . ASP A 1 354 ? -5.878 -4.530 -24.136 1.00 97.62 354 ASP A O 1
ATOM 2580 N N . MET A 1 355 ? -4.020 -4.659 -25.386 1.00 97.88 355 MET A N 1
ATOM 2581 C CA . MET A 1 355 ? -3.102 -4.824 -24.262 1.00 97.88 355 MET A CA 1
ATOM 2582 C C . MET A 1 355 ? -2.992 -3.543 -23.430 1.00 97.88 355 MET A C 1
ATOM 2584 O O . MET A 1 355 ? -3.022 -3.625 -22.201 1.00 97.88 355 MET A O 1
ATOM 2588 N N . VAL A 1 356 ? -2.912 -2.364 -24.060 1.00 97.94 356 VAL A N 1
ATOM 2589 C CA . VAL A 1 356 ? -2.932 -1.080 -23.331 1.00 97.94 356 VAL A CA 1
ATOM 2590 C C . VAL A 1 356 ? -4.221 -0.952 -22.521 1.00 97.94 356 VAL A C 1
ATOM 2592 O O . VAL A 1 356 ? -4.173 -0.640 -21.331 1.00 97.94 356 VAL A O 1
ATOM 2595 N N . LEU A 1 357 ? -5.372 -1.242 -23.133 1.00 98.12 357 LEU A N 1
ATOM 2596 C CA . LEU A 1 357 ? -6.668 -1.202 -22.457 1.00 98.12 357 LEU A CA 1
ATOM 2597 C C . LEU A 1 357 ? -6.718 -2.176 -21.274 1.00 98.12 357 LEU A C 1
ATOM 2599 O O . LEU A 1 357 ? -7.129 -1.770 -20.190 1.00 98.12 357 LEU A O 1
ATOM 2603 N N . ALA A 1 358 ? -6.227 -3.408 -21.440 1.00 98.00 358 ALA A N 1
ATOM 2604 C CA . ALA A 1 358 ? -6.155 -4.389 -20.357 1.00 98.00 358 ALA A CA 1
ATOM 2605 C C . ALA A 1 358 ? -5.266 -3.917 -19.191 1.00 98.00 358 ALA A C 1
ATOM 2607 O O . ALA A 1 358 ? -5.635 -4.071 -18.029 1.00 98.00 358 ALA A O 1
ATOM 2608 N N . HIS A 1 359 ? -4.119 -3.298 -19.485 1.00 98.56 359 HIS A N 1
ATOM 2609 C CA . HIS A 1 359 ? -3.211 -2.754 -18.471 1.00 98.56 359 HIS A CA 1
ATOM 2610 C C . HIS A 1 359 ? -3.758 -1.529 -17.736 1.00 98.56 359 HIS A C 1
ATOM 2612 O O . HIS A 1 359 ? -3.407 -1.305 -16.574 1.00 98.56 359 HIS A O 1
ATOM 2618 N N . LEU A 1 360 ? -4.601 -0.735 -18.398 1.00 98.19 360 LEU A N 1
ATOM 2619 C CA . LEU A 1 360 ? -5.248 0.429 -17.803 1.00 98.19 360 LEU A CA 1
ATOM 2620 C C . LEU A 1 360 ? -6.553 0.084 -17.083 1.00 98.19 360 LEU A C 1
ATOM 2622 O O . LEU A 1 360 ? -7.029 0.907 -16.305 1.00 98.19 360 LEU A O 1
ATOM 2626 N N . GLU A 1 361 ? -7.136 -1.094 -17.296 1.00 97.56 361 GLU A N 1
ATOM 2627 C CA . GLU A 1 361 ? -8.430 -1.449 -16.709 1.00 97.56 361 GLU A CA 1
ATOM 2628 C C . GLU A 1 361 ? -8.440 -1.415 -15.170 1.00 97.56 361 GLU A C 1
ATOM 2630 O O . GLU A 1 361 ? -9.322 -0.747 -14.620 1.00 97.56 361 GLU A O 1
ATOM 2635 N N . PRO A 1 362 ? -7.450 -1.987 -14.443 1.00 96.81 362 PRO A N 1
ATOM 2636 C CA . PRO A 1 362 ? -7.418 -1.898 -12.980 1.00 96.81 362 PRO A CA 1
ATOM 2637 C C . PRO A 1 362 ? -7.370 -0.451 -12.488 1.00 96.81 362 PRO A C 1
ATOM 2639 O O . PRO A 1 362 ? -7.950 -0.106 -11.461 1.00 96.81 362 PRO A O 1
ATOM 2642 N N . LEU A 1 363 ? -6.705 0.423 -13.248 1.00 96.56 363 LEU A N 1
ATOM 2643 C CA . LEU A 1 363 ? -6.720 1.850 -12.988 1.00 96.56 363 LEU A CA 1
ATOM 2644 C C . LEU A 1 363 ? -8.135 2.404 -13.265 1.00 96.56 363 LEU A C 1
ATOM 2646 O O . LEU A 1 363 ? -8.761 2.986 -12.380 1.00 96.56 363 LEU A O 1
ATOM 2650 N N . ARG A 1 364 ? -8.697 2.235 -14.456 1.00 95.38 364 ARG A N 1
ATOM 2651 C CA . ARG A 1 364 ? -9.996 2.833 -14.818 1.00 95.38 364 ARG A CA 1
ATOM 2652 C C . ARG A 1 364 ? -11.149 2.418 -13.899 1.00 95.38 364 ARG A C 1
ATOM 2654 O O . ARG A 1 364 ? -12.036 3.234 -13.664 1.00 95.38 364 ARG A O 1
ATOM 2661 N N . GLN A 1 365 ? -11.109 1.201 -13.365 1.00 93.94 365 GLN A N 1
ATOM 2662 C CA . GLN A 1 365 ? -12.114 0.670 -12.442 1.00 93.94 365 GLN A CA 1
ATOM 2663 C C . GLN A 1 365 ? -11.869 1.024 -10.966 1.00 93.94 365 GLN A C 1
ATOM 2665 O O . GLN A 1 365 ? -12.710 0.716 -10.120 1.00 93.94 365 GLN A O 1
ATOM 2670 N N . ALA A 1 366 ? -10.738 1.658 -10.633 1.00 93.31 366 ALA A N 1
ATOM 2671 C CA . ALA A 1 366 ? -10.373 1.940 -9.251 1.00 93.31 366 ALA A CA 1
ATOM 2672 C C . ALA A 1 366 ? -11.393 2.863 -8.561 1.00 93.31 366 ALA A C 1
ATOM 2674 O O . ALA A 1 366 ? -11.567 4.029 -8.926 1.00 93.31 366 ALA A O 1
ATOM 2675 N N . ARG A 1 367 ? -12.017 2.351 -7.500 1.00 90.88 367 ARG A N 1
ATOM 2676 C CA . ARG A 1 367 ? -12.875 3.079 -6.563 1.00 90.88 367 ARG A CA 1
ATOM 2677 C C . ARG A 1 367 ? -12.017 4.007 -5.708 1.00 90.88 367 ARG A C 1
ATOM 2679 O O . ARG A 1 367 ? -11.124 3.551 -5.002 1.00 90.88 367 ARG A O 1
ATOM 2686 N N . VAL A 1 368 ? -12.260 5.314 -5.797 1.00 83.50 368 VAL A N 1
ATOM 2687 C CA . VAL A 1 368 ? -11.417 6.331 -5.138 1.00 83.50 368 VAL A CA 1
ATOM 2688 C C . VAL A 1 368 ? -11.723 6.473 -3.643 1.00 83.50 368 VAL A C 1
ATOM 2690 O O . VAL A 1 368 ? -10.845 6.756 -2.834 1.00 83.50 368 VAL A O 1
ATOM 2693 N N . TRP A 1 369 ? -12.984 6.313 -3.273 1.00 80.56 369 TRP A N 1
ATOM 2694 C CA . TRP A 1 369 ? -13.508 6.416 -1.912 1.00 80.56 369 TRP A CA 1
ATOM 2695 C C . TRP A 1 369 ? -14.782 5.548 -1.869 1.00 80.56 369 TRP A C 1
ATOM 2697 O O . TRP A 1 369 ? -15.253 5.183 -2.954 1.00 80.56 369 TRP A O 1
ATOM 2707 N N . PRO A 1 370 ? -15.326 5.135 -0.704 1.00 69.62 370 PRO A N 1
ATOM 2708 C CA . PRO A 1 370 ? -16.528 4.310 -0.683 1.00 69.62 370 PRO A CA 1
ATOM 2709 C C . PRO A 1 370 ? -17.646 4.968 -1.487 1.00 69.62 370 PRO A C 1
ATOM 2711 O O . PRO A 1 370 ? -17.768 6.196 -1.523 1.00 69.62 370 PRO A O 1
ATOM 2714 N N . SER A 1 371 ? -18.468 4.127 -2.105 1.00 65.06 371 SER A N 1
ATOM 2715 C CA . SER A 1 371 ? -19.785 4.546 -2.555 1.00 65.06 371 SER A CA 1
ATOM 2716 C C . SER A 1 371 ? -20.617 4.999 -1.348 1.00 65.06 371 SER A C 1
ATOM 2718 O O . SER A 1 371 ? -20.395 4.558 -0.219 1.00 65.06 371 SER A O 1
ATOM 2720 N N . ASP A 1 372 ? -21.619 5.844 -1.586 1.00 68.94 372 ASP A N 1
ATOM 2721 C CA . ASP A 1 372 ? -22.644 6.182 -0.585 1.00 68.94 372 ASP A CA 1
ATOM 2722 C C . ASP A 1 372 ? -23.539 4.972 -0.227 1.00 68.94 372 ASP A C 1
ATOM 2724 O O . ASP A 1 372 ? -24.484 5.088 0.555 1.00 68.94 372 ASP A O 1
ATOM 2728 N N . GLU A 1 373 ? -23.263 3.799 -0.807 1.00 79.56 373 GLU A N 1
ATOM 2729 C CA . GLU A 1 373 ? -23.999 2.575 -0.542 1.00 79.56 373 GLU A CA 1
ATOM 2730 C C . GLU A 1 373 ? -23.712 2.069 0.879 1.00 79.56 373 GLU A C 1
ATOM 2732 O O . GLU A 1 373 ? -22.550 1.923 1.277 1.00 79.56 373 GLU A O 1
ATOM 2737 N N . PRO A 1 374 ? -24.759 1.759 1.662 1.00 85.69 374 PRO A N 1
ATOM 2738 C CA . PRO A 1 374 ? -24.578 1.181 2.981 1.00 85.69 374 PRO A CA 1
ATOM 2739 C C . PRO A 1 374 ? -23.882 -0.180 2.893 1.00 85.69 374 PRO A C 1
ATOM 2741 O O . PRO A 1 374 ? -24.319 -1.061 2.153 1.00 85.69 374 PRO A O 1
ATOM 2744 N N . VAL A 1 375 ? -22.856 -0.391 3.721 1.00 92.12 375 VAL A N 1
ATOM 2745 C CA . VAL A 1 375 ? -22.271 -1.727 3.910 1.00 92.12 375 VAL A CA 1
ATOM 2746 C C . VAL A 1 375 ? -23.359 -2.674 4.441 1.00 92.12 375 VAL A C 1
ATOM 2748 O O . VAL A 1 375 ? -24.033 -2.302 5.413 1.00 92.12 375 VAL A O 1
ATOM 2751 N N . PRO A 1 376 ? -23.550 -3.882 3.872 1.00 92.56 376 PRO A N 1
ATOM 2752 C CA . PRO A 1 376 ? -24.587 -4.816 4.309 1.00 92.56 376 PRO A CA 1
ATOM 2753 C C . PRO A 1 376 ? -24.477 -5.216 5.792 1.00 92.56 376 PRO A C 1
ATOM 2755 O O . PRO A 1 376 ? -23.378 -5.260 6.356 1.00 92.56 376 PRO A O 1
ATOM 2758 N N . PRO A 1 377 ? -25.594 -5.538 6.471 1.00 90.06 377 PRO A N 1
ATOM 2759 C CA . PRO A 1 377 ? -25.543 -6.181 7.783 1.00 90.06 377 PRO A CA 1
ATOM 2760 C C . PRO A 1 377 ? -24.697 -7.462 7.736 1.00 90.06 377 PRO A C 1
ATOM 2762 O O . PRO A 1 377 ? -24.794 -8.231 6.784 1.00 90.06 377 PRO A O 1
ATOM 2765 N N . GLY A 1 378 ? -23.878 -7.698 8.764 1.00 92.00 378 GLY A N 1
ATOM 2766 C CA . GLY A 1 378 ? -23.012 -8.882 8.828 1.00 92.00 378 GLY A CA 1
ATOM 2767 C C . GLY A 1 378 ? -21.745 -8.819 7.967 1.00 92.00 378 GLY A C 1
ATOM 2768 O O . GLY A 1 378 ? -21.055 -9.827 7.870 1.00 92.00 378 GLY A O 1
ATOM 2769 N N . ALA A 1 379 ? -21.418 -7.666 7.376 1.00 95.62 379 ALA A N 1
ATOM 2770 C CA . ALA A 1 379 ? -20.131 -7.407 6.736 1.00 95.62 379 ALA A CA 1
ATOM 2771 C C . ALA A 1 379 ? -19.291 -6.416 7.560 1.00 95.62 379 ALA A C 1
ATOM 2773 O O . ALA A 1 379 ? -19.836 -5.573 8.281 1.00 95.62 379 ALA A O 1
ATOM 2774 N N . THR A 1 380 ? -17.966 -6.529 7.458 1.00 96.56 380 THR A N 1
ATOM 2775 C CA . THR A 1 380 ? -17.025 -5.595 8.091 1.00 96.56 380 THR A CA 1
ATOM 2776 C C . THR A 1 380 ? -17.179 -4.186 7.507 1.00 96.56 380 THR A C 1
ATOM 2778 O O . THR A 1 380 ? -17.190 -4.023 6.292 1.00 96.56 380 THR A O 1
ATOM 2781 N N . ASP A 1 381 ? -17.282 -3.173 8.367 1.00 96.00 381 ASP A N 1
ATOM 2782 C CA . ASP A 1 381 ? -17.309 -1.742 8.028 1.00 96.00 381 ASP A CA 1
ATOM 2783 C C . ASP A 1 381 ? -16.328 -0.995 8.943 1.00 96.00 381 ASP A C 1
ATOM 2785 O O . ASP A 1 381 ? -16.708 -0.342 9.918 1.00 96.00 381 ASP A O 1
ATOM 2789 N N . LEU A 1 382 ? -15.032 -1.162 8.676 1.00 97.06 382 LEU A N 1
ATOM 2790 C CA . LEU A 1 382 ? -13.968 -0.558 9.474 1.00 97.06 382 LEU A CA 1
ATOM 2791 C C . LEU A 1 382 ? -13.547 0.781 8.878 1.00 97.06 382 LEU A C 1
ATOM 2793 O O . LEU A 1 382 ? -13.197 0.876 7.700 1.00 97.06 382 LEU A O 1
ATOM 2797 N N . ARG A 1 383 ? -13.504 1.820 9.713 1.00 97.00 383 ARG A N 1
ATOM 2798 C CA . ARG A 1 383 ? -12.980 3.142 9.355 1.00 97.00 383 ARG A CA 1
ATOM 2799 C C . ARG A 1 383 ? -11.772 3.490 10.233 1.00 97.00 383 ARG A C 1
ATOM 2801 O O . ARG A 1 383 ? -11.901 3.614 11.443 1.00 97.00 383 ARG A O 1
ATOM 2808 N N . ILE A 1 384 ? -10.608 3.703 9.634 1.00 98.06 384 ILE A N 1
ATOM 2809 C CA . ILE A 1 384 ? -9.376 4.142 10.300 1.00 98.06 384 ILE A CA 1
ATOM 2810 C C . ILE A 1 384 ? -9.108 5.581 9.866 1.00 98.06 384 ILE A C 1
ATOM 2812 O O . ILE A 1 384 ? -9.078 5.863 8.670 1.00 98.06 384 ILE A O 1
ATOM 2816 N N . ARG A 1 385 ? -8.957 6.509 10.813 1.00 97.44 385 ARG A N 1
ATOM 2817 C CA . ARG A 1 385 ? -8.787 7.941 10.524 1.00 97.44 385 ARG A CA 1
ATOM 2818 C C . ARG A 1 385 ? -7.691 8.537 11.382 1.00 97.44 385 ARG A C 1
ATOM 2820 O O . ARG A 1 385 ? -7.878 8.634 12.588 1.00 97.44 385 ARG A O 1
ATOM 2827 N N . ARG A 1 386 ? -6.593 8.998 10.778 1.00 97.00 386 ARG A N 1
ATOM 2828 C CA . ARG A 1 386 ? -5.475 9.607 11.525 1.00 97.00 386 ARG A CA 1
ATOM 2829 C C . ARG A 1 386 ? -5.007 8.662 12.629 1.00 97.00 386 ARG A C 1
ATOM 2831 O O . ARG A 1 386 ? -5.192 8.923 13.812 1.00 97.00 386 ARG A O 1
ATOM 2838 N N . VAL A 1 387 ? -4.473 7.515 12.233 1.00 98.19 387 VAL A N 1
ATOM 2839 C CA . VAL A 1 387 ? -3.905 6.545 13.172 1.00 98.19 387 VAL A CA 1
ATOM 2840 C C . VAL A 1 387 ? -2.471 6.287 12.761 1.00 98.19 387 VAL A C 1
ATOM 2842 O O . VAL A 1 387 ? -2.205 6.023 11.590 1.00 98.19 387 VAL A O 1
ATOM 2845 N N . MET A 1 388 ? -1.556 6.375 13.717 1.00 97.75 388 MET A N 1
ATOM 2846 C CA . MET A 1 388 ? -0.153 6.042 13.521 1.00 97.75 388 MET A CA 1
ATOM 2847 C C . MET A 1 388 ? 0.148 4.739 14.248 1.00 97.75 388 MET A C 1
ATOM 2849 O O . MET A 1 388 ? -0.149 4.618 15.431 1.00 97.75 388 MET A O 1
ATOM 2853 N N . LEU A 1 389 ? 0.724 3.764 13.549 1.00 96.25 389 LEU A N 1
ATOM 2854 C CA . LEU A 1 389 ? 1.149 2.495 14.119 1.00 96.25 389 LEU A CA 1
ATOM 2855 C C . LEU A 1 389 ? 2.627 2.260 13.817 1.00 96.25 389 LEU A C 1
ATOM 2857 O O . LEU A 1 389 ? 3.062 2.269 12.660 1.00 96.25 389 LEU A O 1
ATOM 2861 N N . LEU A 1 390 ? 3.379 2.010 14.880 1.00 92.56 390 LEU A N 1
ATOM 2862 C CA . LEU A 1 390 ? 4.722 1.457 14.836 1.00 92.56 390 LEU A CA 1
ATOM 2863 C C . LEU A 1 390 ? 4.646 0.051 15.421 1.00 92.56 390 LEU A C 1
ATOM 2865 O O . LEU A 1 390 ? 4.214 -0.104 16.560 1.00 92.56 390 LEU A O 1
ATOM 2869 N N . GLY A 1 391 ? 5.028 -0.961 14.650 1.00 82.56 391 GLY A N 1
ATOM 2870 C CA . GLY A 1 391 ? 4.882 -2.363 15.038 1.00 82.56 391 GLY A CA 1
ATOM 2871 C C . GLY A 1 391 ? 6.140 -3.187 14.808 1.00 82.56 391 GLY A C 1
ATOM 2872 O O . GLY A 1 391 ? 7.057 -2.762 14.101 1.00 82.56 391 GLY A O 1
ATOM 2873 N N . GLY A 1 392 ? 6.159 -4.388 15.385 1.00 73.19 392 GLY A N 1
ATOM 2874 C CA . GLY A 1 392 ? 7.226 -5.361 15.210 1.00 73.19 392 GLY A CA 1
ATOM 2875 C C . GLY A 1 392 ? 6.747 -6.812 15.263 1.00 73.19 392 GLY A C 1
ATOM 2876 O O . GLY A 1 392 ? 5.914 -7.177 16.084 1.00 73.19 392 GLY A O 1
ATOM 2877 N N . ARG A 1 393 ? 7.352 -7.637 14.394 1.00 78.88 393 ARG A N 1
ATOM 2878 C CA . ARG A 1 393 ? 7.048 -9.044 14.048 1.00 78.88 393 ARG A CA 1
ATOM 2879 C C . ARG A 1 393 ? 5.887 -9.262 13.074 1.00 78.88 393 ARG A C 1
ATOM 2881 O O . ARG A 1 393 ? 4.742 -8.924 13.351 1.00 78.88 393 ARG A O 1
ATOM 2888 N N . ASP A 1 394 ? 6.198 -9.943 11.972 1.00 87.88 394 ASP A N 1
ATOM 2889 C CA . ASP A 1 394 ? 5.312 -10.391 10.886 1.00 87.88 394 ASP A CA 1
ATOM 2890 C C . ASP A 1 394 ? 4.572 -9.277 10.140 1.00 87.88 394 ASP A C 1
ATOM 2892 O O . ASP A 1 394 ? 4.758 -9.139 8.932 1.00 87.88 394 ASP A O 1
ATOM 2896 N N . ALA A 1 395 ? 3.751 -8.479 10.825 1.00 93.12 395 ALA A N 1
ATOM 2897 C CA . ALA A 1 395 ? 3.164 -7.267 10.278 1.00 93.12 395 ALA A CA 1
ATOM 2898 C C . ALA A 1 395 ? 2.803 -6.232 11.359 1.00 93.12 395 ALA A C 1
ATOM 2900 O O . ALA A 1 395 ? 2.353 -6.594 12.443 1.00 93.12 395 ALA A O 1
ATOM 2901 N N . THR A 1 396 ? 2.931 -4.937 11.055 1.00 95.38 396 THR A N 1
ATOM 2902 C CA . THR A 1 396 ? 2.458 -3.862 11.954 1.00 95.38 396 THR A CA 1
ATOM 2903 C C . THR A 1 396 ? 0.935 -3.754 11.937 1.00 95.38 396 THR A C 1
ATOM 2905 O O . THR A 1 396 ? 0.304 -3.684 12.994 1.00 95.38 396 THR A O 1
ATOM 2908 N N . VAL A 1 397 ? 0.350 -3.762 10.739 1.00 97.31 397 VAL A N 1
ATOM 2909 C CA . VAL A 1 397 ? -1.090 -3.860 10.498 1.00 97.31 397 VAL A CA 1
ATOM 2910 C C . VAL A 1 397 ? -1.349 -5.098 9.654 1.00 97.31 397 VAL A C 1
ATOM 2912 O O . VAL A 1 397 ? -0.766 -5.243 8.581 1.00 97.31 397 VAL A O 1
ATOM 2915 N N . GLU A 1 398 ? -2.245 -5.967 10.106 1.00 97.25 398 GLU A N 1
ATOM 2916 C CA . GLU A 1 398 ? -2.685 -7.137 9.354 1.00 97.25 398 GLU A CA 1
ATOM 2917 C C . GLU A 1 398 ? -4.205 -7.153 9.225 1.00 97.25 398 GLU A C 1
ATOM 2919 O O . GLU A 1 398 ? -4.934 -7.036 10.207 1.00 97.25 398 GLU A O 1
ATOM 2924 N N . VAL A 1 399 ? -4.683 -7.328 8.002 1.00 98.19 399 VAL A N 1
ATOM 2925 C CA . VAL A 1 399 ? -6.086 -7.577 7.693 1.00 98.19 399 VAL A CA 1
ATOM 2926 C C . VAL A 1 399 ? -6.168 -8.947 7.047 1.00 98.19 399 VAL A C 1
ATOM 2928 O O . VAL A 1 399 ? -5.498 -9.184 6.042 1.00 98.19 399 VAL A O 1
ATOM 2931 N N . ARG A 1 400 ? -6.975 -9.849 7.606 1.00 98.00 400 ARG A N 1
ATOM 2932 C CA . ARG A 1 400 ? -7.020 -11.248 7.178 1.00 98.00 400 ARG A CA 1
ATOM 2933 C C . ARG A 1 400 ? -8.435 -11.803 7.089 1.00 98.00 400 ARG A C 1
ATOM 2935 O O . ARG A 1 400 ? -9.344 -11.380 7.798 1.00 98.00 400 ARG A O 1
ATOM 2942 N N . ALA A 1 401 ? -8.607 -12.756 6.177 1.00 95.94 401 ALA A N 1
ATOM 2943 C CA . ALA A 1 401 ? -9.877 -13.446 5.955 1.00 95.94 401 ALA A CA 1
ATOM 2944 C C . ALA A 1 401 ? -10.286 -14.401 7.090 1.00 95.94 401 ALA A C 1
ATOM 2946 O O . ALA A 1 401 ? -11.468 -14.716 7.196 1.00 95.94 401 ALA A O 1
ATOM 2947 N N . GLN A 1 402 ? -9.321 -14.861 7.894 1.00 86.81 402 GLN A N 1
ATOM 2948 C CA . GLN A 1 402 ? -9.474 -15.752 9.059 1.00 86.81 402 GLN A CA 1
ATOM 2949 C C . GLN A 1 402 ? -8.905 -15.090 10.312 1.00 86.81 402 GLN A C 1
ATOM 2951 O O . GLN A 1 402 ? -8.352 -13.983 10.167 1.00 86.81 402 GLN A O 1
#